Protein AF-A0A1C7NLS5-F1 (afdb_monomer)

Structure (mmCIF, N/CA/C/O backbone):
data_AF-A0A1C7NLS5-F1
#
_entry.id   AF-A0A1C7NLS5-F1
#
loop_
_atom_site.group_PDB
_atom_site.id
_atom_site.type_symbol
_atom_site.label_atom_id
_atom_site.label_alt_id
_atom_site.label_comp_id
_atom_site.label_asym_id
_atom_site.label_entity_id
_atom_site.label_seq_id
_atom_site.pdbx_PDB_ins_code
_atom_site.Cartn_x
_atom_site.Cartn_y
_atom_site.Cartn_z
_atom_site.occupancy
_atom_site.B_iso_or_equiv
_atom_site.auth_seq_id
_atom_site.auth_comp_id
_atom_site.auth_asym_id
_atom_site.auth_atom_id
_atom_site.pdbx_PDB_model_num
ATOM 1 N N . MET A 1 1 ? -38.717 -3.869 68.556 1.00 68.00 1 MET A N 1
ATOM 2 C CA . MET A 1 1 ? -37.911 -4.924 69.227 1.00 68.00 1 MET A CA 1
ATOM 3 C C . MET A 1 1 ? -37.756 -6.218 68.410 1.00 68.00 1 MET A C 1
ATOM 5 O O . MET A 1 1 ? -36.802 -6.276 67.653 1.00 68.00 1 MET A O 1
ATOM 9 N N . LYS A 1 2 ? -38.610 -7.263 68.488 1.00 83.19 2 LYS A N 1
ATOM 10 C CA . LYS A 1 2 ? -38.330 -8.543 67.767 1.00 83.19 2 LYS A CA 1
ATOM 11 C C . LYS A 1 2 ? -38.423 -8.457 66.231 1.00 83.19 2 LYS A C 1
ATOM 13 O O . LYS A 1 2 ? -37.551 -8.989 65.558 1.00 83.19 2 LYS A O 1
ATOM 18 N N . ARG A 1 3 ? -39.447 -7.785 65.683 1.00 86.00 3 ARG A N 1
ATOM 19 C CA . ARG A 1 3 ? -39.602 -7.570 64.224 1.00 86.00 3 ARG A CA 1
ATOM 20 C C . ARG A 1 3 ? -38.468 -6.729 63.639 1.00 86.00 3 ARG A C 1
ATOM 22 O O . ARG A 1 3 ? -37.832 -7.125 62.679 1.00 86.00 3 ARG A O 1
ATOM 29 N N . GLU A 1 4 ? -38.185 -5.625 64.305 1.00 88.69 4 GLU A N 1
ATOM 30 C CA . GLU A 1 4 ? -37.139 -4.663 63.955 1.00 88.69 4 GLU A CA 1
ATOM 31 C C . GLU A 1 4 ? -35.738 -5.297 63.938 1.00 88.69 4 GLU A C 1
ATOM 33 O O . GLU A 1 4 ? -34.943 -5.047 63.039 1.00 88.69 4 GLU A O 1
ATOM 38 N N . ARG A 1 5 ? -35.454 -6.216 64.874 1.00 91.25 5 ARG A N 1
ATOM 39 C CA . ARG A 1 5 ? -34.212 -7.000 64.865 1.00 91.25 5 ARG A CA 1
ATOM 40 C C . ARG A 1 5 ? -34.114 -7.927 63.647 1.00 91.25 5 ARG A C 1
ATOM 42 O O . ARG A 1 5 ? -33.037 -8.042 63.077 1.00 91.25 5 ARG A O 1
ATOM 49 N N . ALA A 1 6 ? -35.216 -8.561 63.245 1.00 91.81 6 ALA A N 1
ATOM 50 C CA . ALA A 1 6 ? -35.245 -9.432 62.069 1.00 91.81 6 ALA A CA 1
ATOM 51 C C . ALA A 1 6 ? -35.111 -8.641 60.754 1.00 91.81 6 ALA A C 1
ATOM 53 O O . ALA A 1 6 ? -34.434 -9.093 59.834 1.00 91.81 6 ALA A O 1
ATOM 54 N N . GLU A 1 7 ? -35.701 -7.446 60.669 1.00 92.56 7 GLU A N 1
ATOM 55 C CA . GLU A 1 7 ? -35.521 -6.543 59.524 1.00 92.56 7 GLU A CA 1
ATOM 56 C C . GLU A 1 7 ? -34.072 -6.072 59.391 1.00 92.56 7 GLU A C 1
ATOM 58 O O . GLU A 1 7 ? -33.509 -6.151 58.300 1.00 92.56 7 GLU A O 1
ATOM 63 N N . LEU A 1 8 ? -33.436 -5.664 60.494 1.00 93.19 8 LEU A N 1
ATOM 64 C CA . LEU A 1 8 ? -32.022 -5.277 60.498 1.00 93.19 8 LEU A CA 1
ATOM 65 C C . LEU A 1 8 ? -31.100 -6.439 60.100 1.00 93.19 8 LEU A C 1
ATOM 67 O O . LEU A 1 8 ? -30.128 -6.242 59.373 1.00 93.19 8 LEU A O 1
ATOM 71 N N . GLU A 1 9 ? -31.406 -7.663 60.529 1.00 93.12 9 GLU A N 1
ATOM 72 C CA . GLU A 1 9 ? -30.640 -8.857 60.158 1.00 93.12 9 GLU A CA 1
ATOM 73 C C . GLU A 1 9 ? -30.800 -9.205 58.665 1.00 93.12 9 GLU A C 1
ATOM 75 O O . GLU A 1 9 ? -29.831 -9.570 57.988 1.00 93.12 9 GLU A O 1
ATOM 80 N N . ASN A 1 10 ? -31.995 -9.002 58.108 1.00 94.31 10 ASN A N 1
ATOM 81 C CA . ASN A 1 10 ? -32.247 -9.180 56.680 1.00 94.31 10 ASN A CA 1
ATOM 82 C C . ASN A 1 10 ? -31.542 -8.096 55.837 1.00 94.31 10 ASN A C 1
ATOM 84 O O . ASN A 1 10 ? -30.901 -8.398 54.832 1.00 94.31 10 ASN A O 1
ATOM 88 N N . GLN A 1 11 ? -31.552 -6.839 56.293 1.00 93.75 11 GLN A N 1
ATOM 89 C CA . GLN A 1 11 ? -30.798 -5.754 55.652 1.00 93.75 11 GLN A CA 1
ATOM 90 C C . GLN A 1 11 ? -29.286 -6.007 55.693 1.00 93.75 11 GLN A C 1
ATOM 92 O O . GLN A 1 11 ? -28.602 -5.819 54.688 1.00 93.75 11 GLN A O 1
ATOM 97 N N . LEU A 1 12 ? -28.756 -6.496 56.819 1.00 92.75 12 LEU A N 1
ATOM 98 C CA . LEU A 1 12 ? -27.340 -6.843 56.955 1.00 92.75 12 LEU A CA 1
ATOM 99 C C . LEU A 1 12 ? -26.937 -7.966 55.989 1.00 92.75 12 LEU A C 1
ATOM 101 O O . LEU A 1 12 ? -25.884 -7.899 55.356 1.00 92.75 12 LEU A O 1
ATOM 105 N N . THR A 1 13 ? -27.755 -9.014 55.871 1.00 94.69 13 THR A N 1
ATOM 106 C CA . THR A 1 13 ? -27.470 -10.130 54.956 1.00 94.69 13 THR A CA 1
ATOM 107 C C . THR A 1 13 ? -27.559 -9.706 53.491 1.00 94.69 13 THR A C 1
ATOM 109 O O . THR A 1 13 ? -26.707 -10.106 52.695 1.00 94.69 13 THR A O 1
ATOM 112 N N . GLN A 1 14 ? -28.510 -8.840 53.137 1.00 94.12 14 GLN A N 1
ATOM 113 C CA . GLN A 1 14 ? -28.597 -8.254 51.801 1.00 94.12 14 GLN A CA 1
ATOM 114 C C . GLN A 1 14 ? -27.393 -7.351 51.492 1.00 94.12 14 GLN A C 1
ATOM 116 O O . GLN A 1 14 ? -26.782 -7.492 50.435 1.00 94.12 14 GLN A O 1
ATOM 121 N N . ALA A 1 15 ? -26.984 -6.495 52.433 1.00 93.94 15 ALA A N 1
ATOM 122 C CA . ALA A 1 15 ? -25.801 -5.649 52.288 1.00 93.94 15 ALA A CA 1
ATOM 123 C C . ALA A 1 15 ? -24.518 -6.477 52.098 1.00 93.94 15 ALA A C 1
ATOM 125 O O . ALA A 1 15 ? -23.706 -6.156 51.233 1.00 93.94 15 ALA A O 1
ATOM 126 N N . LYS A 1 16 ? -24.362 -7.588 52.833 1.00 95.19 16 LYS A N 1
ATOM 127 C CA . LYS A 1 16 ? -23.229 -8.515 52.663 1.00 95.19 16 LYS A CA 1
ATOM 128 C C . LYS A 1 16 ? -23.192 -9.149 51.273 1.00 95.19 16 LYS A C 1
ATOM 130 O O . LYS A 1 16 ? -22.125 -9.198 50.669 1.00 95.19 16 LYS A O 1
ATOM 135 N N . ARG A 1 17 ? -24.336 -9.601 50.744 1.00 94.75 17 ARG A N 1
ATOM 136 C CA . ARG A 1 17 ? -24.408 -10.145 49.374 1.00 94.75 17 ARG A CA 1
ATOM 137 C C . ARG A 1 17 ? -24.074 -9.087 48.329 1.00 94.75 17 ARG A C 1
ATOM 139 O O . ARG A 1 17 ? -23.312 -9.367 47.411 1.00 94.75 17 ARG A O 1
ATOM 146 N N . ASN A 1 18 ? -24.602 -7.874 48.490 1.00 93.25 18 ASN A N 1
ATOM 147 C CA . ASN A 1 18 ? -24.316 -6.769 47.577 1.00 93.25 18 ASN A CA 1
ATOM 148 C C . ASN A 1 18 ? -22.829 -6.395 47.600 1.00 93.25 18 ASN A C 1
ATOM 150 O O . ASN A 1 18 ? -22.248 -6.155 46.547 1.00 93.25 18 ASN A O 1
ATOM 154 N N . HIS A 1 19 ? -22.201 -6.400 48.778 1.00 93.00 19 HIS A N 1
ATOM 155 C CA . HIS A 1 19 ? -20.770 -6.146 48.910 1.00 93.00 19 HIS A CA 1
ATOM 156 C C . HIS A 1 19 ? -19.926 -7.226 48.219 1.00 93.00 19 HIS A C 1
ATOM 158 O O . HIS A 1 19 ? -19.052 -6.892 47.428 1.00 93.00 19 HIS A O 1
ATOM 164 N N . GLN A 1 20 ? -20.246 -8.509 48.420 1.00 94.19 20 GLN A N 1
ATOM 165 C CA . GLN A 1 20 ? -19.562 -9.616 47.735 1.00 94.19 20 GLN A CA 1
ATOM 166 C C . GLN A 1 20 ? -19.724 -9.553 46.210 1.00 94.19 20 GLN A C 1
ATOM 168 O O . GLN A 1 20 ? -18.779 -9.822 45.470 1.00 94.19 20 GLN A O 1
ATOM 173 N N . LEU A 1 21 ? -20.911 -9.180 45.723 1.00 94.50 21 LEU A N 1
ATOM 174 C CA . LEU A 1 21 ? -21.146 -8.999 44.292 1.00 94.50 21 LEU A CA 1
ATOM 175 C C . LEU A 1 21 ? -20.324 -7.825 43.740 1.00 94.50 21 LEU A C 1
ATOM 177 O O . LEU A 1 21 ? -19.740 -7.940 42.666 1.00 94.50 21 LEU A O 1
ATOM 181 N N . ALA A 1 22 ? -20.242 -6.720 44.484 1.00 92.62 22 ALA A N 1
ATOM 182 C CA . ALA A 1 22 ? -19.427 -5.570 44.111 1.00 92.62 22 ALA A CA 1
ATOM 183 C C . ALA A 1 22 ? -17.929 -5.912 44.076 1.00 92.62 22 ALA A C 1
ATOM 185 O O . ALA A 1 22 ? -17.255 -5.526 43.125 1.00 92.62 22 ALA A O 1
ATOM 186 N N . GLU A 1 23 ? -17.416 -6.679 45.044 1.00 94.00 23 GLU A N 1
ATOM 187 C CA . GLU A 1 23 ? -16.027 -7.161 45.035 1.00 94.00 23 GLU A CA 1
ATOM 188 C C . GLU A 1 23 ? -15.740 -8.054 43.826 1.00 94.00 23 GLU A C 1
ATOM 190 O O . GLU A 1 23 ? -14.723 -7.875 43.154 1.00 94.00 23 GLU A O 1
ATOM 195 N N . LYS A 1 24 ? -16.650 -8.982 43.506 1.00 94.31 24 LYS A N 1
ATOM 196 C CA . LYS A 1 24 ? -16.502 -9.847 42.332 1.00 94.31 24 LYS A CA 1
ATOM 197 C C . LYS A 1 24 ? -16.489 -9.030 41.040 1.00 94.31 24 LYS A C 1
ATOM 199 O O . LYS A 1 24 ? -15.597 -9.208 40.214 1.00 94.31 24 LYS A O 1
ATOM 204 N N . ASN A 1 25 ? -17.432 -8.100 40.894 1.00 92.81 25 ASN A N 1
ATOM 205 C CA . ASN A 1 25 ? -17.506 -7.227 39.726 1.00 92.81 25 ASN A CA 1
ATOM 206 C C . ASN A 1 25 ? -16.258 -6.345 39.606 1.00 92.81 25 ASN A C 1
ATOM 208 O O . ASN A 1 25 ? -15.754 -6.164 38.505 1.00 92.81 25 ASN A O 1
ATOM 212 N N . TYR A 1 26 ? -15.733 -5.836 40.724 1.00 93.88 26 TYR A N 1
ATOM 213 C CA . TYR A 1 26 ? -14.493 -5.063 40.751 1.00 93.88 26 TYR A CA 1
ATOM 214 C C . TYR A 1 26 ? -13.278 -5.898 40.322 1.00 93.88 26 TYR A C 1
ATOM 216 O O . TYR A 1 26 ? -12.448 -5.432 39.545 1.00 93.88 26 TYR A O 1
ATOM 224 N N . ALA A 1 27 ? -13.173 -7.145 40.786 1.00 93.75 27 ALA A N 1
ATOM 225 C CA . ALA A 1 27 ? -12.109 -8.045 40.354 1.00 93.75 27 ALA A CA 1
ATOM 226 C C . ALA A 1 27 ? -12.203 -8.341 38.846 1.00 93.75 27 ALA A C 1
ATOM 228 O O . ALA A 1 27 ? -11.202 -8.259 38.134 1.00 93.75 27 ALA A O 1
ATOM 229 N N . GLU A 1 28 ? -13.407 -8.616 38.338 1.00 93.75 28 GLU A N 1
ATOM 230 C CA . GLU A 1 28 ? -13.636 -8.852 36.911 1.00 93.75 28 GLU A CA 1
ATOM 231 C C . GLU A 1 28 ? -13.291 -7.616 36.065 1.00 93.75 28 GLU A C 1
ATOM 233 O O . GLU A 1 28 ? -12.569 -7.735 35.074 1.00 93.75 28 GLU A O 1
ATOM 238 N N . THR A 1 29 ? -13.736 -6.416 36.448 1.00 92.25 29 THR A N 1
ATOM 239 C CA . THR A 1 29 ? -13.410 -5.188 35.702 1.00 92.25 29 THR A CA 1
ATOM 240 C C . THR A 1 29 ? -11.924 -4.865 35.749 1.00 92.25 29 THR A C 1
ATOM 242 O O . THR A 1 29 ? -11.368 -4.469 34.726 1.00 92.25 29 THR A O 1
ATOM 245 N N . LYS A 1 30 ? -11.256 -5.104 36.881 1.00 95.69 30 LYS A N 1
ATOM 246 C CA . LYS A 1 30 ? -9.806 -4.938 37.001 1.00 95.69 30 LYS A CA 1
ATOM 247 C C . LYS A 1 30 ? -9.048 -5.852 36.036 1.00 95.69 30 LYS A C 1
ATOM 249 O O . LYS A 1 30 ? -8.185 -5.374 35.309 1.00 95.69 30 LYS A O 1
ATOM 254 N N . THR A 1 31 ? -9.403 -7.136 35.967 1.00 94.19 31 THR A N 1
ATOM 255 C CA . THR A 1 31 ? -8.753 -8.065 35.021 1.00 94.19 31 THR A CA 1
ATOM 256 C C . THR A 1 31 ? -8.993 -7.673 33.563 1.00 94.19 31 THR A C 1
ATOM 258 O O . THR A 1 31 ? -8.071 -7.724 32.754 1.00 94.19 31 THR A O 1
ATOM 261 N N . LYS A 1 32 ? -10.204 -7.211 33.219 1.00 94.00 32 LYS A N 1
ATOM 262 C CA . LYS A 1 32 ? -10.508 -6.701 31.871 1.00 94.00 32 LYS A CA 1
ATOM 263 C C . LYS A 1 32 ? -9.677 -5.467 31.525 1.00 94.00 32 LYS A C 1
ATOM 265 O O . LYS A 1 32 ? -9.226 -5.347 30.389 1.00 94.00 32 LYS A O 1
ATOM 270 N N . LEU A 1 33 ? -9.467 -4.573 32.491 1.00 91.50 33 LEU A N 1
ATOM 271 C CA . LEU A 1 33 ? -8.630 -3.390 32.317 1.00 91.50 33 LEU A CA 1
ATOM 272 C C . LEU A 1 33 ? -7.167 -3.779 32.065 1.00 91.50 33 LEU A C 1
ATOM 274 O O . LEU A 1 33 ? -6.587 -3.315 31.090 1.00 91.50 33 LEU A O 1
ATOM 278 N N . GLU A 1 34 ? -6.608 -4.692 32.864 1.00 94.69 34 GLU A N 1
ATOM 279 C CA . GLU A 1 34 ? -5.233 -5.187 32.688 1.00 94.69 34 GLU A CA 1
ATOM 280 C C . GLU A 1 34 ? -5.025 -5.848 31.311 1.00 94.69 34 GLU A C 1
ATOM 282 O O . GLU A 1 34 ? -4.030 -5.588 30.635 1.00 94.69 34 GLU A O 1
ATOM 287 N N . VAL A 1 35 ? -5.982 -6.661 30.846 1.00 94.75 35 VAL A N 1
ATOM 288 C CA . VAL A 1 35 ? -5.921 -7.279 29.507 1.00 94.75 35 VAL A CA 1
ATOM 289 C C . VAL A 1 35 ? -5.950 -6.220 28.401 1.00 94.75 35 VAL A C 1
ATOM 291 O O . VAL A 1 35 ? -5.150 -6.290 27.467 1.00 94.75 35 VAL A O 1
ATOM 294 N N . ASN A 1 36 ? -6.824 -5.217 28.517 1.00 91.81 36 ASN A N 1
ATOM 295 C CA . ASN A 1 36 ? -6.931 -4.139 27.532 1.00 91.81 36 ASN A CA 1
ATOM 296 C C . ASN A 1 36 ? -5.657 -3.274 27.501 1.00 91.81 36 ASN A C 1
ATOM 298 O O . ASN A 1 36 ? -5.171 -2.920 26.430 1.00 91.81 36 ASN A O 1
ATOM 302 N N . GLU A 1 37 ? -5.042 -2.999 28.655 1.00 94.19 37 GLU A N 1
ATOM 303 C CA . GLU A 1 37 ? -3.759 -2.288 28.720 1.00 94.19 37 GLU A CA 1
ATOM 304 C C . GLU A 1 37 ? -2.636 -3.045 27.995 1.00 94.19 37 GLU A C 1
ATOM 306 O O . GLU A 1 37 ? -1.875 -2.440 27.232 1.00 94.19 37 GLU A O 1
ATOM 311 N N . ILE A 1 38 ? -2.553 -4.368 28.172 1.00 94.81 38 ILE A N 1
ATOM 312 C CA . ILE A 1 38 ? -1.579 -5.216 27.465 1.00 94.81 38 ILE A CA 1
ATOM 313 C C . ILE A 1 38 ? -1.833 -5.185 25.952 1.00 94.81 38 ILE A C 1
ATOM 315 O O . ILE A 1 38 ? -0.894 -5.054 25.159 1.00 94.81 38 ILE A O 1
ATOM 319 N N . GLU A 1 39 ? -3.093 -5.276 25.532 1.00 92.25 39 GLU A N 1
ATOM 320 C CA . GLU A 1 39 ? -3.467 -5.237 24.119 1.00 92.25 39 GLU A CA 1
ATOM 321 C C . GLU A 1 39 ? -3.153 -3.878 23.477 1.00 92.25 39 GLU A C 1
ATOM 323 O O . GLU A 1 39 ? -2.535 -3.821 22.409 1.00 92.25 39 GLU A O 1
ATOM 328 N N . GLN A 1 40 ? -3.445 -2.773 24.165 1.00 89.69 40 GLN A N 1
ATOM 329 C CA . GLN A 1 40 ? -3.061 -1.436 23.713 1.00 89.69 40 GLN A CA 1
ATOM 330 C C . GLN A 1 40 ? -1.545 -1.278 23.587 1.00 89.69 40 GLN A C 1
ATOM 332 O O . GLN A 1 40 ? -1.065 -0.686 22.615 1.00 89.69 40 GLN A O 1
ATOM 337 N N . GLN A 1 41 ? -0.765 -1.809 24.532 1.00 94.12 41 GLN A N 1
ATOM 338 C CA . GLN A 1 41 ? 0.695 -1.793 24.430 1.00 94.12 41 GLN A CA 1
ATOM 339 C C . GLN A 1 41 ? 1.186 -2.586 23.213 1.00 94.12 41 GLN A C 1
ATOM 341 O O . GLN A 1 41 ? 2.056 -2.109 22.479 1.00 94.12 41 GLN A O 1
ATOM 346 N N . LYS A 1 42 ? 0.592 -3.753 22.941 1.00 93.56 42 LYS A N 1
ATOM 347 C CA . LYS A 1 42 ? 0.903 -4.558 21.753 1.00 93.56 42 LYS A CA 1
ATOM 348 C C . LYS A 1 42 ? 0.611 -3.792 20.460 1.00 93.56 42 LYS A C 1
ATOM 350 O O . LYS A 1 42 ? 1.471 -3.744 19.579 1.00 93.56 42 LYS A O 1
ATOM 355 N N . ILE A 1 43 ? -0.549 -3.140 20.367 1.00 89.94 43 ILE A N 1
ATOM 356 C CA . ILE A 1 43 ? -0.930 -2.316 19.208 1.00 89.94 43 ILE A CA 1
ATOM 357 C C . ILE A 1 43 ? 0.039 -1.137 19.036 1.00 89.94 43 ILE A C 1
ATOM 359 O O . ILE A 1 43 ? 0.473 -0.851 17.920 1.00 89.94 43 ILE A O 1
ATOM 363 N N . ARG A 1 44 ? 0.449 -0.470 20.126 1.00 90.62 44 ARG A N 1
ATOM 364 C CA . ARG A 1 44 ? 1.445 0.618 20.072 1.00 90.62 44 ARG A CA 1
ATOM 365 C C . ARG A 1 44 ? 2.784 0.143 19.509 1.00 90.62 44 ARG A C 1
ATOM 367 O O . ARG A 1 44 ? 3.332 0.809 18.631 1.00 90.62 44 ARG A O 1
ATOM 374 N N . LEU A 1 45 ? 3.281 -1.009 19.958 1.00 92.69 45 LEU A N 1
ATOM 375 C CA . LEU A 1 45 ? 4.524 -1.595 19.448 1.00 92.69 45 LEU A CA 1
ATOM 376 C C . LEU A 1 45 ? 4.411 -1.988 17.970 1.00 92.69 45 LEU A C 1
ATOM 378 O O . LEU A 1 45 ? 5.336 -1.747 17.195 1.00 92.69 45 LEU A O 1
ATOM 382 N N . GLN A 1 46 ? 3.276 -2.552 17.554 1.00 92.75 46 GLN A N 1
ATOM 383 C CA . GLN A 1 46 ? 3.030 -2.879 16.149 1.00 92.75 46 GLN A CA 1
ATOM 384 C C . GLN A 1 46 ? 3.001 -1.618 15.275 1.00 92.75 46 GLN A C 1
ATOM 386 O O . GLN A 1 46 ? 3.669 -1.571 14.244 1.00 92.75 46 GLN A O 1
ATOM 391 N N . ASN A 1 47 ? 2.311 -0.567 15.719 1.00 86.25 47 ASN A N 1
ATOM 392 C CA . ASN A 1 47 ? 2.280 0.718 15.024 1.00 86.25 47 ASN A CA 1
ATOM 393 C C . ASN A 1 47 ? 3.667 1.365 14.928 1.00 86.25 47 ASN A C 1
ATOM 395 O O . ASN A 1 47 ? 3.984 1.989 13.916 1.00 86.25 47 ASN A O 1
ATOM 399 N N . GLN A 1 48 ? 4.513 1.209 15.948 1.00 93.56 48 GLN A N 1
ATOM 400 C CA . GLN A 1 48 ? 5.897 1.675 15.894 1.00 93.56 48 GLN A CA 1
ATOM 401 C C . GLN A 1 48 ? 6.703 0.930 14.819 1.00 93.56 48 GLN A C 1
ATOM 403 O O . GLN A 1 48 ? 7.347 1.577 13.995 1.00 93.56 48 GLN A O 1
ATOM 408 N N . ARG A 1 49 ? 6.604 -0.405 14.761 1.00 90.12 49 ARG A N 1
ATOM 409 C CA . ARG A 1 49 ? 7.272 -1.215 13.725 1.00 90.12 49 ARG A CA 1
ATOM 410 C C . ARG A 1 49 ? 6.814 -0.835 12.318 1.00 90.12 49 ARG A C 1
ATOM 412 O O . ARG A 1 49 ? 7.648 -0.610 11.447 1.00 90.12 49 ARG A O 1
ATOM 419 N N . LEU A 1 50 ? 5.505 -0.676 12.115 1.00 90.12 50 LEU A N 1
ATOM 420 C CA . LEU A 1 50 ? 4.951 -0.248 10.827 1.00 90.12 50 LEU A CA 1
ATOM 421 C C . LEU A 1 50 ? 5.462 1.140 10.419 1.00 90.12 50 LEU A C 1
ATOM 423 O O . LEU A 1 50 ? 5.811 1.352 9.261 1.00 90.12 50 LEU A O 1
ATOM 427 N N . LYS A 1 51 ? 5.573 2.087 11.360 1.00 92.62 51 LYS A N 1
ATOM 428 C CA . LYS A 1 51 ? 6.165 3.408 11.084 1.00 92.62 51 LYS A CA 1
ATOM 429 C C . LYS A 1 51 ? 7.627 3.306 10.645 1.00 92.62 51 LYS A C 1
ATOM 431 O O . LYS A 1 51 ? 8.031 4.011 9.720 1.00 92.62 51 LYS A O 1
ATOM 436 N N . GLU A 1 52 ? 8.413 2.438 11.276 1.00 92.31 52 GLU A N 1
ATOM 437 C CA . GLU A 1 52 ? 9.809 2.199 10.893 1.00 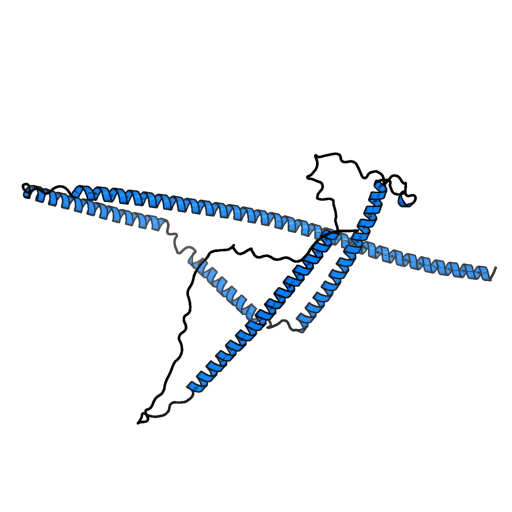92.31 52 GLU A CA 1
ATOM 438 C C . GLU A 1 52 ? 9.919 1.573 9.495 1.00 92.31 52 GLU A C 1
ATOM 440 O O . GLU A 1 52 ? 10.742 2.009 8.688 1.00 92.31 52 GLU A O 1
ATOM 445 N N . GLU A 1 53 ? 9.065 0.601 9.170 1.00 92.00 53 GLU A N 1
ATOM 446 C CA . GLU A 1 53 ? 9.003 -0.018 7.840 1.00 92.00 53 GLU A CA 1
ATOM 447 C C . GLU A 1 53 ? 8.589 0.981 6.757 1.00 92.00 53 GLU A C 1
ATOM 449 O O . GLU A 1 53 ? 9.265 1.088 5.732 1.00 92.00 53 GLU A O 1
ATOM 454 N N . ILE A 1 54 ? 7.552 1.786 7.002 1.00 89.88 54 ILE A N 1
ATOM 455 C CA . ILE A 1 54 ? 7.124 2.853 6.086 1.00 89.88 54 ILE A CA 1
ATOM 456 C C . ILE A 1 54 ? 8.265 3.848 5.849 1.00 89.88 54 ILE A C 1
ATOM 458 O O . ILE A 1 54 ? 8.499 4.263 4.712 1.00 89.88 54 ILE A O 1
ATOM 462 N N . SER A 1 55 ? 9.011 4.211 6.895 1.00 92.25 55 SER A N 1
ATOM 463 C CA . SER A 1 55 ? 10.166 5.105 6.772 1.00 92.25 55 SER A CA 1
ATOM 464 C C . SER A 1 55 ? 11.270 4.499 5.894 1.00 92.25 55 SER A C 1
ATOM 466 O O . SER A 1 55 ? 11.787 5.172 4.997 1.00 92.25 55 SER A O 1
ATOM 468 N N . LYS A 1 56 ? 11.576 3.205 6.071 1.00 92.75 56 LYS A N 1
ATOM 469 C CA . LYS A 1 56 ? 12.536 2.472 5.226 1.00 92.75 56 LYS A CA 1
ATOM 470 C C . LYS A 1 56 ? 12.083 2.415 3.768 1.00 92.75 56 LYS A C 1
ATOM 472 O O . LYS A 1 56 ? 12.867 2.728 2.876 1.00 92.75 56 LYS A O 1
ATOM 477 N N . VAL A 1 57 ? 10.818 2.079 3.514 1.00 92.12 57 VAL A N 1
ATOM 478 C CA . VAL A 1 57 ? 10.253 2.035 2.153 1.00 92.12 57 VAL A CA 1
ATOM 479 C C . VAL A 1 57 ? 10.304 3.414 1.500 1.00 92.12 57 VAL A C 1
ATOM 481 O O . VAL A 1 57 ? 10.712 3.531 0.345 1.00 92.12 57 VAL A O 1
ATOM 484 N N . LYS A 1 58 ? 9.967 4.476 2.240 1.00 93.19 58 LYS A N 1
ATOM 485 C CA . LYS A 1 58 ? 10.062 5.857 1.752 1.00 93.19 58 LYS A CA 1
ATOM 486 C C . LYS A 1 58 ? 11.492 6.214 1.349 1.00 93.19 58 LYS A C 1
ATOM 488 O O . LYS A 1 58 ? 11.690 6.800 0.286 1.00 93.19 58 LYS A O 1
ATOM 493 N N . HIS A 1 59 ? 12.478 5.853 2.167 1.00 91.94 59 HIS A N 1
ATOM 494 C CA . HIS A 1 59 ? 13.884 6.092 1.852 1.00 91.94 59 HIS A CA 1
ATOM 495 C C . HIS A 1 59 ? 14.337 5.299 0.616 1.00 91.94 59 HIS A C 1
ATOM 497 O O . HIS A 1 59 ? 14.934 5.869 -0.296 1.00 91.94 59 HIS A O 1
ATOM 503 N N . ASN A 1 60 ? 13.967 4.018 0.526 1.00 92.44 60 ASN A N 1
ATOM 504 C CA . ASN A 1 60 ? 14.266 3.181 -0.637 1.00 92.44 60 ASN A CA 1
ATOM 505 C C . ASN A 1 60 ? 13.643 3.743 -1.921 1.00 92.44 60 ASN A C 1
ATOM 507 O O . ASN A 1 60 ? 14.299 3.794 -2.958 1.00 92.44 60 ASN A O 1
ATOM 511 N N . LEU A 1 61 ? 12.401 4.226 -1.862 1.00 87.75 61 LEU A N 1
ATOM 512 C CA . LEU A 1 61 ? 11.741 4.837 -3.013 1.00 87.75 61 LEU A CA 1
ATOM 513 C C . LEU A 1 61 ? 12.442 6.129 -3.454 1.00 87.75 61 LEU A C 1
ATOM 515 O O . LEU A 1 61 ? 12.583 6.376 -4.650 1.00 87.75 61 LEU A O 1
ATOM 519 N N . GLN A 1 62 ? 12.905 6.948 -2.505 1.00 91.12 62 GLN A N 1
ATOM 520 C CA . GLN A 1 62 ? 13.700 8.138 -2.814 1.00 91.12 62 GLN A CA 1
ATOM 521 C C . GLN A 1 62 ? 15.023 7.773 -3.492 1.00 91.12 62 GLN A C 1
ATOM 523 O O . GLN A 1 62 ? 15.387 8.414 -4.478 1.00 91.12 62 GLN A O 1
ATOM 528 N N . TYR A 1 63 ? 15.701 6.731 -3.007 1.00 93.81 63 TYR A N 1
ATOM 529 C CA . TYR A 1 63 ? 16.921 6.217 -3.624 1.00 93.81 63 TYR A CA 1
ATOM 530 C C . TYR A 1 63 ? 16.671 5.757 -5.065 1.00 93.81 63 TYR A C 1
ATOM 532 O O . TYR A 1 63 ? 17.342 6.221 -5.985 1.00 93.81 63 TYR A O 1
ATOM 540 N N . ILE A 1 64 ? 15.643 4.932 -5.277 1.00 85.75 64 ILE A N 1
ATOM 541 C CA . ILE A 1 64 ? 15.249 4.448 -6.605 1.00 85.75 64 ILE A CA 1
ATOM 542 C C . ILE A 1 64 ? 14.917 5.626 -7.529 1.00 85.75 64 ILE A C 1
ATOM 544 O O . ILE A 1 64 ? 15.403 5.692 -8.656 1.00 85.75 64 ILE A O 1
ATOM 548 N N . LYS A 1 65 ? 14.145 6.608 -7.049 1.00 91.50 65 LYS A N 1
ATOM 549 C CA . LYS A 1 65 ? 13.807 7.810 -7.822 1.00 91.50 65 LYS A CA 1
ATOM 550 C C . LYS A 1 65 ? 15.056 8.599 -8.227 1.00 91.50 65 LYS A C 1
ATOM 552 O O . LYS A 1 65 ? 15.142 9.056 -9.365 1.00 91.50 65 LYS A O 1
ATOM 557 N N . ALA A 1 66 ? 16.018 8.757 -7.319 1.00 86.56 66 ALA A N 1
ATOM 558 C CA . ALA A 1 66 ? 17.279 9.430 -7.612 1.00 86.56 66 ALA A CA 1
ATOM 559 C C . ALA A 1 66 ? 18.117 8.651 -8.639 1.00 86.56 66 ALA A C 1
ATOM 561 O O . ALA A 1 66 ? 18.685 9.255 -9.549 1.00 86.56 66 ALA A O 1
ATOM 562 N N . GLN A 1 67 ? 18.150 7.320 -8.535 1.00 90.94 67 GLN A N 1
ATOM 563 C CA . GLN A 1 67 ? 18.832 6.452 -9.491 1.00 90.94 67 GLN A CA 1
ATOM 564 C C . GLN A 1 67 ? 18.226 6.580 -10.895 1.00 90.94 67 GLN A C 1
ATOM 566 O O . GLN A 1 67 ? 18.956 6.883 -11.836 1.00 90.94 67 GLN A O 1
ATOM 571 N N . TYR A 1 68 ? 16.900 6.470 -11.025 1.00 91.44 68 TYR A N 1
ATOM 572 C CA . TYR A 1 68 ? 16.210 6.651 -12.306 1.00 91.44 68 TYR A CA 1
ATOM 573 C C . TYR A 1 68 ? 16.436 8.039 -12.906 1.00 91.44 68 TYR A C 1
ATOM 575 O O . TYR A 1 68 ? 16.671 8.160 -14.107 1.00 91.44 68 TYR A O 1
ATOM 583 N N . ALA A 1 69 ? 16.405 9.096 -12.089 1.00 86.56 69 ALA A N 1
ATOM 584 C CA . ALA A 1 69 ? 16.683 10.451 -12.561 1.00 86.56 69 ALA A CA 1
ATOM 585 C C . ALA A 1 69 ? 18.119 10.589 -13.103 1.00 86.56 69 ALA A C 1
ATOM 587 O O . ALA A 1 69 ? 18.334 11.215 -14.141 1.00 86.56 69 ALA A O 1
ATOM 588 N N . ASN A 1 70 ? 19.102 9.984 -12.430 1.00 89.81 70 ASN A N 1
ATOM 589 C CA . ASN A 1 70 ? 20.492 9.986 -12.886 1.00 89.81 70 ASN A CA 1
ATOM 590 C C . ASN A 1 70 ? 20.681 9.177 -14.174 1.00 89.81 70 ASN A C 1
ATOM 592 O O . ASN A 1 70 ? 21.390 9.627 -15.073 1.00 89.81 70 ASN A O 1
ATOM 596 N N . GLU A 1 71 ? 20.039 8.016 -14.283 1.00 91.19 71 GLU A N 1
ATOM 597 C CA . GLU A 1 71 ? 20.108 7.173 -15.477 1.00 91.19 71 GLU A CA 1
ATOM 598 C C . GLU A 1 71 ? 19.430 7.841 -16.678 1.00 91.19 71 GLU A C 1
ATOM 600 O O . GLU A 1 71 ? 19.999 7.874 -17.767 1.00 91.19 71 GLU A O 1
ATOM 605 N N . THR A 1 72 ? 18.290 8.502 -16.457 1.00 90.12 72 THR A N 1
ATOM 606 C CA . THR A 1 72 ? 17.610 9.315 -17.479 1.00 90.12 72 THR A CA 1
ATOM 607 C C . THR A 1 72 ? 18.522 10.433 -17.980 1.00 90.12 72 THR A C 1
ATOM 609 O O . THR A 1 72 ? 18.751 10.552 -19.181 1.00 90.12 72 THR A O 1
ATOM 612 N N . ARG A 1 73 ? 19.138 11.198 -17.066 1.00 93.31 73 ARG A N 1
ATOM 613 C CA . ARG A 1 73 ? 20.083 12.265 -17.430 1.00 93.31 73 ARG A CA 1
ATOM 614 C C . ARG A 1 73 ? 21.283 11.724 -18.211 1.00 93.31 73 ARG A C 1
ATOM 616 O O . ARG A 1 73 ? 21.744 12.363 -19.153 1.00 93.31 73 ARG A O 1
ATOM 623 N N . ARG A 1 74 ? 21.807 10.556 -17.828 1.00 94.25 74 ARG A N 1
ATOM 624 C CA . ARG A 1 74 ? 22.908 9.901 -18.546 1.00 94.25 74 ARG A CA 1
ATOM 625 C C . ARG A 1 74 ? 22.489 9.525 -19.970 1.00 94.25 74 ARG A C 1
ATOM 627 O O . ARG A 1 74 ? 23.228 9.819 -20.905 1.00 94.25 74 ARG A O 1
ATOM 634 N N . HIS A 1 75 ? 21.311 8.929 -20.140 1.00 89.88 75 HIS A N 1
ATOM 635 C CA . HIS A 1 75 ? 20.779 8.589 -21.459 1.00 89.88 75 HIS A CA 1
ATOM 636 C C . HIS A 1 75 ? 20.565 9.822 -22.340 1.00 89.88 75 HIS A C 1
ATOM 638 O O . HIS A 1 75 ? 20.941 9.797 -23.510 1.00 89.88 75 HIS A O 1
ATOM 644 N N . GLU A 1 76 ? 20.025 10.909 -21.787 1.00 92.44 76 GLU A N 1
ATOM 645 C CA . GLU A 1 76 ? 19.886 12.184 -22.500 1.00 92.44 76 GLU A CA 1
ATOM 646 C C . GLU A 1 76 ? 21.245 12.718 -22.965 1.00 92.44 76 GLU A C 1
ATOM 648 O O . GLU A 1 76 ? 21.405 13.065 -24.132 1.00 92.44 76 GLU A O 1
ATOM 653 N N . GLN A 1 77 ? 22.254 12.718 -22.088 1.00 94.56 77 GLN A N 1
ATOM 654 C CA . GLN A 1 77 ? 23.608 13.147 -22.448 1.00 94.56 77 GLN A CA 1
ATOM 655 C C . GLN A 1 77 ? 24.216 12.295 -23.564 1.00 94.56 77 GLN A C 1
ATOM 657 O O . GLN A 1 77 ? 24.867 12.831 -24.461 1.00 94.56 77 GLN A O 1
ATOM 662 N N . ASP A 1 78 ? 24.031 10.978 -23.519 1.00 94.00 78 ASP A N 1
ATOM 663 C CA . ASP A 1 78 ? 24.557 10.086 -24.549 1.00 94.00 78 ASP A CA 1
ATOM 664 C C . ASP A 1 78 ? 23.817 10.267 -25.885 1.00 94.00 78 ASP A C 1
ATOM 666 O O . ASP A 1 78 ? 24.463 10.285 -26.934 1.00 94.00 78 ASP A O 1
ATOM 670 N N . MET A 1 79 ? 22.503 10.519 -25.863 1.00 91.88 79 MET A N 1
ATOM 671 C CA . MET A 1 79 ? 21.742 10.892 -27.060 1.00 91.88 79 MET A CA 1
ATOM 672 C C . MET A 1 79 ? 22.241 12.201 -27.675 1.00 91.88 79 MET A C 1
ATOM 674 O O . MET A 1 79 ? 22.455 12.252 -28.886 1.00 91.88 79 MET A O 1
ATOM 678 N N . THR A 1 80 ? 22.503 13.229 -26.864 1.00 93.12 80 THR A N 1
ATOM 679 C CA . THR A 1 80 ? 23.068 14.498 -27.349 1.00 93.12 80 THR A CA 1
ATOM 680 C C . THR A 1 80 ? 24.434 14.285 -28.002 1.00 93.12 80 THR A C 1
ATOM 682 O O . THR A 1 80 ? 24.655 14.742 -29.119 1.00 93.12 80 THR A O 1
ATOM 685 N N . LYS A 1 81 ? 25.331 13.498 -27.388 1.00 95.19 81 LYS A N 1
ATOM 686 C CA . LYS A 1 81 ? 26.640 13.172 -27.993 1.00 95.19 81 LYS A CA 1
ATOM 687 C C . LYS A 1 81 ? 26.501 12.446 -29.333 1.00 95.19 81 LYS A C 1
ATOM 689 O O . LYS A 1 81 ? 27.293 12.679 -30.246 1.00 95.19 81 LYS A O 1
ATOM 694 N N . ILE A 1 82 ? 25.529 11.538 -29.454 1.00 93.94 82 ILE A N 1
ATOM 695 C CA . ILE A 1 82 ? 25.253 10.829 -30.712 1.00 93.94 82 ILE A CA 1
ATOM 696 C C . ILE A 1 82 ? 24.759 11.814 -31.776 1.00 93.94 82 ILE A C 1
ATOM 698 O O . ILE A 1 82 ? 25.244 11.767 -32.908 1.00 93.94 82 ILE A O 1
ATOM 702 N N . GLN A 1 83 ? 23.846 12.719 -31.415 1.00 92.25 83 GLN A N 1
ATOM 703 C CA . GLN A 1 83 ? 23.355 13.769 -32.310 1.00 92.25 83 GLN A CA 1
ATOM 704 C C . GLN A 1 83 ? 24.493 14.684 -32.784 1.00 92.25 83 GLN A C 1
ATOM 706 O O . GLN A 1 83 ? 24.643 14.878 -33.991 1.00 92.25 83 GLN A O 1
ATOM 711 N N . ASP A 1 84 ? 25.351 15.153 -31.874 1.00 94.12 84 ASP A N 1
ATOM 712 C CA . ASP A 1 84 ? 26.514 15.990 -32.198 1.00 94.12 84 ASP A CA 1
ATOM 713 C C . ASP A 1 84 ? 27.482 15.276 -33.148 1.00 94.12 84 ASP A C 1
ATOM 715 O O . ASP A 1 84 ? 27.954 15.847 -34.138 1.00 94.12 84 ASP A O 1
ATOM 719 N N . ARG A 1 85 ? 27.753 13.988 -32.898 1.00 93.81 85 ARG A N 1
ATOM 720 C CA . ARG A 1 85 ? 28.610 13.173 -33.769 1.00 93.81 85 ARG A CA 1
ATOM 721 C C . ARG A 1 85 ? 28.005 13.016 -35.162 1.00 93.81 85 ARG A C 1
ATOM 723 O O . ARG A 1 85 ? 28.732 13.103 -36.151 1.00 93.81 85 ARG A O 1
ATOM 730 N N . LEU A 1 86 ? 26.694 12.799 -35.256 1.00 93.06 86 LEU A N 1
ATOM 731 C CA . LEU A 1 86 ? 25.995 12.653 -36.531 1.00 93.06 86 LEU A CA 1
ATOM 732 C C . LEU A 1 86 ? 25.998 13.965 -37.324 1.00 93.06 86 LEU A C 1
ATOM 734 O O . LEU A 1 86 ? 26.286 13.952 -38.523 1.00 93.06 86 LEU A O 1
ATOM 738 N N . LEU A 1 87 ? 25.778 15.093 -36.647 1.00 92.94 87 LEU A N 1
ATOM 739 C CA . LEU A 1 87 ? 25.863 16.425 -37.241 1.00 92.94 87 LEU A CA 1
ATOM 740 C C . LEU A 1 87 ? 27.280 16.719 -37.759 1.00 92.94 87 LEU A C 1
ATOM 742 O O . LEU A 1 87 ? 27.448 17.181 -38.888 1.00 92.94 87 LEU A O 1
ATOM 746 N N . SER A 1 88 ? 28.308 16.376 -36.978 1.00 93.56 88 SER A N 1
ATOM 747 C CA . SER A 1 88 ? 29.711 16.509 -37.386 1.00 93.56 88 SER A CA 1
ATOM 748 C C . SER A 1 88 ? 30.036 15.666 -38.627 1.00 93.56 88 SER A C 1
ATOM 750 O O . SER A 1 88 ? 30.629 16.175 -39.580 1.00 93.56 88 SER A O 1
ATOM 752 N N . MET A 1 89 ? 29.589 14.404 -38.681 1.00 87.00 89 MET A N 1
ATOM 753 C CA . MET A 1 89 ? 29.770 13.557 -39.869 1.00 87.00 89 MET A CA 1
ATOM 754 C C . MET A 1 89 ? 29.056 14.119 -41.102 1.00 87.00 89 MET A C 1
ATOM 756 O O . MET A 1 89 ? 29.610 14.067 -42.201 1.00 87.00 89 MET A O 1
ATOM 760 N N . MET A 1 90 ? 27.844 14.653 -40.935 1.00 86.81 90 MET A N 1
ATOM 761 C CA . MET A 1 90 ? 27.082 15.252 -42.030 1.00 86.81 90 MET A CA 1
ATOM 762 C C . MET A 1 90 ? 27.801 16.480 -42.600 1.00 86.81 90 MET A C 1
ATOM 764 O O . MET A 1 90 ? 27.968 16.570 -43.816 1.00 86.81 90 MET A O 1
ATOM 768 N N . ASN A 1 91 ? 28.299 17.369 -41.736 1.00 85.56 91 ASN A N 1
ATOM 769 C CA . ASN A 1 91 ? 29.061 18.549 -42.148 1.00 85.56 91 ASN A CA 1
ATOM 770 C C . ASN A 1 91 ? 30.365 18.173 -42.864 1.00 85.56 91 ASN A C 1
ATOM 772 O O . ASN A 1 91 ? 30.658 18.716 -43.929 1.00 85.56 91 ASN A O 1
ATOM 776 N N . ASN A 1 92 ? 31.103 17.188 -42.342 1.00 81.81 92 ASN A N 1
ATOM 777 C CA . ASN A 1 92 ? 32.321 16.691 -42.985 1.00 81.81 92 ASN A CA 1
ATOM 778 C C . ASN A 1 92 ? 32.027 16.089 -44.368 1.00 81.81 92 ASN A C 1
ATOM 780 O O . ASN A 1 92 ? 32.751 16.345 -45.328 1.00 81.81 92 ASN A O 1
ATOM 784 N N . ARG A 1 93 ? 30.935 15.325 -44.507 1.00 74.94 93 ARG A N 1
ATOM 785 C CA . ARG A 1 93 ? 30.524 14.752 -45.798 1.00 74.94 93 ARG A CA 1
ATOM 786 C C . ARG A 1 93 ? 30.094 15.831 -46.794 1.00 74.94 93 ARG A C 1
ATOM 788 O O . ARG A 1 93 ? 30.379 15.704 -47.981 1.00 74.94 93 ARG A O 1
ATOM 795 N N . HIS A 1 94 ? 29.442 16.892 -46.323 1.00 69.25 94 HIS A N 1
ATOM 796 C CA . HIS A 1 94 ? 29.055 18.019 -47.168 1.00 69.25 94 HIS A CA 1
ATOM 797 C C . HIS A 1 94 ? 30.283 18.778 -47.693 1.00 69.25 94 HIS A C 1
ATOM 799 O O . HIS A 1 94 ? 30.348 19.066 -48.883 1.00 69.25 94 HIS A O 1
ATOM 805 N N . GLN A 1 95 ? 31.303 19.006 -46.856 1.00 67.31 95 GLN A N 1
ATOM 806 C CA . GLN A 1 95 ? 32.565 19.619 -47.293 1.00 67.31 95 GLN A CA 1
ATOM 807 C C . GLN A 1 95 ? 33.296 18.790 -48.361 1.00 67.31 95 GLN A C 1
ATOM 809 O O . GLN A 1 95 ? 33.745 19.353 -49.355 1.00 67.31 95 GLN A O 1
ATOM 814 N N . VAL A 1 96 ? 33.373 17.463 -48.201 1.00 59.75 96 VAL A N 1
ATOM 815 C CA . VAL A 1 96 ? 34.022 16.566 -49.183 1.00 59.75 96 VAL A CA 1
ATOM 816 C C . VAL A 1 96 ? 33.292 16.556 -50.536 1.00 59.75 96 VAL A C 1
ATOM 818 O O . VAL A 1 96 ? 33.915 16.467 -51.593 1.00 59.75 96 VAL A O 1
ATOM 821 N N . ASN A 1 97 ? 31.965 16.679 -50.534 1.00 58.41 97 ASN A N 1
ATOM 822 C CA . ASN A 1 97 ? 31.191 16.740 -51.775 1.00 58.41 97 ASN A CA 1
ATOM 823 C C . ASN A 1 97 ? 31.332 18.094 -52.496 1.00 58.41 97 ASN A C 1
ATOM 825 O O . ASN A 1 97 ? 31.282 18.142 -53.721 1.00 58.41 97 ASN A O 1
ATOM 829 N N . VAL A 1 98 ? 31.534 19.192 -51.762 1.00 57.78 98 VAL A N 1
ATOM 830 C CA . VAL A 1 98 ? 31.763 20.518 -52.363 1.00 57.78 98 VAL A CA 1
ATOM 831 C C . VAL A 1 98 ? 33.151 20.600 -53.005 1.00 57.78 98 VAL A C 1
ATOM 833 O O . VAL A 1 98 ? 33.274 21.090 -54.123 1.00 57.78 98 VAL A O 1
ATOM 836 N N . THR A 1 99 ? 34.190 20.055 -52.365 1.00 55.34 99 THR A N 1
ATOM 837 C CA . THR A 1 99 ? 35.555 20.062 -52.927 1.00 55.34 99 THR A CA 1
ATOM 838 C C . THR A 1 99 ? 35.711 19.177 -54.167 1.00 55.34 99 THR A C 1
ATOM 840 O O . THR A 1 99 ? 36.548 19.454 -55.021 1.00 55.34 99 THR A O 1
ATOM 843 N N . THR A 1 100 ? 34.896 18.130 -54.316 1.00 54.62 100 THR A N 1
ATOM 844 C CA . THR A 1 100 ? 34.934 17.244 -55.496 1.00 54.62 100 THR A CA 1
ATOM 845 C C . THR A 1 100 ? 34.241 17.832 -56.730 1.00 54.62 100 THR A C 1
ATOM 847 O O . THR A 1 100 ? 34.611 17.482 -57.851 1.00 54.62 100 THR A O 1
ATOM 850 N N . LEU A 1 101 ? 33.294 18.761 -56.554 1.00 53.28 101 LEU A N 1
ATOM 851 C CA . LEU A 1 101 ? 32.660 19.493 -57.659 1.00 53.28 101 LEU A CA 1
ATOM 852 C C . LEU A 1 101 ? 33.592 20.545 -58.280 1.00 53.28 101 LEU A C 1
ATOM 854 O O . LEU A 1 101 ? 33.586 20.718 -59.497 1.00 53.28 101 LEU A O 1
ATOM 858 N N . ASP A 1 102 ? 34.433 21.186 -57.468 1.00 50.41 102 ASP A N 1
ATOM 859 C CA . ASP A 1 102 ? 35.390 22.208 -57.916 1.00 50.41 102 ASP A CA 1
ATOM 860 C C . ASP A 1 102 ? 36.453 21.625 -58.873 1.00 50.41 102 ASP A C 1
ATOM 862 O O . ASP A 1 102 ? 36.772 22.195 -59.917 1.00 50.41 102 ASP A O 1
ATOM 866 N N . MET A 1 103 ? 36.911 20.393 -58.613 1.00 53.75 103 MET A N 1
ATOM 867 C CA . MET A 1 103 ? 37.905 19.727 -59.467 1.00 53.75 103 MET A CA 1
ATOM 868 C C . MET A 1 103 ? 37.380 19.316 -60.855 1.00 53.75 103 MET A C 1
ATOM 870 O O . MET A 1 103 ? 38.175 19.192 -61.785 1.00 53.75 103 MET A O 1
ATOM 874 N N . SER A 1 104 ? 36.066 19.138 -61.042 1.00 49.19 104 SER A N 1
ATOM 875 C CA . SER A 1 104 ? 35.494 18.840 -62.371 1.00 49.19 104 SER A CA 1
ATOM 876 C C . SER A 1 104 ? 35.406 20.068 -63.281 1.00 49.19 104 SER A C 1
ATOM 878 O O . SER A 1 104 ? 35.362 19.917 -64.501 1.00 49.19 104 SER A O 1
ATOM 880 N N . SER A 1 105 ? 35.418 21.285 -62.727 1.00 50.25 105 SER A N 1
ATOM 881 C CA . SER A 1 105 ? 35.309 22.514 -63.523 1.00 50.25 105 SER A CA 1
ATOM 882 C C . SER A 1 105 ? 36.595 22.855 -64.287 1.00 50.25 105 SER A C 1
ATOM 884 O O . SER A 1 105 ? 36.545 23.585 -65.275 1.00 50.25 105 SER A O 1
ATOM 886 N N . HIS A 1 106 ? 37.745 22.321 -63.868 1.00 50.47 106 HIS A N 1
ATOM 887 C CA . HIS A 1 106 ? 39.050 22.646 -64.451 1.00 50.47 106 HIS A CA 1
ATOM 888 C C . HIS A 1 106 ? 39.389 21.899 -65.753 1.00 50.47 106 HIS A C 1
ATOM 890 O O . HIS A 1 106 ? 40.373 22.242 -66.401 1.00 50.47 106 HIS A O 1
ATOM 896 N N . PHE A 1 107 ? 38.581 20.921 -66.177 1.00 50.53 107 PHE A N 1
ATOM 897 C CA . PHE A 1 107 ? 38.843 20.125 -67.387 1.00 50.53 107 PHE A CA 1
ATOM 898 C C . PHE A 1 107 ? 38.109 20.612 -68.651 1.00 50.53 107 PHE A C 1
ATOM 900 O O . PHE A 1 107 ? 38.315 20.053 -69.724 1.00 50.53 107 PHE A O 1
ATOM 907 N N . ALA A 1 108 ? 37.258 21.640 -68.562 1.00 48.31 108 ALA A N 1
ATOM 908 C CA . ALA A 1 108 ? 36.358 22.020 -69.658 1.00 48.31 108 ALA A CA 1
ATOM 909 C C . ALA A 1 108 ? 36.937 23.020 -70.684 1.00 48.31 108 ALA A C 1
ATOM 911 O O . ALA A 1 108 ? 36.266 23.329 -71.665 1.00 48.31 108 ALA A O 1
ATOM 912 N N . THR A 1 109 ? 38.151 23.547 -70.496 1.00 48.00 109 THR A N 1
ATOM 913 C CA . THR A 1 109 ? 38.661 24.664 -71.313 1.00 48.00 109 THR A CA 1
ATOM 914 C C . THR A 1 109 ? 40.081 24.438 -71.827 1.00 48.00 109 THR A C 1
ATOM 916 O O . THR A 1 109 ? 40.994 25.026 -71.269 1.00 48.00 109 THR A O 1
ATOM 919 N N . THR A 1 110 ? 40.273 23.645 -72.889 1.00 46.47 110 THR A N 1
ATOM 920 C CA . THR A 1 110 ? 41.405 23.774 -73.845 1.00 46.47 110 THR A CA 1
ATOM 921 C C . THR A 1 110 ? 41.208 22.830 -75.045 1.00 46.47 110 THR A C 1
ATOM 923 O O . THR A 1 110 ? 41.457 21.635 -74.915 1.00 46.47 110 THR A O 1
ATOM 926 N N . LEU A 1 111 ? 40.800 23.344 -76.210 1.00 44.31 111 LEU A N 1
ATOM 927 C CA . LEU A 1 111 ? 40.883 22.660 -77.515 1.00 44.31 111 LEU A CA 1
ATOM 928 C C . LEU A 1 111 ? 41.153 23.723 -78.598 1.00 44.31 111 LEU A C 1
ATOM 930 O O . LEU A 1 111 ? 40.252 24.503 -78.890 1.00 44.31 111 LEU A O 1
ATOM 934 N N . ASP A 1 112 ? 42.385 23.777 -79.130 1.00 38.25 112 ASP A N 1
ATOM 935 C CA . ASP A 1 112 ? 42.732 24.469 -80.393 1.00 38.25 112 ASP A CA 1
ATOM 936 C C . ASP A 1 112 ? 44.054 23.906 -81.010 1.00 38.25 112 ASP A C 1
ATOM 938 O O . ASP A 1 112 ? 45.172 24.285 -80.654 1.00 38.25 112 ASP A O 1
ATOM 942 N N . ASP A 1 113 ? 43.904 22.839 -81.802 1.00 48.44 113 ASP A N 1
ATOM 943 C CA . ASP A 1 113 ? 44.400 22.509 -83.163 1.00 48.44 113 ASP A CA 1
ATOM 944 C C . ASP A 1 113 ? 45.816 22.822 -83.725 1.00 48.44 113 ASP A C 1
ATOM 946 O O . ASP A 1 113 ? 46.007 22.797 -84.943 1.00 48.44 113 ASP A O 1
ATOM 950 N N . ALA A 1 114 ? 46.872 23.013 -82.925 1.00 47.50 114 ALA A N 1
ATOM 951 C CA . ALA A 1 114 ? 48.250 23.002 -83.486 1.00 47.50 114 ALA A CA 1
ATOM 952 C C . ALA A 1 114 ? 49.314 22.277 -82.646 1.00 47.50 114 ALA A C 1
ATOM 954 O O . ALA A 1 114 ? 50.515 22.419 -82.884 1.00 47.50 114 ALA A O 1
ATOM 955 N N . SER A 1 115 ? 48.888 21.491 -81.660 1.00 51.25 115 SER A N 1
ATOM 956 C CA . SER A 1 115 ? 49.764 20.906 -80.640 1.00 51.25 115 SER A CA 1
ATOM 957 C C . SER A 1 115 ? 49.546 19.398 -80.480 1.00 51.25 115 SER A C 1
ATOM 959 O O . SER A 1 115 ? 49.905 18.844 -79.447 1.00 51.25 115 SER A O 1
ATOM 961 N N . ASP A 1 116 ? 48.992 18.713 -81.479 1.00 53.69 116 ASP A N 1
ATOM 962 C CA . ASP A 1 116 ? 48.472 17.347 -81.324 1.00 53.69 116 ASP A CA 1
ATOM 963 C C . ASP A 1 116 ? 49.513 16.322 -80.870 1.00 53.69 116 ASP A C 1
ATOM 965 O O . ASP A 1 116 ? 49.193 15.448 -80.074 1.00 53.69 116 ASP A O 1
ATOM 969 N N . ASN A 1 117 ? 50.781 16.433 -81.270 1.00 56.47 117 ASN A N 1
ATOM 970 C CA . ASN A 1 117 ? 51.793 15.480 -80.796 1.00 56.47 117 ASN A CA 1
ATOM 971 C C . ASN A 1 117 ? 52.241 15.743 -79.350 1.00 56.47 117 ASN A C 1
ATOM 973 O O . ASN A 1 117 ? 52.362 14.796 -78.574 1.00 56.47 117 ASN A O 1
ATOM 977 N N . ASP A 1 118 ? 52.424 17.004 -78.956 1.00 57.38 118 ASP A N 1
ATOM 978 C CA . ASP A 1 118 ? 52.771 17.346 -77.569 1.00 57.38 118 ASP A CA 1
ATOM 979 C C . ASP A 1 118 ? 51.565 17.205 -76.631 1.00 57.38 118 ASP A C 1
ATOM 981 O O . ASP A 1 118 ? 51.725 16.782 -75.490 1.00 57.38 118 ASP A O 1
ATOM 985 N N . GLN A 1 119 ? 50.347 17.459 -77.114 1.00 58.94 119 GLN A N 1
ATOM 986 C CA . GLN A 1 119 ? 49.105 17.210 -76.385 1.00 58.94 119 GLN A CA 1
ATOM 987 C C . GLN A 1 119 ? 48.850 15.721 -76.224 1.00 58.94 119 GLN A C 1
ATOM 989 O O . GLN A 1 119 ? 48.434 15.315 -75.149 1.00 58.94 119 GLN A O 1
ATOM 994 N N . VAL A 1 120 ? 49.145 14.881 -77.220 1.00 65.38 120 VAL A N 1
ATOM 995 C CA . VAL A 1 120 ? 49.065 13.425 -77.055 1.00 65.38 120 VAL A CA 1
ATOM 996 C C . VAL A 1 120 ? 50.082 12.954 -76.016 1.00 65.38 120 VAL A C 1
ATOM 998 O O . VAL A 1 120 ? 49.717 12.191 -75.126 1.00 65.38 120 VAL A O 1
ATOM 1001 N N . VAL A 1 121 ? 51.325 13.448 -76.032 1.00 71.38 121 VAL A N 1
ATOM 1002 C CA . VAL A 1 121 ? 52.317 13.112 -74.992 1.00 71.38 121 VAL A CA 1
ATOM 1003 C C . VAL A 1 121 ? 51.881 13.623 -73.613 1.00 71.38 121 VAL A C 1
ATOM 1005 O O . VAL A 1 121 ? 51.990 12.888 -72.631 1.00 71.38 121 VAL A O 1
ATOM 1008 N N . GLN A 1 122 ? 51.326 14.832 -73.515 1.00 71.38 122 GLN A N 1
ATOM 1009 C CA . GLN A 1 122 ? 50.788 15.383 -72.266 1.00 71.38 122 GLN A CA 1
ATOM 1010 C C . GLN A 1 122 ? 49.538 14.636 -71.787 1.00 71.38 122 GLN A C 1
ATOM 1012 O O . GLN A 1 122 ? 49.411 14.392 -70.592 1.00 71.38 122 GLN A O 1
ATOM 1017 N N . LEU A 1 123 ? 48.663 14.191 -72.690 1.00 71.06 123 LEU A N 1
ATOM 1018 C CA . LEU A 1 123 ? 47.495 13.361 -72.390 1.00 71.06 123 LEU A CA 1
ATOM 1019 C C . LEU A 1 123 ? 47.920 11.976 -71.912 1.00 71.06 123 LEU A C 1
ATOM 1021 O O . LEU A 1 123 ? 47.381 11.496 -70.923 1.00 71.06 123 LEU A O 1
ATOM 1025 N N . TYR A 1 124 ? 48.917 11.349 -72.540 1.00 74.50 124 TYR A N 1
ATOM 1026 C CA . TYR A 1 124 ? 49.466 10.073 -72.074 1.00 74.50 124 TYR A CA 1
ATOM 1027 C C . TYR A 1 124 ? 50.180 10.217 -70.728 1.00 74.50 124 TYR A C 1
ATOM 1029 O O . TYR A 1 124 ? 50.034 9.354 -69.864 1.00 74.50 124 TYR A O 1
ATOM 1037 N N . THR A 1 125 ? 50.917 11.307 -70.515 1.00 77.69 125 THR A N 1
ATOM 1038 C CA . THR A 1 125 ? 51.603 11.571 -69.241 1.00 77.69 125 THR A CA 1
ATOM 1039 C C . THR A 1 125 ? 50.597 11.897 -68.136 1.00 77.69 125 THR A C 1
ATOM 1041 O O . THR A 1 125 ? 50.706 11.368 -67.032 1.00 77.69 125 THR A O 1
ATOM 1044 N N . GLY A 1 126 ? 49.561 12.677 -68.447 1.00 75.12 126 GLY A N 1
ATOM 1045 C CA . GLY A 1 126 ? 48.450 12.990 -67.554 1.00 75.12 126 GLY A CA 1
ATOM 1046 C C . GLY A 1 126 ? 47.610 11.760 -67.220 1.00 75.12 126 GLY A C 1
ATOM 1047 O O . GLY A 1 126 ? 47.342 11.507 -66.050 1.00 75.12 126 GLY A O 1
ATOM 1048 N N . ALA A 1 127 ? 47.275 10.932 -68.213 1.00 75.06 127 ALA A N 1
ATOM 1049 C CA . ALA A 1 127 ? 46.586 9.661 -68.008 1.00 75.06 127 ALA A CA 1
ATOM 1050 C C . ALA A 1 127 ? 47.434 8.691 -67.176 1.00 75.06 127 ALA A C 1
ATOM 1052 O O . ALA A 1 127 ? 46.910 8.030 -66.282 1.00 75.06 127 ALA A O 1
ATOM 1053 N N . ARG A 1 128 ? 48.753 8.645 -67.403 1.00 80.25 128 ARG A N 1
ATOM 1054 C CA . ARG A 1 128 ? 49.681 7.852 -66.590 1.00 80.25 128 ARG A CA 1
ATOM 1055 C C . ARG A 1 128 ? 49.725 8.341 -65.145 1.00 80.25 128 ARG A C 1
ATOM 1057 O O . ARG A 1 128 ? 49.586 7.521 -64.249 1.00 80.25 128 ARG A O 1
ATOM 1064 N N . HIS A 1 129 ? 49.869 9.643 -64.905 1.00 78.88 129 HIS A N 1
ATOM 1065 C CA . HIS A 1 129 ? 49.853 10.204 -63.549 1.00 78.88 129 HIS A CA 1
ATOM 1066 C C . HIS A 1 129 ? 48.502 10.017 -62.858 1.00 78.88 129 HIS A C 1
ATOM 1068 O O . HIS A 1 129 ? 48.468 9.732 -61.664 1.00 78.88 129 HIS A O 1
ATOM 1074 N N . LEU A 1 130 ? 47.391 10.114 -63.591 1.00 80.94 130 LEU A N 1
ATOM 1075 C CA . LEU A 1 130 ? 46.058 9.845 -63.063 1.00 80.94 130 LEU A CA 1
ATOM 1076 C C . LEU A 1 130 ? 45.915 8.376 -62.648 1.00 80.94 130 LEU A C 1
ATOM 1078 O O . LEU A 1 130 ? 45.447 8.101 -61.546 1.00 80.94 130 LEU A O 1
ATOM 1082 N N . LEU A 1 131 ? 46.355 7.443 -63.496 1.00 81.50 131 LEU A N 1
ATOM 1083 C CA . LEU A 1 131 ? 46.354 6.013 -63.183 1.00 81.50 131 LEU A CA 1
ATOM 1084 C C . LEU A 1 131 ? 47.271 5.701 -62.000 1.00 81.50 131 LEU A C 1
ATOM 1086 O O . LEU A 1 131 ? 46.879 4.962 -61.107 1.00 81.50 131 LEU A O 1
ATOM 1090 N N . GLU A 1 132 ? 48.454 6.304 -61.942 1.00 80.81 132 GLU A N 1
ATOM 1091 C CA . GLU A 1 132 ? 49.412 6.123 -60.849 1.00 80.81 132 GLU A CA 1
ATOM 1092 C C . GLU A 1 132 ? 48.875 6.697 -59.527 1.00 80.81 132 GLU A C 1
ATOM 1094 O O . GLU A 1 132 ? 48.974 6.054 -58.483 1.00 80.81 132 GLU A O 1
ATOM 1099 N N . THR A 1 133 ? 48.180 7.836 -59.583 1.00 79.19 133 THR A N 1
ATOM 1100 C CA . THR A 1 133 ? 47.479 8.423 -58.432 1.00 79.19 133 THR A CA 1
ATOM 1101 C C . THR A 1 133 ? 46.302 7.554 -57.997 1.00 79.19 133 THR A C 1
ATOM 1103 O O . THR A 1 133 ? 46.113 7.341 -56.802 1.00 79.19 133 THR A O 1
ATOM 1106 N N . GLN A 1 134 ? 45.518 7.011 -58.935 1.00 74.62 134 GLN A N 1
ATOM 1107 C CA . GLN A 1 134 ? 44.417 6.099 -58.613 1.00 74.62 134 GLN A CA 1
ATOM 1108 C C . GLN A 1 134 ? 44.917 4.781 -58.020 1.00 74.62 134 GLN A C 1
ATOM 1110 O O . GLN A 1 134 ? 44.321 4.305 -57.058 1.00 74.62 134 GLN A O 1
ATOM 1115 N N . ILE A 1 135 ? 46.018 4.223 -58.530 1.00 77.06 135 ILE A N 1
ATOM 1116 C CA . ILE A 1 135 ? 46.653 3.020 -57.979 1.00 77.06 135 ILE A CA 1
ATOM 1117 C C . ILE A 1 135 ? 47.145 3.298 -56.558 1.00 77.06 135 ILE A C 1
ATOM 1119 O O . ILE A 1 135 ? 46.792 2.552 -55.650 1.00 77.06 135 ILE A O 1
ATOM 1123 N N . GLN A 1 136 ? 47.836 4.417 -56.318 1.00 74.38 136 GLN A N 1
ATOM 1124 C CA . GLN A 1 136 ? 48.259 4.804 -54.966 1.00 74.38 136 GLN A CA 1
ATOM 1125 C C . GLN A 1 136 ? 47.069 5.043 -54.023 1.00 74.38 136 GLN A C 1
ATOM 1127 O O . GLN A 1 136 ? 47.111 4.648 -52.857 1.00 74.38 136 GLN A O 1
ATOM 1132 N N . HIS A 1 137 ? 45.972 5.637 -54.505 1.00 68.31 137 HIS A N 1
ATOM 1133 C CA . HIS A 1 137 ? 44.747 5.795 -53.715 1.00 68.31 137 HIS A CA 1
ATOM 1134 C C . HIS A 1 137 ? 44.072 4.445 -53.419 1.00 68.31 137 HIS A C 1
ATOM 1136 O O . HIS A 1 137 ? 43.514 4.254 -52.335 1.00 68.31 137 HIS A O 1
ATOM 1142 N N . PHE A 1 138 ? 44.127 3.496 -54.354 1.00 68.88 138 PHE A N 1
ATOM 1143 C CA . PHE A 1 138 ? 43.575 2.152 -54.193 1.00 68.88 138 PHE A CA 1
ATOM 1144 C C . PHE A 1 138 ? 44.417 1.302 -53.225 1.00 68.88 138 PHE A C 1
ATOM 1146 O O . PHE A 1 138 ? 43.883 0.662 -52.320 1.00 68.88 138 PHE A O 1
ATOM 1153 N N . GLU A 1 139 ? 45.743 1.378 -53.315 1.00 69.81 139 GLU A N 1
ATOM 1154 C CA . GLU A 1 139 ? 46.670 0.758 -52.361 1.00 69.81 139 GLU A CA 1
ATOM 1155 C C . GLU A 1 139 ? 46.553 1.397 -50.964 1.00 69.81 139 GLU A C 1
ATOM 1157 O O . GLU A 1 139 ? 46.501 0.703 -49.942 1.00 69.81 139 GLU A O 1
ATOM 1162 N N . GLY A 1 140 ? 46.399 2.722 -50.901 1.00 64.56 140 GLY A N 1
ATOM 1163 C CA . GLY A 1 140 ? 46.140 3.472 -49.670 1.00 64.56 140 GLY A CA 1
ATOM 1164 C C . GLY A 1 140 ? 44.782 3.159 -49.025 1.00 64.56 140 GLY A C 1
ATOM 1165 O O . GLY A 1 140 ? 44.639 3.216 -47.803 1.00 64.56 140 GLY A O 1
ATOM 1166 N N . THR A 1 141 ? 43.764 2.805 -49.814 1.00 60.25 141 THR A N 1
ATOM 1167 C CA . THR A 1 141 ? 42.447 2.398 -49.294 1.00 60.25 141 THR A CA 1
ATOM 1168 C C . THR A 1 141 ? 42.427 0.933 -48.867 1.00 60.25 141 THR A C 1
ATOM 1170 O O . THR A 1 141 ? 41.844 0.637 -47.823 1.00 60.25 141 THR A O 1
ATOM 1173 N N . GLN A 1 142 ? 43.133 0.033 -49.561 1.00 59.53 142 GLN A N 1
ATOM 1174 C CA . GLN A 1 142 ? 43.322 -1.348 -49.099 1.00 59.53 142 GLN A CA 1
ATOM 1175 C C . GLN A 1 142 ? 44.102 -1.430 -47.782 1.00 59.53 142 GLN A C 1
ATOM 1177 O O . GLN A 1 142 ? 43.703 -2.157 -46.872 1.00 59.53 142 GLN A O 1
ATOM 1182 N N . THR A 1 143 ? 45.185 -0.662 -47.642 1.00 59.94 143 THR A N 1
ATOM 1183 C CA . THR A 1 143 ? 45.963 -0.609 -46.391 1.00 59.94 143 THR A CA 1
ATOM 1184 C C . THR A 1 143 ? 45.142 -0.034 -45.235 1.00 59.94 143 THR A C 1
ATOM 1186 O O . THR A 1 143 ? 45.185 -0.569 -44.126 1.00 59.94 143 THR A O 1
ATOM 1189 N N . LYS A 1 144 ? 44.306 0.984 -45.486 1.00 59.75 144 LYS A N 1
ATOM 1190 C CA . LYS A 1 144 ? 43.341 1.491 -44.495 1.00 59.75 144 LYS A CA 1
ATOM 1191 C C . LYS A 1 144 ? 42.288 0.449 -44.115 1.00 59.75 144 LYS A C 1
ATOM 1193 O O . LYS A 1 144 ? 42.024 0.300 -42.926 1.00 59.75 144 LYS A O 1
ATOM 1198 N N . GLN A 1 145 ? 41.732 -0.300 -45.071 1.00 58.69 145 GLN A N 1
ATOM 1199 C CA . GLN A 1 145 ? 40.772 -1.364 -44.757 1.00 58.69 145 GLN A CA 1
ATOM 1200 C C . GLN A 1 145 ? 41.402 -2.478 -43.913 1.00 58.69 145 GLN A C 1
ATOM 1202 O O . GLN A 1 145 ? 40.816 -2.858 -42.901 1.00 58.69 145 GLN A O 1
ATOM 1207 N N . ARG A 1 146 ? 42.626 -2.914 -44.241 1.00 60.19 146 ARG A N 1
ATOM 1208 C CA . ARG A 1 146 ? 43.384 -3.884 -43.429 1.00 60.19 146 ARG A CA 1
ATOM 1209 C C . ARG A 1 146 ? 43.600 -3.404 -41.991 1.00 60.19 146 ARG A C 1
ATOM 1211 O O . ARG A 1 146 ? 43.314 -4.140 -41.051 1.00 60.19 146 ARG A O 1
ATOM 1218 N N . ASN A 1 147 ? 43.993 -2.142 -41.819 1.00 59.44 147 ASN A N 1
ATOM 1219 C CA . ASN A 1 147 ? 44.184 -1.551 -40.494 1.00 59.44 147 ASN A CA 1
ATOM 1220 C C . ASN A 1 147 ? 42.868 -1.422 -39.711 1.00 59.44 147 ASN A C 1
ATOM 1222 O O . ASN A 1 147 ? 42.863 -1.610 -38.499 1.00 59.44 147 ASN A O 1
ATOM 1226 N N . THR A 1 148 ? 41.738 -1.144 -40.373 1.00 59.03 148 THR A N 1
ATOM 1227 C CA . THR A 1 148 ? 40.426 -1.141 -39.701 1.00 59.03 148 THR A CA 1
ATOM 1228 C C . THR A 1 148 ? 39.970 -2.536 -39.289 1.00 59.03 148 THR A C 1
ATOM 1230 O O . THR A 1 148 ? 39.393 -2.677 -38.217 1.00 59.03 148 THR A O 1
ATOM 1233 N N . THR A 1 149 ? 40.250 -3.578 -40.078 1.00 60.19 149 THR A N 1
ATOM 1234 C CA . THR A 1 149 ? 39.931 -4.959 -39.689 1.00 60.19 149 THR A CA 1
ATOM 1235 C C . THR A 1 149 ? 40.781 -5.434 -38.515 1.00 60.19 149 THR A C 1
ATOM 1237 O O . THR A 1 149 ? 40.234 -6.070 -37.617 1.00 60.19 149 THR A O 1
ATOM 1240 N N . ASP A 1 150 ? 42.060 -5.053 -38.456 1.00 62.03 150 ASP A N 1
ATOM 1241 C CA . ASP A 1 150 ? 42.936 -5.361 -37.316 1.00 62.03 150 ASP A CA 1
ATOM 1242 C C . ASP A 1 150 ? 42.550 -4.565 -36.057 1.00 62.03 150 ASP A C 1
ATOM 1244 O O . ASP A 1 150 ? 42.520 -5.115 -34.957 1.00 62.03 150 ASP A O 1
ATOM 1248 N N . GLN A 1 151 ? 42.148 -3.296 -36.199 1.00 59.97 151 GLN A N 1
ATOM 1249 C CA . GLN A 1 151 ? 41.622 -2.505 -35.079 1.00 59.97 151 GLN A CA 1
ATOM 1250 C C . GLN A 1 151 ? 40.283 -3.054 -34.568 1.00 59.97 151 GLN A C 1
ATOM 1252 O O . GLN A 1 151 ? 40.075 -3.136 -33.362 1.00 59.97 151 GLN A O 1
ATOM 1257 N N . VAL A 1 152 ? 39.381 -3.489 -35.454 1.00 59.53 152 VAL A N 1
ATOM 1258 C CA . VAL A 1 152 ? 38.112 -4.128 -35.061 1.00 59.53 152 VAL A CA 1
ATOM 1259 C C . VAL A 1 152 ? 38.357 -5.497 -34.420 1.00 59.53 152 VAL A C 1
ATOM 1261 O O . VAL A 1 152 ? 37.633 -5.862 -33.497 1.00 59.53 152 VAL A O 1
ATOM 1264 N N . ALA A 1 153 ? 39.389 -6.235 -34.838 1.00 60.72 153 ALA A N 1
ATOM 1265 C CA . ALA A 1 153 ? 39.783 -7.490 -34.201 1.00 60.72 153 ALA A CA 1
ATOM 1266 C C . ALA A 1 153 ? 40.286 -7.284 -32.760 1.00 60.72 153 ALA A C 1
ATOM 1268 O O . ALA A 1 153 ? 40.004 -8.119 -31.907 1.00 60.72 153 ALA A O 1
ATOM 1269 N N . GLN A 1 154 ? 40.930 -6.150 -32.455 1.00 60.50 154 GLN A N 1
ATOM 1270 C CA . GLN A 1 154 ? 41.348 -5.800 -31.090 1.00 60.50 154 GLN A CA 1
ATOM 1271 C C . GLN A 1 154 ? 40.165 -5.509 -30.145 1.00 60.50 154 GLN A C 1
ATOM 1273 O O . GLN A 1 154 ? 40.290 -5.672 -28.933 1.00 60.50 154 GLN A O 1
ATOM 1278 N N . PHE A 1 155 ? 39.009 -5.112 -30.691 1.00 54.84 155 PHE A N 1
ATOM 1279 C CA . PHE A 1 155 ? 37.764 -4.898 -29.938 1.00 54.84 155 PHE A CA 1
ATOM 1280 C C . PHE A 1 155 ? 36.774 -6.065 -30.041 1.00 54.84 155 PHE A C 1
ATOM 1282 O O . PHE A 1 155 ? 35.705 -6.018 -29.428 1.00 54.84 155 PHE A O 1
ATOM 1289 N N . ARG A 1 156 ? 37.107 -7.131 -30.781 1.00 55.56 156 ARG A N 1
ATOM 1290 C CA . ARG A 1 156 ? 36.371 -8.392 -30.690 1.00 55.56 156 ARG A CA 1
ATOM 1291 C C . ARG A 1 156 ? 36.772 -9.062 -29.385 1.00 55.56 156 ARG A C 1
ATOM 1293 O O . ARG A 1 156 ? 37.815 -9.701 -29.292 1.00 55.56 156 ARG A O 1
ATOM 1300 N N . LEU A 1 157 ? 35.925 -8.896 -28.372 1.00 54.22 157 LEU A N 1
ATOM 1301 C CA . LEU A 1 157 ? 35.940 -9.759 -27.197 1.00 54.22 157 LEU A CA 1
ATOM 1302 C C . LEU A 1 157 ? 35.947 -11.223 -27.673 1.00 54.22 157 LEU A C 1
ATOM 1304 O O . LEU A 1 157 ? 35.233 -11.528 -28.636 1.00 54.22 157 LEU A O 1
ATOM 1308 N N . PRO A 1 158 ? 36.742 -12.114 -27.053 1.00 55.12 158 PRO A N 1
ATOM 1309 C CA . PRO A 1 158 ? 36.721 -13.523 -27.408 1.00 55.12 158 PRO A CA 1
ATOM 1310 C C . PRO A 1 158 ? 35.280 -14.012 -27.257 1.00 55.12 158 PRO A C 1
ATOM 1312 O O . PRO A 1 158 ? 34.731 -13.995 -26.157 1.00 55.12 158 PRO A O 1
ATOM 1315 N N . LEU A 1 159 ? 34.652 -14.394 -28.369 1.00 52.97 159 LEU A N 1
ATOM 1316 C CA . LEU A 1 159 ? 33.263 -14.868 -28.406 1.00 52.97 159 LEU A CA 1
ATOM 1317 C C . LEU A 1 159 ? 33.032 -16.101 -27.505 1.00 52.97 159 LEU A C 1
ATOM 1319 O O . LEU A 1 159 ? 31.886 -16.416 -27.201 1.00 52.97 159 LEU A O 1
ATOM 1323 N N . ASP A 1 160 ? 34.106 -16.721 -27.006 1.00 54.53 160 ASP A N 1
ATOM 1324 C CA . ASP A 1 160 ? 34.078 -18.014 -26.324 1.00 54.53 160 ASP A CA 1
ATOM 1325 C C . ASP A 1 160 ? 34.345 -17.979 -24.809 1.00 54.53 160 ASP A C 1
ATOM 1327 O O . ASP A 1 160 ? 34.362 -19.035 -24.182 1.00 54.53 160 ASP A O 1
ATOM 1331 N N . CYS A 1 161 ? 34.513 -16.822 -24.159 1.00 50.56 161 CYS A N 1
ATOM 1332 C CA . CYS A 1 161 ? 34.593 -16.782 -22.689 1.00 50.56 161 CYS A CA 1
ATOM 1333 C C . CYS A 1 161 ? 33.332 -16.175 -22.060 1.00 50.56 161 CYS A C 1
ATOM 1335 O O . CYS A 1 161 ? 33.309 -15.035 -21.605 1.00 50.56 161 CYS A O 1
ATOM 1337 N N . GLY A 1 162 ? 32.268 -16.984 -22.024 1.00 56.44 162 GLY A N 1
ATOM 1338 C CA . GLY A 1 162 ? 31.117 -16.800 -21.129 1.00 56.44 162 GLY A CA 1
ATOM 1339 C C . GLY A 1 162 ? 29.785 -16.461 -21.801 1.00 56.44 162 GLY A C 1
ATOM 1340 O O . GLY A 1 162 ? 28.746 -16.608 -21.166 1.00 56.44 162 GLY A O 1
ATOM 1341 N N . GLY A 1 163 ? 29.779 -16.060 -23.076 1.00 65.06 163 GLY A N 1
ATOM 1342 C CA . GLY A 1 163 ? 28.539 -15.743 -23.798 1.00 65.06 163 GLY A CA 1
ATOM 1343 C C . GLY A 1 163 ? 27.669 -16.975 -24.044 1.00 65.06 163 GLY A C 1
ATOM 1344 O O . GLY A 1 163 ? 26.473 -16.957 -23.770 1.00 65.06 163 GLY A O 1
ATOM 1345 N N . GLN A 1 164 ? 28.280 -18.069 -24.496 1.00 67.31 164 GLN A N 1
ATOM 1346 C CA . GLN A 1 164 ? 27.561 -19.305 -24.800 1.00 67.31 164 GLN A CA 1
ATOM 1347 C C . GLN A 1 164 ? 27.065 -20.020 -23.535 1.00 67.31 164 GLN A C 1
ATOM 1349 O O . GLN A 1 164 ? 25.914 -20.435 -23.481 1.00 67.31 164 GLN A O 1
ATOM 1354 N N . GLU A 1 165 ? 27.876 -20.039 -22.474 1.00 69.81 165 GLU A N 1
ATOM 1355 C CA . GLU A 1 165 ? 27.481 -20.583 -21.169 1.00 69.81 165 GLU A CA 1
ATOM 1356 C C . GLU A 1 165 ? 26.377 -19.739 -20.502 1.00 69.81 165 GLU A C 1
ATOM 1358 O O . GLU A 1 165 ? 25.470 -20.271 -19.864 1.00 69.81 165 GLU A O 1
ATOM 1363 N N . ALA A 1 166 ? 26.398 -18.411 -20.673 1.00 72.62 166 ALA A N 1
ATOM 1364 C CA . ALA A 1 166 ? 25.314 -17.549 -20.207 1.00 72.62 166 ALA A CA 1
ATOM 1365 C C . ALA A 1 166 ? 24.011 -17.796 -20.982 1.00 72.62 166 ALA A C 1
ATOM 1367 O O . ALA A 1 166 ? 22.940 -17.793 -20.380 1.00 72.62 166 ALA A O 1
ATOM 1368 N N . ILE A 1 167 ? 24.092 -18.041 -22.293 1.00 79.44 167 ILE A N 1
ATOM 1369 C CA . ILE A 1 167 ? 22.929 -18.372 -23.127 1.00 79.44 167 ILE A CA 1
ATOM 1370 C C . ILE A 1 167 ? 22.348 -19.735 -22.734 1.00 79.44 167 ILE A C 1
ATOM 1372 O O . ILE A 1 167 ? 21.133 -19.848 -22.595 1.00 79.44 167 ILE A O 1
ATOM 1376 N N . GLU A 1 168 ? 23.187 -20.742 -22.486 1.00 83.00 168 GLU A N 1
ATOM 1377 C CA . GLU A 1 168 ? 22.739 -22.048 -21.982 1.00 83.00 168 GLU A CA 1
ATOM 1378 C C . GLU A 1 168 ? 22.033 -21.916 -20.628 1.00 83.00 168 GLU A C 1
ATOM 1380 O O . GLU A 1 168 ? 20.909 -22.384 -20.481 1.00 83.00 168 GLU A O 1
ATOM 1385 N N . ARG A 1 169 ? 22.599 -21.158 -19.677 1.00 80.75 169 ARG A N 1
ATOM 1386 C CA . ARG A 1 169 ? 21.948 -20.907 -18.376 1.00 80.75 169 ARG A CA 1
ATOM 1387 C C . ARG A 1 169 ? 20.616 -20.165 -18.500 1.00 80.75 169 ARG A C 1
ATOM 1389 O O . ARG A 1 169 ? 19.699 -20.417 -17.721 1.00 80.75 169 ARG A O 1
ATOM 1396 N N . VAL A 1 170 ? 20.504 -19.231 -19.445 1.00 84.69 170 VAL A N 1
ATOM 1397 C CA . VAL A 1 170 ? 19.244 -18.522 -19.718 1.00 84.69 170 VAL A CA 1
ATOM 1398 C C . VAL A 1 170 ? 18.205 -19.475 -20.305 1.00 84.69 170 VAL A C 1
ATOM 1400 O O . VAL A 1 170 ? 17.047 -19.415 -19.895 1.00 84.69 170 VAL A O 1
ATOM 1403 N N . ASN A 1 171 ? 18.605 -20.370 -21.208 1.00 89.31 171 ASN A N 1
ATOM 1404 C CA . ASN A 1 171 ? 17.713 -21.377 -21.779 1.00 89.31 171 ASN A CA 1
ATOM 1405 C C . ASN A 1 171 ? 17.241 -22.386 -20.719 1.00 89.31 171 ASN A C 1
ATOM 1407 O O . ASN A 1 171 ? 16.042 -22.638 -20.632 1.00 89.31 171 ASN A O 1
ATOM 1411 N N . ASP A 1 172 ? 18.131 -22.853 -19.840 1.00 91.75 172 ASP A N 1
ATOM 1412 C CA . ASP A 1 172 ? 17.778 -23.744 -18.725 1.00 91.75 172 ASP A CA 1
ATOM 1413 C C . ASP A 1 172 ? 16.769 -23.098 -17.759 1.00 91.75 172 ASP A C 1
ATOM 1415 O O . ASP A 1 172 ? 15.822 -23.740 -17.295 1.00 91.75 172 ASP A O 1
ATOM 1419 N N . LEU A 1 173 ? 16.941 -21.804 -17.455 1.00 91.12 173 LEU A N 1
ATOM 1420 C CA . LEU A 1 173 ? 15.984 -21.046 -16.641 1.00 91.12 173 LEU A CA 1
ATOM 1421 C C . LEU A 1 173 ? 14.627 -20.905 -17.340 1.00 91.12 173 LEU A C 1
ATOM 1423 O O . LEU A 1 173 ? 13.590 -21.016 -16.687 1.00 91.12 173 LEU A O 1
ATOM 1427 N N . LEU A 1 174 ? 14.627 -20.682 -18.654 1.00 92.56 174 LEU A N 1
ATOM 1428 C CA . LEU A 1 174 ? 13.415 -20.585 -19.468 1.00 92.56 174 LEU A CA 1
ATOM 1429 C C . LEU A 1 174 ? 12.637 -21.903 -19.494 1.00 92.56 174 LEU A C 1
ATOM 1431 O O . LEU A 1 174 ? 11.414 -21.890 -19.354 1.00 92.56 174 LEU A O 1
ATOM 1435 N N . ASP A 1 175 ? 13.331 -23.029 -19.627 1.00 93.50 175 ASP A N 1
ATOM 1436 C CA . ASP A 1 175 ? 12.707 -24.351 -19.629 1.00 93.50 175 ASP A CA 1
ATOM 1437 C C . ASP A 1 175 ? 12.145 -24.713 -18.252 1.00 93.50 175 ASP A C 1
ATOM 1439 O O . ASP A 1 175 ? 11.037 -25.244 -18.154 1.00 93.50 175 ASP A O 1
ATOM 1443 N N . ARG A 1 176 ? 12.840 -24.339 -17.173 1.00 92.12 176 ARG A N 1
ATOM 1444 C CA . ARG A 1 176 ? 12.333 -24.512 -15.807 1.00 92.12 176 ARG A CA 1
ATOM 1445 C C . ARG A 1 176 ? 11.084 -23.673 -15.545 1.00 92.12 176 ARG A C 1
ATOM 1447 O O . ARG A 1 176 ? 10.126 -24.163 -14.957 1.00 92.12 176 ARG A O 1
ATOM 1454 N N . LEU A 1 177 ? 11.068 -22.434 -16.029 1.00 91.88 177 LEU A N 1
ATOM 1455 C CA . LEU A 1 177 ? 9.934 -21.530 -15.859 1.00 91.88 177 LEU A CA 1
ATOM 1456 C C . LEU A 1 177 ? 8.715 -21.989 -16.669 1.00 91.88 177 LEU A C 1
ATOM 1458 O O . LEU A 1 177 ? 7.592 -21.892 -16.185 1.00 91.88 177 LEU A O 1
ATOM 1462 N N . LYS A 1 178 ? 8.926 -22.559 -17.862 1.00 90.31 178 LYS A N 1
ATOM 1463 C CA . LYS A 1 178 ? 7.859 -23.227 -18.622 1.00 90.31 178 LYS A CA 1
ATOM 1464 C C . LYS A 1 178 ? 7.291 -24.430 -17.875 1.00 90.31 178 LYS A C 1
ATOM 1466 O O . LYS A 1 178 ? 6.078 -24.548 -17.779 1.00 90.31 178 LYS A O 1
ATOM 1471 N N . GLN A 1 179 ? 8.140 -25.277 -17.293 1.00 87.56 179 GLN A N 1
ATOM 1472 C CA . GLN A 1 179 ? 7.680 -26.425 -16.503 1.00 87.56 179 GLN A CA 1
ATOM 1473 C C . GLN A 1 179 ? 6.889 -25.998 -15.261 1.00 87.56 179 GLN A C 1
ATOM 1475 O O . GLN A 1 179 ? 5.869 -26.607 -14.947 1.00 87.56 179 GLN 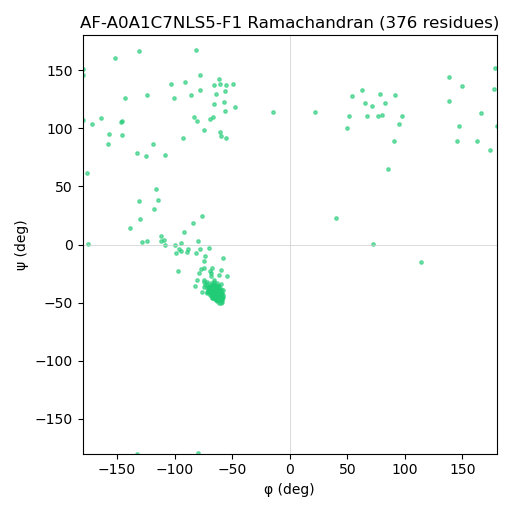A O 1
ATOM 1480 N N . GLU A 1 180 ? 7.322 -24.945 -14.562 1.00 86.25 180 GLU A N 1
ATOM 1481 C CA . GLU A 1 180 ? 6.586 -24.391 -13.419 1.00 86.25 180 GLU A CA 1
ATOM 1482 C C . GLU A 1 180 ? 5.255 -23.765 -13.842 1.00 86.25 180 GLU A C 1
ATOM 1484 O O . GLU A 1 180 ? 4.249 -23.936 -13.156 1.00 86.25 180 GLU A O 1
ATOM 1489 N N . TRP A 1 181 ? 5.228 -23.084 -14.986 1.00 84.00 181 TRP A N 1
ATOM 1490 C CA . TRP A 1 181 ? 4.011 -22.522 -15.559 1.00 84.00 181 TRP A CA 1
ATOM 1491 C C . TRP A 1 181 ? 3.011 -23.614 -15.957 1.00 84.00 181 TRP A C 1
ATOM 1493 O O . TRP A 1 181 ? 1.843 -23.552 -15.577 1.00 84.00 181 TRP A O 1
ATOM 1503 N N . ASP A 1 182 ? 3.473 -24.663 -16.635 1.00 84.38 182 ASP A N 1
ATOM 1504 C CA . ASP A 1 182 ? 2.643 -25.808 -17.014 1.00 84.38 182 ASP A CA 1
ATOM 1505 C C . ASP A 1 182 ? 2.154 -26.572 -15.780 1.00 84.38 182 ASP A C 1
ATOM 1507 O O . ASP A 1 182 ? 0.991 -26.976 -15.715 1.00 84.38 182 ASP A O 1
ATOM 1511 N N . TYR A 1 183 ? 2.997 -26.712 -14.755 1.00 82.12 183 TYR A N 1
ATOM 1512 C CA . TYR A 1 183 ? 2.598 -27.273 -13.467 1.00 82.12 183 TYR A CA 1
ATOM 1513 C C . TYR A 1 183 ? 1.508 -26.428 -12.801 1.00 82.12 183 TYR A C 1
ATOM 1515 O O . TYR A 1 183 ? 0.521 -26.986 -12.332 1.00 82.12 183 TYR A O 1
ATOM 1523 N N . GLN A 1 184 ? 1.634 -25.097 -12.793 1.00 75.50 184 GLN A N 1
ATOM 1524 C CA . GLN A 1 184 ? 0.627 -24.197 -12.220 1.00 75.50 184 GLN A CA 1
ATOM 1525 C C . GLN A 1 184 ? -0.698 -24.233 -12.985 1.00 75.50 184 GLN A C 1
ATOM 1527 O O . GLN A 1 184 ? -1.754 -24.231 -12.358 1.00 75.50 184 GLN A O 1
ATOM 1532 N N . ILE A 1 185 ? -0.657 -24.321 -14.316 1.00 74.88 185 ILE A N 1
ATOM 1533 C CA . ILE A 1 185 ? -1.864 -24.469 -15.139 1.00 74.88 185 ILE A CA 1
ATOM 1534 C C . ILE A 1 185 ? -2.530 -25.826 -14.890 1.00 74.88 185 ILE A C 1
ATOM 1536 O O . ILE A 1 185 ? -3.752 -25.905 -14.804 1.00 74.88 185 ILE A O 1
ATOM 1540 N N . THR A 1 186 ? -1.741 -26.893 -14.761 1.00 73.25 186 THR A N 1
ATOM 1541 C CA . THR A 1 186 ? -2.267 -28.262 -14.640 1.00 73.25 186 THR A CA 1
ATOM 1542 C C . THR A 1 186 ? -2.740 -28.587 -13.218 1.00 73.25 186 THR A C 1
ATOM 1544 O O . THR A 1 186 ? -3.664 -29.376 -13.045 1.00 73.25 186 THR A O 1
ATOM 1547 N N . GLN A 1 187 ? -2.119 -27.992 -12.194 1.00 63.22 187 GLN A N 1
ATOM 1548 C CA . GLN A 1 187 ? -2.458 -28.199 -10.779 1.00 63.22 187 GLN A CA 1
ATOM 1549 C C . GLN A 1 187 ? -3.434 -27.165 -10.217 1.00 63.22 187 GLN A C 1
ATOM 1551 O O . GLN A 1 187 ? -3.864 -27.320 -9.075 1.00 63.22 187 GLN A O 1
ATOM 1556 N N . GLN A 1 188 ? -3.809 -26.126 -10.970 1.00 55.12 188 GLN A N 1
ATOM 1557 C CA . GLN A 1 188 ? -4.954 -25.314 -10.572 1.00 55.12 188 GLN A CA 1
ATOM 1558 C C . GLN A 1 188 ? -6.219 -26.177 -10.653 1.00 55.12 188 GLN A C 1
ATOM 1560 O O . GLN A 1 188 ? -6.560 -26.659 -11.736 1.00 55.12 188 GLN A O 1
ATOM 1565 N N . PRO A 1 189 ? -6.956 -26.360 -9.543 1.00 56.31 189 PRO A N 1
ATOM 1566 C CA . PRO A 1 189 ? -8.321 -26.842 -9.630 1.00 56.31 189 PRO A CA 1
ATOM 1567 C C . PRO A 1 189 ? -9.081 -25.862 -10.528 1.00 56.31 189 PRO A C 1
ATOM 1569 O O . PRO A 1 189 ? -9.080 -24.655 -10.277 1.00 56.31 189 PRO A O 1
ATOM 1572 N N . GLN A 1 190 ? -9.679 -26.361 -11.608 1.00 56.97 190 GLN A N 1
ATOM 1573 C CA . GLN A 1 190 ? -10.611 -25.581 -12.415 1.00 56.97 190 GLN A CA 1
ATOM 1574 C C . GLN A 1 190 ? -11.785 -25.169 -11.518 1.00 56.97 190 GLN A C 1
ATOM 1576 O O . GLN A 1 190 ? -12.705 -25.948 -11.294 1.00 56.97 190 GLN A O 1
ATOM 1581 N N . GLY A 1 191 ? -11.720 -23.949 -10.988 1.00 55.84 191 GLY A N 1
ATOM 1582 C CA . GLY A 1 191 ? -12.722 -23.383 -10.091 1.00 55.84 191 GLY A CA 1
ATOM 1583 C C . GLY A 1 191 ? -12.419 -23.642 -8.617 1.00 55.84 191 GLY A C 1
ATOM 1584 O O . GLY A 1 191 ? -12.221 -24.776 -8.185 1.00 55.84 191 GLY A O 1
ATOM 1585 N N . TYR A 1 192 ? -12.434 -22.570 -7.824 1.00 57.81 192 TYR A N 1
ATOM 1586 C CA . TYR A 1 192 ? -12.713 -22.697 -6.397 1.00 57.81 192 TYR A CA 1
ATOM 1587 C C . TYR A 1 192 ? -14.075 -23.393 -6.258 1.00 57.81 192 TYR A C 1
ATOM 1589 O O . TYR A 1 192 ? -15.010 -22.987 -6.959 1.00 57.81 192 TYR A O 1
ATOM 1597 N N . PRO A 1 193 ? -14.216 -24.431 -5.416 1.00 67.19 193 PRO A N 1
ATOM 1598 C CA . PRO A 1 193 ? -15.512 -25.054 -5.198 1.00 67.19 193 PRO A CA 1
ATOM 1599 C C . PRO A 1 193 ? -16.505 -23.976 -4.747 1.00 67.19 193 PRO A C 1
ATOM 1601 O O . PRO A 1 193 ? -16.174 -23.101 -3.947 1.00 67.19 193 PRO A O 1
ATOM 1604 N N . GLU A 1 194 ? -17.720 -24.011 -5.290 1.00 64.12 194 GLU A N 1
ATOM 1605 C CA . GLU A 1 194 ? -18.759 -22.995 -5.061 1.00 64.12 194 GLU A CA 1
ATOM 1606 C C . GLU A 1 194 ? -19.051 -22.788 -3.557 1.00 64.12 194 GLU A C 1
ATOM 1608 O O . GLU A 1 194 ? -19.363 -21.684 -3.109 1.00 64.12 194 GLU A O 1
ATOM 1613 N N . GLU A 1 195 ? -18.827 -23.823 -2.743 1.00 71.31 195 GLU A N 1
ATOM 1614 C CA . GLU A 1 195 ? -18.889 -23.774 -1.277 1.00 71.31 195 GLU A CA 1
ATOM 1615 C C . GLU A 1 195 ? -17.805 -22.886 -0.636 1.00 71.31 195 GLU A C 1
ATOM 1617 O O . GLU A 1 195 ? -18.087 -22.161 0.316 1.00 71.31 195 GLU A O 1
ATOM 1622 N N . GLU A 1 196 ? -16.578 -22.869 -1.159 1.00 74.12 196 GLU A N 1
ATOM 1623 C CA . GLU A 1 196 ? -15.515 -21.989 -0.651 1.00 74.12 196 GLU A CA 1
ATOM 1624 C C . GLU A 1 196 ? -15.736 -20.538 -1.080 1.00 74.12 196 GLU A C 1
ATOM 1626 O O . GLU A 1 196 ? -15.501 -19.616 -0.299 1.00 74.12 196 GLU A O 1
ATOM 1631 N N . VAL A 1 197 ? -16.243 -20.321 -2.297 1.00 75.56 197 VAL A N 1
ATOM 1632 C CA . VAL A 1 197 ? -16.577 -18.976 -2.790 1.00 75.56 197 VAL A CA 1
ATOM 1633 C C . VAL A 1 197 ? -17.711 -18.368 -1.968 1.00 75.56 197 VAL A C 1
ATOM 1635 O O . VAL A 1 197 ? -17.621 -17.209 -1.565 1.00 75.56 197 VAL A O 1
ATOM 1638 N N . THR A 1 198 ? -18.743 -19.153 -1.660 1.00 80.25 198 THR A N 1
ATOM 1639 C CA . THR A 1 198 ? -19.863 -18.704 -0.821 1.00 80.25 198 THR A CA 1
ATOM 1640 C C . THR A 1 198 ? -19.447 -18.516 0.639 1.00 80.25 198 THR A C 1
ATOM 1642 O O . THR A 1 198 ? -19.856 -17.536 1.263 1.00 80.25 198 THR A O 1
ATOM 1645 N N . ALA A 1 199 ? -18.570 -19.366 1.184 1.00 81.19 199 ALA A N 1
ATOM 1646 C CA . ALA A 1 199 ? -17.991 -19.167 2.515 1.00 81.19 199 ALA A CA 1
ATOM 1647 C C . ALA A 1 199 ? -17.163 -17.872 2.597 1.00 81.19 199 ALA A C 1
ATOM 1649 O O . ALA A 1 199 ? -17.329 -17.090 3.536 1.00 81.19 199 ALA A O 1
ATOM 1650 N N . LEU A 1 200 ? -16.332 -17.598 1.587 1.00 85.56 200 LEU A N 1
ATOM 1651 C CA . LEU A 1 200 ? -15.568 -16.355 1.482 1.00 85.56 200 LEU A CA 1
ATOM 1652 C C . LEU A 1 200 ? -16.480 -15.140 1.291 1.00 85.56 200 LEU A C 1
ATOM 1654 O O . LEU A 1 200 ? -16.240 -14.101 1.898 1.00 85.56 200 LEU A O 1
ATOM 1658 N N . GLN A 1 201 ? -17.552 -15.252 0.506 1.00 87.00 201 GLN A N 1
ATOM 1659 C CA . GLN A 1 201 ? -18.542 -14.182 0.349 1.00 87.00 201 GLN A CA 1
ATOM 1660 C C . GLN A 1 201 ? -19.282 -13.884 1.655 1.00 87.00 201 GLN A C 1
ATOM 1662 O O . GLN A 1 201 ? -19.458 -12.715 1.992 1.00 87.00 201 GLN A O 1
ATOM 1667 N N . ASN A 1 202 ? -19.641 -14.908 2.430 1.00 88.88 202 ASN A N 1
ATOM 1668 C CA . ASN A 1 202 ? -20.233 -14.736 3.756 1.00 88.88 202 ASN A CA 1
ATOM 1669 C C . ASN A 1 202 ? -19.242 -14.093 4.735 1.00 88.88 202 ASN A C 1
ATOM 1671 O O . ASN A 1 202 ? -19.610 -13.202 5.500 1.00 88.88 202 ASN A O 1
ATOM 1675 N N . GLN A 1 203 ? -17.966 -14.482 4.676 1.00 93.12 203 GLN A N 1
ATOM 1676 C CA . GLN A 1 203 ? -16.917 -13.846 5.467 1.00 93.12 203 GLN A CA 1
ATOM 1677 C C . GLN A 1 203 ? -16.740 -12.372 5.077 1.00 93.12 203 GLN A C 1
ATOM 1679 O O . GLN A 1 203 ? -16.677 -11.512 5.953 1.00 93.12 203 GLN A O 1
ATOM 1684 N N . ILE A 1 204 ? -16.722 -12.055 3.780 1.00 88.56 204 ILE A N 1
ATOM 1685 C CA . ILE A 1 204 ? -16.654 -10.677 3.279 1.00 88.56 204 ILE A CA 1
ATOM 1686 C C . ILE A 1 204 ? -17.862 -9.869 3.761 1.00 88.56 204 ILE A C 1
ATOM 1688 O O . ILE A 1 204 ? -17.672 -8.756 4.243 1.00 88.56 204 ILE A O 1
ATOM 1692 N N . ALA A 1 205 ? -19.072 -10.426 3.694 1.00 90.44 205 ALA A N 1
ATOM 1693 C CA . ALA A 1 205 ? -20.278 -9.767 4.186 1.00 90.44 205 ALA A CA 1
ATOM 1694 C C . ALA A 1 205 ? -20.190 -9.475 5.695 1.00 90.44 205 ALA A C 1
ATOM 1696 O O . ALA A 1 205 ? -20.442 -8.348 6.112 1.00 90.44 205 ALA A O 1
ATOM 1697 N N . SER A 1 206 ? -19.727 -10.440 6.500 1.00 93.44 206 SER A N 1
ATOM 1698 C CA . SER A 1 206 ? -19.538 -10.238 7.946 1.00 93.44 206 SER A CA 1
ATOM 1699 C C . SER A 1 206 ? -18.492 -9.165 8.272 1.00 93.44 206 SER A C 1
ATOM 1701 O O . SER A 1 206 ? -18.668 -8.368 9.190 1.00 93.44 206 SER A O 1
ATOM 1703 N N . LEU A 1 207 ? -17.408 -9.096 7.492 1.00 91.50 207 LEU A N 1
ATOM 1704 C CA . LEU A 1 207 ? -16.367 -8.084 7.668 1.00 91.50 207 LEU A CA 1
ATOM 1705 C C . LEU A 1 207 ? -16.849 -6.699 7.232 1.00 91.50 207 LEU A C 1
ATOM 1707 O O . LEU A 1 207 ? -16.449 -5.701 7.823 1.00 91.50 207 LEU A O 1
ATOM 1711 N N . GLN A 1 208 ? -17.704 -6.624 6.212 1.00 90.19 208 GLN A N 1
ATOM 1712 C CA . GLN A 1 208 ? -18.338 -5.377 5.791 1.00 90.19 208 GLN A CA 1
ATOM 1713 C C . GLN A 1 208 ? -19.289 -4.845 6.863 1.00 90.19 208 GLN A C 1
ATOM 1715 O O . GLN A 1 208 ? -19.237 -3.654 7.153 1.00 90.19 208 GLN A O 1
ATOM 1720 N N . GLU A 1 209 ? -20.090 -5.716 7.478 1.00 92.88 209 GLU A N 1
ATOM 1721 C CA . GLU A 1 209 ? -20.983 -5.357 8.584 1.00 92.88 209 GLU A CA 1
ATOM 1722 C C . GLU A 1 209 ? -20.195 -4.846 9.803 1.00 92.88 209 GLU A C 1
ATOM 1724 O O . GLU A 1 209 ? -20.465 -3.753 10.304 1.00 92.88 209 GLU A O 1
ATOM 1729 N N . ALA A 1 210 ? -19.131 -5.552 10.195 1.00 92.75 210 ALA A N 1
ATOM 1730 C CA . ALA A 1 210 ? -18.247 -5.113 11.277 1.00 92.75 210 ALA A CA 1
ATOM 1731 C C . ALA A 1 210 ? -17.540 -3.777 10.966 1.00 92.75 210 ALA A C 1
ATOM 1733 O O . ALA A 1 210 ? -17.348 -2.943 11.851 1.00 92.75 210 ALA A O 1
ATOM 1734 N N . LEU A 1 211 ? -17.157 -3.537 9.705 1.00 90.06 211 LEU A N 1
ATOM 1735 C CA . LEU A 1 211 ? -16.587 -2.253 9.283 1.00 90.06 211 LEU A CA 1
ATOM 1736 C C . LEU A 1 211 ? -17.613 -1.118 9.333 1.00 90.06 211 LEU A C 1
ATOM 1738 O O . LEU A 1 211 ? -17.239 0.009 9.659 1.00 90.06 211 LEU A O 1
ATOM 1742 N N . THR A 1 212 ? -18.877 -1.386 8.997 1.00 92.50 212 THR A N 1
ATOM 1743 C CA . THR A 1 212 ? -19.940 -0.381 9.108 1.00 92.50 212 THR A CA 1
ATOM 1744 C C . THR A 1 212 ? -20.246 -0.040 10.560 1.00 92.50 212 THR A C 1
ATOM 1746 O O . THR A 1 212 ? -20.303 1.142 10.882 1.00 92.50 212 THR A O 1
ATOM 1749 N N . GLU A 1 213 ? -20.330 -1.038 11.442 1.00 94.06 213 GLU A N 1
ATOM 1750 C CA . GLU A 1 213 ? -20.532 -0.833 12.881 1.00 94.06 213 GLU A CA 1
ATOM 1751 C C . GLU A 1 213 ? -19.388 -0.005 13.487 1.00 94.06 213 GLU A C 1
ATOM 1753 O O . GLU A 1 213 ? -19.622 1.021 14.122 1.00 94.06 213 GLU A O 1
ATOM 1758 N N . LEU A 1 214 ? -18.132 -0.352 13.181 1.00 92.50 214 LEU A N 1
ATOM 1759 C CA . LEU A 1 214 ? -16.970 0.400 13.663 1.00 92.50 214 LEU A CA 1
ATOM 1760 C C . LEU A 1 214 ? -16.933 1.848 13.136 1.00 92.50 214 LEU A C 1
ATOM 1762 O O . LEU A 1 214 ? -16.449 2.754 13.818 1.00 92.50 214 LEU A O 1
ATOM 1766 N N . ALA A 1 215 ? -17.422 2.088 11.917 1.00 89.50 215 ALA A N 1
ATOM 1767 C CA . ALA A 1 215 ? -17.511 3.434 11.358 1.00 89.50 215 ALA A CA 1
ATOM 1768 C C . ALA A 1 215 ? -18.583 4.283 12.062 1.00 89.50 215 ALA A C 1
ATOM 1770 O O . ALA A 1 215 ? -18.368 5.481 12.265 1.00 89.50 215 ALA A O 1
ATOM 1771 N N . GLU A 1 216 ? -19.706 3.676 12.450 1.00 92.19 216 GLU A N 1
ATOM 1772 C CA . GLU A 1 216 ? -20.745 4.329 13.252 1.00 92.19 216 GLU A CA 1
ATOM 1773 C C . GLU A 1 216 ? -20.230 4.649 14.662 1.00 92.19 216 GLU A C 1
ATOM 1775 O O . GLU A 1 216 ? -20.325 5.799 15.097 1.00 92.19 216 GLU A O 1
ATOM 1780 N N . GLU A 1 217 ? -19.566 3.697 15.327 1.00 92.94 217 GLU A N 1
ATOM 1781 C CA . GLU A 1 217 ? -18.929 3.921 16.633 1.00 92.94 217 GLU A CA 1
ATOM 1782 C C . GLU A 1 217 ? -17.886 5.046 16.589 1.00 92.94 217 GLU A C 1
ATOM 1784 O O . GLU A 1 217 ? -17.791 5.862 17.513 1.00 92.94 217 GLU A O 1
ATOM 1789 N N . TYR A 1 218 ? -17.105 5.124 15.508 1.00 92.56 218 TYR A N 1
ATOM 1790 C CA . TYR A 1 218 ? -16.124 6.188 15.318 1.00 92.56 218 TYR A CA 1
ATOM 1791 C C . TYR A 1 218 ? -16.781 7.566 15.186 1.00 92.56 218 TYR A C 1
ATOM 1793 O O . TYR A 1 218 ? -16.315 8.526 15.806 1.00 92.56 218 TYR A O 1
ATOM 1801 N N . GLU A 1 219 ? -17.856 7.686 14.402 1.00 91.06 219 GLU A N 1
ATOM 1802 C CA . GLU A 1 219 ? -18.545 8.969 14.244 1.00 91.06 219 GLU A CA 1
ATOM 1803 C C . GLU A 1 219 ? -19.228 9.390 15.553 1.00 91.06 219 GLU A C 1
ATOM 1805 O O . GLU A 1 219 ? -19.127 10.553 15.946 1.00 91.06 219 GLU A O 1
ATOM 1810 N N . GLU A 1 220 ? -19.823 8.454 16.300 1.00 91.88 220 GLU A N 1
ATOM 1811 C CA . GLU A 1 220 ? -20.346 8.740 17.640 1.00 91.88 220 GLU A CA 1
ATOM 1812 C C . GLU A 1 220 ? -19.253 9.216 18.605 1.00 91.88 220 GLU A C 1
ATOM 1814 O O . GLU A 1 220 ? -19.432 10.205 19.323 1.00 91.88 220 GLU A O 1
ATOM 1819 N N . ALA A 1 221 ? -18.107 8.533 18.634 1.00 87.81 221 ALA A N 1
ATOM 1820 C CA . ALA A 1 221 ? -16.984 8.910 19.486 1.00 87.81 221 ALA A CA 1
ATOM 1821 C C . ALA A 1 221 ? -16.436 10.295 19.116 1.00 87.81 221 ALA A C 1
ATOM 1823 O O . ALA A 1 221 ? -16.096 11.085 20.000 1.00 87.81 221 ALA A O 1
ATOM 1824 N N . LYS A 1 222 ? -16.399 10.617 17.821 1.00 92.31 222 LYS A N 1
ATOM 1825 C CA . LYS A 1 222 ? -16.001 11.931 17.317 1.00 92.31 222 LYS A CA 1
ATOM 1826 C C . LYS A 1 222 ? -16.974 13.023 17.755 1.00 92.31 222 LYS A C 1
ATOM 1828 O O . LYS A 1 222 ? -16.518 14.037 18.277 1.00 92.31 222 LYS A O 1
ATOM 1833 N N . VAL A 1 223 ? -18.286 12.810 17.633 1.00 90.88 223 VAL A N 1
ATOM 1834 C CA . VAL A 1 223 ? -19.295 13.772 18.116 1.00 90.88 223 VAL A CA 1
ATOM 1835 C C . VAL A 1 223 ? -19.129 14.019 19.617 1.00 90.88 223 VAL A C 1
ATOM 1837 O O . VAL A 1 223 ? -19.040 15.171 20.042 1.00 90.88 223 VAL A O 1
ATOM 1840 N N . ARG A 1 224 ? -18.972 12.962 20.425 1.00 85.38 224 ARG A N 1
ATOM 1841 C CA . ARG A 1 224 ? -18.729 13.097 21.876 1.00 85.38 224 ARG A CA 1
ATOM 1842 C C . ARG A 1 224 ? -17.430 13.855 22.172 1.00 85.38 224 ARG A C 1
ATOM 1844 O O . ARG A 1 224 ? -17.372 14.673 23.094 1.00 85.38 224 ARG A O 1
ATOM 1851 N N . TYR A 1 225 ? -16.375 13.614 21.397 1.00 89.12 225 TYR A N 1
ATOM 1852 C CA . TYR A 1 225 ? -15.114 14.341 21.529 1.00 89.12 225 TYR A CA 1
ATOM 1853 C C . TYR A 1 225 ? -15.264 15.827 21.174 1.00 89.12 225 TYR A C 1
ATOM 1855 O O . TYR A 1 225 ? -14.754 16.693 21.883 1.00 89.12 225 TYR A O 1
ATOM 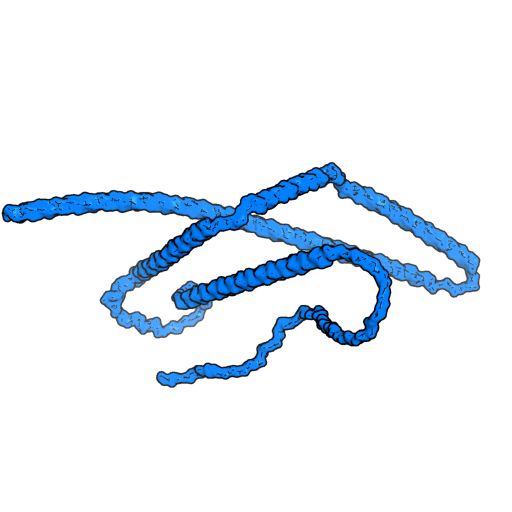1863 N N . GLU A 1 226 ? -15.998 16.155 20.114 1.00 87.25 226 GLU A N 1
ATOM 1864 C CA . GLU A 1 226 ? -16.263 17.540 19.724 1.00 87.25 226 GLU A CA 1
ATOM 1865 C C . GLU A 1 226 ? -17.118 18.270 20.763 1.00 87.25 226 GLU A C 1
ATOM 1867 O O . GLU A 1 226 ? -16.833 19.419 21.099 1.00 87.25 226 GLU A O 1
ATOM 1872 N N . GLU A 1 227 ? -18.142 17.614 21.309 1.00 83.06 227 GLU A N 1
ATOM 1873 C CA . GLU A 1 227 ? -18.982 18.162 22.376 1.00 83.06 227 GLU A CA 1
ATOM 1874 C C . GLU A 1 227 ? -18.180 18.432 23.648 1.00 83.06 227 GLU A C 1
ATOM 1876 O O . GLU A 1 227 ? -18.242 19.533 24.200 1.00 83.06 227 GLU A O 1
ATOM 1881 N N . THR A 1 228 ? -17.363 17.473 24.083 1.00 82.88 228 THR A N 1
ATOM 1882 C CA . THR A 1 228 ? -16.485 17.671 25.244 1.00 82.88 228 THR A CA 1
ATOM 1883 C C . THR A 1 228 ? -15.455 18.766 24.984 1.00 82.88 228 THR A C 1
ATOM 1885 O O . THR A 1 228 ? -15.265 19.641 25.825 1.00 82.88 228 THR A O 1
ATOM 1888 N N . THR A 1 229 ? -14.865 18.820 23.789 1.00 83.81 229 THR A N 1
ATOM 1889 C CA . THR A 1 229 ? -13.931 19.886 23.393 1.00 83.81 229 THR A CA 1
ATOM 1890 C C . THR A 1 229 ? -14.603 21.261 23.383 1.00 83.81 229 THR A C 1
ATOM 1892 O O . THR A 1 229 ? -14.005 22.238 23.831 1.00 83.81 229 THR A O 1
ATOM 1895 N N . LYS A 1 230 ? -15.860 21.365 22.932 1.00 80.31 230 LYS A N 1
ATOM 1896 C CA . LYS A 1 230 ? -16.647 22.607 23.014 1.00 80.31 230 LYS A CA 1
ATOM 1897 C C . LYS A 1 230 ? -16.857 23.040 24.464 1.00 80.31 230 LYS A C 1
ATOM 1899 O O . LYS A 1 230 ? -16.754 24.230 24.751 1.00 80.31 230 LYS A O 1
ATOM 1904 N N . ILE A 1 231 ? -17.108 22.102 25.377 1.00 76.94 231 ILE A N 1
ATOM 1905 C CA . ILE A 1 231 ? -17.221 22.392 26.814 1.00 76.94 231 ILE A CA 1
ATOM 1906 C C . ILE A 1 231 ? -15.883 22.904 27.368 1.00 76.94 231 ILE A C 1
ATOM 1908 O O . ILE A 1 231 ? -15.868 23.931 28.045 1.00 76.94 231 ILE A O 1
ATOM 1912 N N . TYR A 1 232 ? -14.761 22.259 27.030 1.00 77.94 232 TYR A N 1
ATOM 1913 C CA . TYR A 1 232 ? -13.428 22.706 27.452 1.00 77.94 232 TYR A CA 1
ATOM 1914 C C . TYR A 1 232 ? -13.079 24.102 26.920 1.00 77.94 232 TYR A C 1
ATOM 1916 O O . TYR A 1 232 ? -12.665 24.958 27.695 1.00 77.94 232 TYR A O 1
ATOM 1924 N N . LYS A 1 233 ? -13.334 24.382 25.636 1.00 77.38 233 LYS A N 1
ATOM 1925 C CA . LYS A 1 233 ? -13.106 25.714 25.046 1.00 77.38 233 LYS A CA 1
ATOM 1926 C C . LYS A 1 233 ? -13.965 26.800 25.701 1.00 77.38 233 LYS A C 1
ATOM 1928 O O . LYS A 1 233 ? -13.477 27.894 25.956 1.00 77.38 233 LYS A O 1
ATOM 1933 N N . ARG A 1 234 ? -15.230 26.502 26.026 1.00 69.19 234 ARG A N 1
ATOM 1934 C CA . ARG A 1 234 ? -16.110 27.432 26.762 1.00 69.19 234 ARG A CA 1
ATOM 1935 C C . ARG A 1 234 ? -15.624 27.697 28.186 1.00 69.19 234 ARG A C 1
ATOM 1937 O O . ARG A 1 234 ? -15.778 28.810 28.681 1.00 69.19 234 ARG A O 1
ATOM 1944 N N . PHE A 1 235 ? -15.040 26.691 28.835 1.00 70.06 235 PHE A N 1
ATOM 1945 C CA . PHE A 1 235 ? -14.424 26.841 30.150 1.00 70.06 235 PHE A CA 1
ATOM 1946 C C . PHE A 1 235 ? -13.168 27.725 30.089 1.00 70.06 235 PHE A C 1
ATOM 1948 O O . PHE A 1 235 ? -13.043 28.647 30.891 1.00 70.06 235 PHE A O 1
ATOM 1955 N N . GLU A 1 236 ? -12.284 27.512 29.108 1.00 70.75 236 GLU A N 1
ATOM 1956 C CA . GLU A 1 236 ? -11.092 28.351 28.889 1.00 70.75 236 GLU A CA 1
ATOM 1957 C C . GLU A 1 236 ? -11.441 29.814 28.582 1.00 70.75 236 GLU A C 1
ATOM 1959 O O . GLU A 1 236 ? -10.756 30.724 29.039 1.00 70.75 236 GLU A O 1
ATOM 1964 N N . GLN A 1 237 ? -12.536 30.050 27.856 1.00 75.88 237 GLN A N 1
ATOM 1965 C CA . GLN A 1 237 ? -13.022 31.390 27.508 1.00 75.88 237 GLN A CA 1
ATOM 1966 C C . GLN A 1 237 ? -13.795 32.083 28.647 1.00 75.88 237 GLN A C 1
ATOM 1968 O O . GLN A 1 237 ? -14.311 33.181 28.456 1.00 75.88 237 GLN A O 1
ATOM 1973 N N . GLY A 1 238 ? -13.911 31.464 29.829 1.00 65.62 238 GLY A N 1
ATOM 1974 C CA . GLY A 1 238 ? -14.608 32.041 30.986 1.00 65.62 238 GLY A CA 1
ATOM 1975 C C . GLY A 1 238 ? -16.141 32.089 30.874 1.00 65.62 238 GLY A C 1
ATOM 1976 O O . GLY A 1 238 ? -16.804 32.505 31.820 1.00 65.62 238 GLY A O 1
ATOM 1977 N N . GLY A 1 239 ? -16.723 31.603 29.771 1.00 60.94 239 GLY A N 1
ATOM 1978 C CA . GLY A 1 239 ? -18.166 31.607 29.479 1.00 60.94 239 GLY A CA 1
ATOM 1979 C C . GLY A 1 239 ? -18.952 30.442 30.095 1.00 60.94 239 GLY A C 1
ATOM 1980 O O . GLY A 1 239 ? -20.055 30.126 29.653 1.00 60.94 239 GLY A O 1
ATOM 1981 N N . PHE A 1 240 ? -18.400 29.764 31.105 1.00 58.41 240 PHE A N 1
ATOM 1982 C CA . PHE A 1 240 ? -19.015 28.584 31.728 1.00 58.41 240 PHE A CA 1
ATOM 1983 C C . PHE A 1 240 ? -20.380 28.880 32.388 1.00 58.41 240 PHE A C 1
ATOM 1985 O O . PHE A 1 240 ? -21.226 27.993 32.474 1.00 58.41 240 PHE A O 1
ATOM 1992 N N . PHE A 1 241 ? -20.620 30.124 32.822 1.00 54.78 241 PHE A N 1
ATOM 1993 C CA . PHE A 1 241 ? -21.866 30.541 33.482 1.00 54.78 241 PHE A CA 1
ATOM 1994 C C . PHE A 1 241 ? -22.883 31.241 32.557 1.00 54.78 241 PHE A C 1
ATOM 1996 O O . PHE A 1 241 ? -24.024 31.439 32.977 1.00 54.78 241 PHE A O 1
ATOM 2003 N N . ASP A 1 242 ? -22.540 31.550 31.299 1.00 55.12 242 ASP A N 1
ATOM 2004 C CA . ASP A 1 242 ? -23.437 32.270 30.369 1.00 55.12 242 ASP A CA 1
ATOM 2005 C C . ASP A 1 242 ? -24.672 31.450 29.950 1.00 55.12 242 ASP A C 1
ATOM 2007 O O . ASP A 1 242 ? -25.697 32.003 29.557 1.00 55.12 242 ASP A O 1
ATOM 2011 N N . THR A 1 243 ? -24.637 30.119 30.081 1.00 55.50 243 THR A N 1
ATOM 2012 C CA . THR A 1 243 ? -25.824 29.270 29.868 1.00 55.50 243 THR A CA 1
ATOM 2013 C C . THR A 1 243 ? -26.837 29.336 31.012 1.00 55.50 243 THR A C 1
ATOM 2015 O O . THR A 1 243 ? -27.961 28.868 30.843 1.00 55.50 243 THR A O 1
ATOM 2018 N N . LEU A 1 244 ? -26.462 29.885 32.175 1.00 53.03 244 LEU A N 1
ATOM 2019 C CA . LEU A 1 244 ? -27.364 30.044 33.322 1.00 53.03 244 LEU A CA 1
ATOM 2020 C C . LEU A 1 244 ? -27.984 31.447 33.391 1.00 53.03 244 LEU A C 1
ATOM 2022 O O . LEU A 1 244 ? -29.071 31.584 33.946 1.00 53.03 244 LEU A O 1
ATOM 2026 N N . TYR A 1 245 ? -27.350 32.457 32.784 1.00 49.09 245 TYR A N 1
ATOM 2027 C CA . TYR A 1 245 ? -27.897 33.808 32.633 1.00 49.09 245 TYR A CA 1
ATOM 2028 C C . TYR A 1 245 ? -27.418 34.419 31.307 1.00 49.09 245 TYR A C 1
ATOM 2030 O O . TYR A 1 245 ? -26.264 34.827 31.225 1.00 49.09 245 TYR A O 1
ATOM 2038 N N . PRO A 1 246 ? -28.274 34.523 30.273 1.00 47.91 246 PRO A N 1
ATOM 2039 C CA . PRO A 1 246 ? -27.905 35.207 29.041 1.00 47.91 246 PRO A CA 1
ATOM 2040 C C . PRO A 1 246 ? -27.728 36.699 29.336 1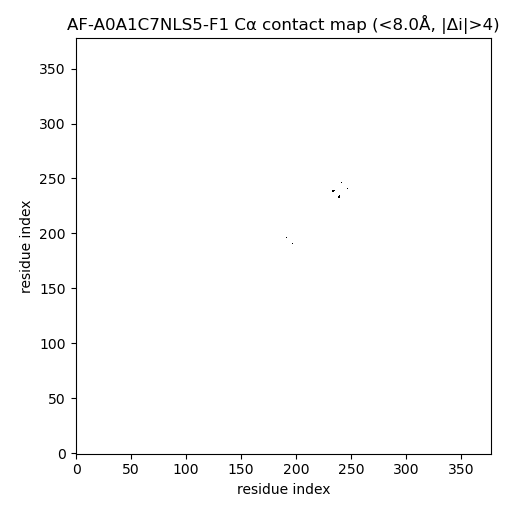.00 47.91 246 PRO A C 1
ATOM 2042 O O . PRO A 1 246 ? -28.700 37.404 29.621 1.00 47.91 246 PRO A O 1
ATOM 2045 N N . THR A 1 247 ? -26.493 37.191 29.295 1.00 48.97 247 THR A N 1
ATOM 2046 C CA . THR A 1 247 ? -26.217 38.621 29.465 1.00 48.97 247 THR A CA 1
ATOM 2047 C C . THR A 1 247 ? -26.547 39.362 28.151 1.00 48.97 247 THR A C 1
ATOM 2049 O O . THR A 1 247 ? -26.126 38.903 27.088 1.00 48.97 247 THR A O 1
ATOM 2052 N N . PRO A 1 248 ? -27.273 40.503 28.149 1.00 47.84 248 PRO A N 1
ATOM 2053 C CA . PRO A 1 248 ? -27.841 41.098 26.922 1.00 47.84 248 PRO A CA 1
ATOM 2054 C C . PRO A 1 248 ? -26.831 41.706 25.933 1.00 47.84 248 PRO A C 1
ATOM 2056 O O . PRO A 1 248 ? -27.229 42.220 24.891 1.00 47.84 248 PRO A O 1
ATOM 2059 N N . GLN A 1 249 ? -25.537 41.713 26.252 1.00 46.94 249 GLN A N 1
ATOM 2060 C CA . GLN A 1 249 ? -24.538 42.512 25.534 1.00 46.94 249 GLN A CA 1
ATOM 2061 C C . GLN A 1 249 ? -23.885 41.824 24.329 1.00 46.94 249 GLN A C 1
ATOM 2063 O O . GLN A 1 249 ? -23.191 42.489 23.567 1.00 46.94 249 GLN A O 1
ATOM 2068 N N . ALA A 1 250 ? -24.147 40.538 24.087 1.00 43.84 250 ALA A N 1
ATOM 2069 C CA . ALA A 1 250 ? -23.546 39.816 22.960 1.00 43.84 250 ALA A CA 1
ATOM 2070 C C . ALA A 1 250 ? -24.191 40.115 21.586 1.00 43.84 250 ALA A C 1
ATOM 2072 O O . ALA A 1 250 ? -23.708 39.626 20.571 1.00 43.84 250 ALA A O 1
ATOM 2073 N N . ALA A 1 251 ? -25.260 40.918 21.524 1.00 42.56 251 ALA A N 1
ATOM 2074 C CA . ALA A 1 251 ? -25.952 41.243 20.270 1.00 42.56 251 ALA A CA 1
ATOM 2075 C C . ALA A 1 251 ? -25.481 42.549 19.592 1.00 42.56 251 ALA A C 1
ATOM 2077 O O . ALA A 1 251 ? -26.034 42.913 18.560 1.00 42.56 251 ALA A O 1
ATOM 2078 N N . ALA A 1 252 ? -24.498 43.270 20.150 1.00 41.62 252 ALA A N 1
ATOM 2079 C CA . ALA A 1 252 ? -24.150 44.632 19.710 1.00 41.62 252 ALA A CA 1
ATOM 2080 C C . ALA A 1 252 ? -22.775 44.791 19.024 1.00 41.62 252 ALA A C 1
ATOM 2082 O O . ALA A 1 252 ? -22.377 45.916 18.745 1.00 41.62 252 ALA A O 1
ATOM 2083 N N . HIS A 1 253 ? -22.053 43.704 18.728 1.00 39.81 253 HIS A N 1
ATOM 2084 C CA . HIS A 1 253 ? -20.772 43.754 17.998 1.00 39.81 253 HIS A CA 1
ATOM 2085 C C . HIS A 1 253 ? -20.843 43.038 16.640 1.00 39.81 253 HIS A C 1
ATOM 2087 O O . HIS A 1 253 ? -19.985 42.238 16.282 1.00 39.81 253 HIS A O 1
ATOM 2093 N N . MET A 1 254 ? -21.892 43.335 15.875 1.00 43.12 254 MET A N 1
ATOM 2094 C CA . MET A 1 254 ? -21.912 43.140 14.426 1.00 43.12 254 MET A CA 1
ATOM 2095 C C . MET A 1 254 ? -22.111 44.510 13.799 1.00 43.12 254 MET A C 1
ATOM 2097 O O . MET A 1 254 ? -23.247 44.944 13.687 1.00 43.12 254 MET A O 1
ATOM 2101 N N . ASP A 1 255 ? -21.004 45.217 13.580 1.00 40.75 255 ASP A N 1
ATOM 2102 C CA . ASP A 1 255 ? -20.817 46.306 12.608 1.00 40.75 255 ASP A CA 1
ATOM 2103 C C . ASP A 1 255 ? -19.562 47.088 13.024 1.00 40.75 255 ASP A C 1
ATOM 2105 O O . ASP A 1 255 ? -19.617 48.021 13.823 1.00 40.75 255 ASP A O 1
ATOM 2109 N N . SER A 1 256 ? -18.403 46.660 12.524 1.00 33.19 256 SER A N 1
ATOM 2110 C CA . SER A 1 256 ? -17.230 47.525 12.379 1.00 33.19 256 SER A CA 1
ATOM 2111 C C . SER A 1 256 ? -16.340 46.928 11.299 1.00 33.19 256 SER A C 1
ATOM 2113 O O . SER A 1 256 ? -15.571 46.003 11.554 1.00 33.19 256 SER A O 1
ATOM 2115 N N . ASP A 1 257 ? -16.544 47.444 10.090 1.00 45.09 257 ASP A N 1
ATOM 2116 C CA . ASP A 1 257 ? -15.541 47.569 9.035 1.00 45.09 257 ASP A CA 1
ATOM 2117 C C . ASP A 1 257 ? -14.269 48.173 9.648 1.00 45.09 257 ASP A C 1
ATOM 2119 O O . ASP A 1 257 ? -14.319 49.285 10.172 1.00 45.09 257 ASP A O 1
ATOM 2123 N N . ASP A 1 258 ? -13.163 47.437 9.611 1.00 40.38 258 ASP A N 1
ATOM 2124 C CA . ASP A 1 258 ? -11.816 48.001 9.603 1.00 40.38 258 ASP A CA 1
ATOM 2125 C C . ASP A 1 258 ? -10.960 47.117 8.688 1.00 40.38 258 ASP A C 1
ATOM 2127 O O . ASP A 1 258 ? -10.950 45.887 8.779 1.00 40.38 258 ASP A O 1
ATOM 2131 N N . GLU A 1 259 ? -10.340 47.808 7.746 1.00 43.06 259 GLU A N 1
ATOM 2132 C CA . GLU A 1 259 ? -9.853 47.361 6.451 1.00 43.06 259 GLU A CA 1
ATOM 2133 C C . GLU A 1 259 ? -8.523 46.586 6.528 1.00 43.06 259 GLU A C 1
ATOM 2135 O O . GLU A 1 259 ? -7.647 46.882 7.339 1.00 43.06 259 GLU A O 1
ATOM 2140 N N . ASP A 1 260 ? -8.403 45.613 5.620 1.00 48.06 260 ASP A N 1
ATOM 2141 C CA . ASP A 1 260 ? -7.238 45.329 4.777 1.00 48.06 260 ASP A CA 1
ATOM 2142 C C . ASP A 1 260 ? -5.849 45.222 5.436 1.00 48.06 260 ASP A C 1
ATOM 2144 O O . ASP A 1 260 ? -5.162 46.223 5.603 1.00 48.06 260 ASP A O 1
ATOM 2148 N N . GLU A 1 261 ? -5.384 43.978 5.671 1.00 42.22 261 GLU A N 1
ATOM 2149 C CA . GLU A 1 261 ? -3.999 43.537 5.351 1.00 42.22 261 GLU A CA 1
ATOM 2150 C C . GLU A 1 261 ? -3.689 42.031 5.590 1.00 42.22 261 GLU A C 1
ATOM 2152 O O . GLU A 1 261 ? -2.595 41.588 5.248 1.00 42.22 261 GLU A O 1
ATOM 2157 N N . ASP A 1 262 ? -4.634 41.191 6.046 1.00 39.34 262 ASP A N 1
ATOM 2158 C CA . ASP A 1 262 ? -4.382 39.757 6.349 1.00 39.34 262 ASP A CA 1
ATOM 2159 C C . ASP A 1 262 ? -5.194 38.743 5.497 1.00 39.34 262 ASP A C 1
ATOM 2161 O O . ASP A 1 262 ? -5.504 37.622 5.912 1.00 39.34 262 ASP A O 1
ATOM 2165 N N . GLU A 1 263 ? -5.514 39.096 4.251 1.00 43.72 263 GLU A N 1
ATOM 2166 C CA . GLU A 1 263 ? -6.446 38.361 3.372 1.00 43.72 263 GLU A CA 1
ATOM 2167 C C . GLU A 1 263 ? -5.897 37.059 2.723 1.00 43.72 263 GLU A C 1
ATOM 2169 O O . GLU A 1 263 ? -6.383 36.611 1.687 1.00 43.72 263 GLU A O 1
ATOM 2174 N N . MET A 1 264 ? -4.889 36.395 3.306 1.00 38.59 264 MET A N 1
ATOM 2175 C CA . MET A 1 264 ? -4.347 35.132 2.751 1.00 38.59 264 MET A CA 1
ATOM 2176 C C . MET A 1 264 ? -4.240 33.953 3.726 1.00 38.59 264 MET A C 1
ATOM 2178 O O . MET A 1 264 ? -3.783 32.881 3.325 1.00 38.59 264 MET A O 1
ATOM 2182 N N . ILE A 1 265 ? -4.669 34.096 4.987 1.00 40.69 265 ILE A N 1
ATOM 2183 C CA . ILE A 1 265 ? -4.524 33.026 6.002 1.00 40.69 265 ILE A CA 1
ATOM 2184 C C . ILE A 1 265 ? -5.868 32.615 6.650 1.00 40.69 265 ILE A C 1
ATOM 2186 O O . ILE A 1 265 ? -5.906 31.708 7.477 1.00 40.69 265 ILE A O 1
ATOM 2190 N N . ILE A 1 266 ? -7.003 33.182 6.224 1.00 38.56 266 ILE A N 1
ATOM 2191 C CA . ILE A 1 266 ? -8.331 32.932 6.831 1.00 38.56 266 ILE A CA 1
ATOM 2192 C C . ILE A 1 266 ? -9.281 32.201 5.857 1.00 38.56 266 ILE A C 1
ATOM 2194 O O . ILE A 1 266 ? -10.471 32.452 5.813 1.00 38.56 266 ILE A O 1
ATOM 2198 N N . ASP A 1 267 ? -8.773 31.246 5.073 1.00 40.66 267 ASP A N 1
ATOM 2199 C CA . ASP A 1 267 ? -9.622 30.349 4.253 1.00 40.66 267 ASP A CA 1
ATOM 2200 C C . ASP A 1 267 ? -9.601 28.885 4.739 1.00 40.66 267 ASP A C 1
ATOM 2202 O O . ASP A 1 267 ? -10.225 28.000 4.152 1.00 40.66 267 ASP A O 1
ATOM 2206 N N . LEU A 1 268 ? -8.894 28.604 5.840 1.00 44.84 268 LEU A N 1
ATOM 2207 C CA . LEU A 1 268 ? -8.704 27.249 6.379 1.00 44.84 268 LEU A CA 1
ATOM 2208 C C . LEU A 1 268 ? -9.465 26.965 7.683 1.00 44.84 268 LEU A C 1
ATOM 2210 O O . LEU A 1 268 ? -9.370 25.852 8.194 1.00 44.84 268 LEU A O 1
ATOM 2214 N N . ILE A 1 269 ? -10.216 27.932 8.222 1.00 45.28 269 ILE A N 1
ATOM 2215 C CA . ILE A 1 269 ? -10.894 27.808 9.530 1.00 45.28 269 ILE A CA 1
ATOM 2216 C C . ILE A 1 269 ? -12.367 28.228 9.436 1.00 45.28 269 ILE A C 1
ATOM 2218 O O . ILE A 1 269 ? -12.915 28.825 10.352 1.00 45.28 269 ILE A O 1
ATOM 2222 N N . ASP A 1 270 ? -13.024 27.902 8.326 1.00 44.25 270 ASP A N 1
ATOM 2223 C CA . ASP A 1 270 ? -14.479 28.001 8.227 1.00 44.25 270 ASP A CA 1
ATOM 2224 C C . ASP A 1 270 ? -15.033 26.634 7.800 1.00 44.25 270 ASP A C 1
ATOM 2226 O O . ASP A 1 270 ? -15.362 26.362 6.639 1.00 44.25 270 ASP A O 1
ATOM 2230 N N . ASP A 1 271 ? -15.063 25.733 8.786 1.00 51.50 271 ASP A N 1
ATOM 2231 C CA . ASP A 1 271 ? -15.732 24.435 8.752 1.00 51.50 271 ASP A CA 1
ATOM 2232 C C . ASP A 1 271 ? -17.216 24.630 8.410 1.00 51.50 271 ASP A C 1
ATOM 2234 O O . ASP A 1 271 ? -18.073 24.813 9.274 1.00 51.50 271 ASP A O 1
ATOM 2238 N N . LYS A 1 272 ? -17.540 24.568 7.116 1.00 50.41 272 LYS A N 1
ATOM 2239 C CA . LYS A 1 272 ? -18.912 24.390 6.627 1.00 50.41 272 LYS A CA 1
ATOM 2240 C C . LYS A 1 272 ? -19.150 22.886 6.436 1.00 50.41 272 LYS A C 1
ATOM 2242 O O . LYS A 1 272 ? -18.869 22.377 5.344 1.00 50.41 272 LYS A O 1
ATOM 2247 N N . PRO A 1 273 ? -19.674 22.151 7.444 1.00 54.25 273 PRO A N 1
ATOM 2248 C CA . PRO A 1 273 ? -19.880 20.698 7.366 1.00 54.25 273 PRO A CA 1
ATOM 2249 C C . PRO A 1 273 ? -20.814 20.292 6.216 1.00 54.25 273 PRO A C 1
ATOM 2251 O O . PRO A 1 273 ? -20.736 19.177 5.703 1.00 54.25 273 PRO A O 1
ATOM 2254 N N . GLU A 1 274 ? -21.651 21.219 5.749 1.00 61.09 274 GLU A N 1
ATOM 2255 C CA . GLU A 1 274 ? -22.554 21.027 4.615 1.00 61.09 274 GLU A CA 1
ATOM 2256 C C . GLU A 1 274 ? -21.818 20.878 3.275 1.00 61.09 274 GLU A C 1
ATOM 2258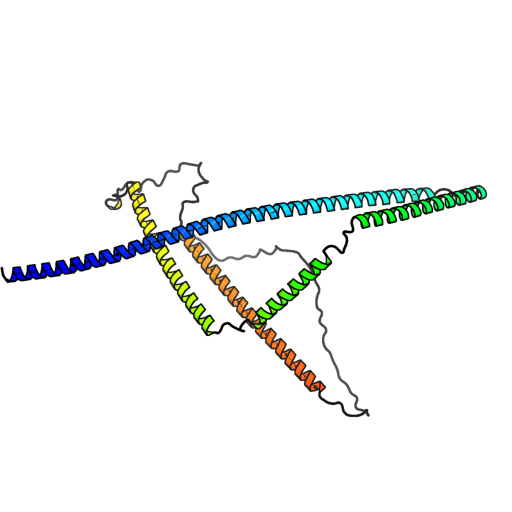 O O . GLU A 1 274 ? -22.228 20.089 2.427 1.00 61.09 274 GLU A O 1
ATOM 2263 N N . LYS A 1 275 ? -20.689 21.572 3.067 1.00 61.31 275 LYS A N 1
ATOM 2264 C CA . LYS A 1 275 ? -19.908 21.413 1.827 1.00 61.31 275 LYS A CA 1
ATOM 2265 C C . LYS A 1 275 ? -19.225 20.050 1.779 1.00 61.31 275 LYS A C 1
ATOM 2267 O O . LYS A 1 275 ? -19.180 19.423 0.721 1.00 61.31 275 LYS A O 1
ATOM 2272 N N . TYR A 1 276 ? -18.725 19.580 2.921 1.00 64.88 276 TYR A N 1
ATOM 2273 C CA . TYR A 1 276 ? -18.079 18.275 3.014 1.00 64.88 276 TYR A CA 1
ATOM 2274 C C . TYR A 1 276 ? -19.092 17.128 2.901 1.00 64.88 276 TYR A C 1
ATOM 2276 O O . TYR A 1 276 ? -18.814 16.138 2.224 1.00 64.88 276 TYR A O 1
ATOM 2284 N N . SER A 1 277 ? -20.293 17.268 3.475 1.00 75.12 277 SER A N 1
ATOM 2285 C CA . SER A 1 277 ? -21.354 16.263 3.339 1.00 75.12 277 SER A CA 1
ATOM 2286 C C . SER A 1 277 ? -21.850 16.144 1.894 1.00 75.12 277 SER A C 1
ATOM 2288 O O . SER A 1 277 ? -21.950 15.029 1.378 1.00 75.12 277 SER A O 1
ATOM 2290 N N . VAL A 1 278 ? -22.051 17.270 1.198 1.00 77.12 278 VAL A N 1
ATOM 2291 C CA . VAL A 1 278 ? -22.430 17.289 -0.224 1.00 77.12 278 VAL A CA 1
ATOM 2292 C C . VAL A 1 278 ? -21.319 16.699 -1.093 1.00 77.12 278 VAL A C 1
ATOM 2294 O O . VAL A 1 278 ? -21.600 15.910 -1.996 1.00 77.12 278 VAL A O 1
ATOM 2297 N N . LEU A 1 279 ? -20.050 17.013 -0.807 1.00 77.38 279 LEU A N 1
ATOM 2298 C CA . LEU A 1 279 ? -18.917 16.451 -1.544 1.00 77.38 279 LEU A CA 1
ATOM 2299 C C . LEU A 1 279 ? -18.772 14.938 -1.310 1.00 77.38 279 LEU A C 1
ATOM 2301 O O . LEU A 1 279 ? -18.562 14.195 -2.266 1.00 77.38 279 LEU A O 1
ATOM 2305 N N . LYS A 1 280 ? -18.961 14.462 -0.073 1.00 80.62 280 LYS A N 1
ATOM 2306 C CA . LYS A 1 280 ? -18.964 13.030 0.273 1.00 80.62 280 LYS A CA 1
ATOM 2307 C C . LYS A 1 280 ? -20.130 12.293 -0.390 1.00 80.62 280 LYS A C 1
ATOM 2309 O O . LYS A 1 280 ? -19.941 11.206 -0.933 1.00 80.62 280 LYS A O 1
ATOM 2314 N N . GLN A 1 281 ? -21.324 12.885 -0.397 1.00 86.19 281 GLN A N 1
ATOM 2315 C CA . GLN A 1 281 ? -22.493 12.319 -1.070 1.00 86.19 281 GLN A CA 1
ATOM 2316 C C . GLN A 1 281 ? -22.283 12.249 -2.587 1.00 86.19 281 GLN A C 1
ATOM 2318 O O . GLN A 1 281 ? -22.599 11.228 -3.198 1.00 86.19 281 GLN A O 1
ATOM 2323 N N . LYS A 1 282 ? -21.690 13.289 -3.185 1.00 88.81 282 LYS A N 1
ATOM 2324 C CA . LYS A 1 282 ? -21.325 13.309 -4.604 1.00 88.81 282 LYS A CA 1
ATOM 2325 C C . LYS A 1 282 ? -20.269 12.251 -4.932 1.00 88.81 282 LYS A C 1
ATOM 2327 O O . LYS A 1 282 ? -20.457 11.499 -5.881 1.00 88.81 282 LYS A O 1
ATOM 2332 N N . ALA A 1 283 ? -19.229 12.113 -4.110 1.00 84.69 283 ALA A N 1
ATOM 2333 C CA . ALA A 1 283 ? -18.205 11.083 -4.280 1.00 84.69 283 ALA A CA 1
ATOM 2334 C C . ALA A 1 283 ? -18.789 9.661 -4.180 1.00 84.69 283 ALA A C 1
ATOM 2336 O O . ALA A 1 283 ? -18.468 8.804 -4.999 1.00 84.69 283 ALA A O 1
ATOM 2337 N N . MET A 1 284 ? -19.714 9.410 -3.243 1.00 83.44 284 MET A N 1
ATOM 2338 C CA . MET A 1 284 ? -20.420 8.124 -3.163 1.00 83.44 284 MET A CA 1
ATOM 2339 C C . MET A 1 284 ? -21.323 7.867 -4.375 1.00 83.44 284 MET A C 1
ATOM 2341 O O . MET A 1 284 ? -21.412 6.733 -4.844 1.00 83.44 284 MET A O 1
ATOM 2345 N N . GLN A 1 285 ? -22.000 8.892 -4.901 1.00 88.75 285 GLN A N 1
ATOM 2346 C CA . GLN A 1 285 ? -22.797 8.761 -6.124 1.00 88.75 285 GLN A CA 1
ATOM 2347 C C . GLN A 1 285 ? -21.918 8.465 -7.343 1.00 88.75 285 GLN A C 1
ATOM 2349 O O . GLN A 1 285 ? -22.260 7.584 -8.129 1.00 88.75 285 GLN A O 1
ATOM 2354 N N . GLU A 1 286 ? -20.772 9.134 -7.475 1.00 87.81 286 GLU A N 1
ATOM 2355 C CA . GLU A 1 286 ? -19.792 8.876 -8.534 1.00 87.81 286 GLU A CA 1
ATOM 2356 C C . GLU A 1 286 ? -19.198 7.467 -8.417 1.00 87.81 286 GLU A C 1
ATOM 2358 O O . GLU A 1 286 ? -19.124 6.749 -9.412 1.00 87.81 286 GLU A O 1
ATOM 2363 N N . GLN A 1 287 ? -18.879 7.007 -7.205 1.00 85.94 287 GLN A N 1
ATOM 2364 C CA . GLN A 1 287 ? -18.424 5.637 -6.964 1.00 85.94 287 GLN A CA 1
ATOM 2365 C C . GLN A 1 287 ? -19.490 4.602 -7.352 1.00 85.94 287 GLN A C 1
ATOM 2367 O O . GLN A 1 287 ? -19.174 3.599 -7.993 1.00 85.94 287 GLN A O 1
ATOM 2372 N N . ARG A 1 288 ? -20.766 4.845 -7.019 1.00 88.88 288 ARG A N 1
ATOM 2373 C CA . ARG A 1 288 ? -21.883 3.985 -7.448 1.00 88.88 288 ARG A CA 1
ATOM 2374 C C . ARG A 1 288 ? -22.063 4.009 -8.964 1.00 88.88 288 ARG A C 1
ATOM 2376 O O . ARG A 1 288 ? -22.291 2.960 -9.555 1.00 88.88 288 ARG A O 1
ATOM 2383 N N . ALA A 1 289 ? -21.925 5.169 -9.603 1.00 89.62 289 ALA A N 1
ATOM 2384 C CA . ALA A 1 289 ? -22.003 5.295 -11.056 1.00 89.62 289 ALA A CA 1
ATOM 2385 C C . ALA A 1 289 ? -20.866 4.535 -11.759 1.00 89.62 289 ALA A C 1
ATOM 2387 O O . ALA A 1 289 ? -21.126 3.829 -12.731 1.00 89.62 289 ALA A O 1
ATOM 2388 N N . LEU A 1 290 ? -19.638 4.617 -11.237 1.00 86.88 290 LEU A N 1
ATOM 2389 C CA . LEU A 1 290 ? -18.484 3.860 -11.729 1.00 86.88 290 LEU A CA 1
ATOM 2390 C C . LEU A 1 290 ? -18.639 2.352 -11.507 1.00 86.88 290 LEU A C 1
ATOM 2392 O O . LEU A 1 290 ? -18.332 1.564 -12.393 1.00 86.88 290 LEU A O 1
ATOM 2396 N N . SER A 1 291 ? -19.149 1.938 -10.348 1.00 90.62 291 SER A N 1
ATOM 2397 C CA . SER A 1 291 ? -19.441 0.526 -10.080 1.00 90.62 291 SER A CA 1
ATOM 2398 C C . SER A 1 291 ? -20.508 -0.011 -11.041 1.00 90.62 291 SER A C 1
ATOM 2400 O O . SER A 1 291 ? -20.336 -1.062 -11.654 1.00 90.62 291 SER A O 1
ATOM 2402 N N . ASN A 1 292 ? -21.576 0.757 -11.271 1.00 88.31 292 ASN A N 1
ATOM 2403 C CA . ASN A 1 292 ? -22.632 0.386 -12.209 1.00 88.31 292 ASN A CA 1
ATOM 2404 C C . ASN A 1 292 ? -22.140 0.343 -13.662 1.00 88.31 292 ASN A C 1
ATOM 2406 O O . ASN A 1 292 ? -22.544 -0.549 -14.406 1.00 88.31 292 ASN A O 1
ATOM 2410 N N . SER A 1 293 ? -21.263 1.264 -14.078 1.00 89.00 293 SER A N 1
ATOM 2411 C CA . SER A 1 293 ? -20.669 1.221 -15.418 1.00 89.00 293 SER A CA 1
ATOM 2412 C C . SER A 1 293 ? -19.698 0.048 -15.571 1.00 89.00 293 SER A C 1
ATOM 2414 O O . SER A 1 293 ? -19.702 -0.604 -16.613 1.00 89.00 293 SER A O 1
ATOM 2416 N N . ALA A 1 294 ? -18.939 -0.296 -14.527 1.00 88.62 294 ALA A N 1
ATOM 2417 C CA . ALA A 1 294 ? -18.099 -1.490 -14.505 1.00 88.62 294 ALA A CA 1
ATOM 2418 C C . ALA A 1 294 ? -18.933 -2.780 -14.596 1.00 88.62 294 ALA A C 1
ATOM 2420 O O . ALA A 1 294 ? -18.591 -3.669 -15.373 1.00 88.62 294 ALA A O 1
ATOM 2421 N N . LEU A 1 295 ? -20.060 -2.862 -13.879 1.00 86.25 295 LEU A N 1
ATOM 2422 C CA . LEU A 1 295 ? -21.006 -3.978 -13.986 1.00 86.25 295 LEU A CA 1
ATOM 2423 C C . LEU A 1 295 ? -21.644 -4.066 -15.379 1.00 86.25 295 LEU A C 1
ATOM 2425 O O . LEU A 1 295 ? -21.807 -5.164 -15.906 1.00 86.25 295 LEU A O 1
ATOM 2429 N N . ALA A 1 296 ? -21.991 -2.932 -15.993 1.00 88.62 296 ALA A N 1
ATOM 2430 C CA . ALA A 1 296 ? -22.509 -2.907 -17.359 1.00 88.62 296 ALA A CA 1
ATOM 2431 C C . ALA A 1 296 ? -21.462 -3.414 -18.365 1.00 88.62 296 ALA A C 1
ATOM 2433 O O . ALA A 1 296 ? -21.773 -4.280 -19.178 1.00 88.62 296 ALA A O 1
ATOM 2434 N N . LEU A 1 297 ? -20.209 -2.961 -18.248 1.00 88.06 297 LEU A N 1
ATOM 2435 C CA . LEU A 1 297 ? -19.099 -3.451 -19.071 1.00 88.06 297 LEU A CA 1
ATOM 2436 C C . LEU A 1 297 ? -18.812 -4.939 -18.842 1.00 88.06 297 LEU A C 1
ATOM 2438 O O . LEU A 1 297 ? -18.482 -5.645 -19.790 1.00 88.06 297 LEU A O 1
ATOM 2442 N N . ALA A 1 298 ? -18.942 -5.434 -17.610 1.00 85.38 298 ALA A N 1
ATOM 2443 C CA . ALA A 1 298 ? -18.799 -6.857 -17.314 1.00 85.38 298 ALA A CA 1
ATOM 2444 C C . ALA A 1 298 ? -19.886 -7.687 -18.016 1.00 85.38 298 ALA A C 1
ATOM 2446 O O . ALA A 1 298 ? -19.562 -8.668 -18.677 1.00 85.38 298 ALA A O 1
ATOM 2447 N N . LYS A 1 299 ? -21.149 -7.242 -17.969 1.00 90.12 299 LYS A N 1
ATOM 2448 C CA . LYS A 1 299 ? -22.256 -7.882 -18.701 1.00 90.12 299 LYS A CA 1
ATOM 2449 C C . LYS A 1 299 ? -22.066 -7.832 -20.217 1.00 90.12 299 LYS A C 1
ATOM 2451 O O . LYS A 1 299 ? -22.390 -8.792 -20.910 1.00 90.12 299 LYS A O 1
ATOM 2456 N N . GLU A 1 300 ? -21.540 -6.732 -20.754 1.00 90.69 300 GLU A N 1
ATOM 2457 C CA . GLU A 1 300 ? -21.205 -6.644 -22.180 1.00 90.69 300 GLU A CA 1
ATOM 2458 C C . GLU A 1 300 ? -20.076 -7.605 -22.564 1.00 90.69 300 GLU A C 1
ATOM 2460 O O . GLU A 1 300 ? -20.157 -8.248 -23.609 1.00 90.69 300 GLU A O 1
ATOM 2465 N N . ARG A 1 301 ? -19.050 -7.754 -21.718 1.00 90.50 301 ARG A N 1
ATOM 2466 C CA . ARG A 1 301 ? -17.979 -8.739 -21.930 1.00 90.50 301 ARG A CA 1
ATOM 2467 C C . ARG A 1 301 ? -18.510 -10.164 -21.907 1.00 90.50 301 ARG A C 1
ATOM 2469 O O . ARG A 1 301 ? -18.210 -10.908 -22.830 1.00 90.50 301 ARG A O 1
ATOM 2476 N N . GLU A 1 302 ? -19.342 -10.506 -20.929 1.00 88.25 302 GLU A N 1
ATOM 2477 C CA . GLU A 1 302 ? -19.998 -11.815 -20.842 1.00 88.25 302 GLU A CA 1
ATOM 2478 C C . GLU A 1 302 ? -20.836 -12.099 -22.097 1.00 88.25 302 GLU A C 1
ATOM 2480 O O . GLU A 1 302 ? -20.739 -13.170 -22.695 1.00 88.25 302 GLU A O 1
ATOM 2485 N N . LYS A 1 303 ? -21.593 -11.103 -22.576 1.00 92.19 303 LYS A N 1
ATOM 2486 C CA . LYS A 1 303 ? -22.349 -11.220 -23.826 1.00 92.19 303 LYS A CA 1
ATOM 2487 C C . LYS A 1 303 ? -21.434 -11.453 -25.034 1.00 92.19 303 LYS A C 1
ATOM 2489 O O . LYS A 1 303 ? -21.724 -12.321 -25.852 1.00 92.19 303 LYS A O 1
ATOM 2494 N N . LEU A 1 304 ? -20.336 -10.708 -25.153 1.00 90.31 304 LEU A N 1
ATOM 2495 C CA . LEU A 1 304 ? -19.373 -10.880 -26.246 1.00 90.31 304 LEU A CA 1
ATOM 2496 C C . LEU A 1 304 ? -18.641 -12.224 -26.171 1.00 90.31 304 LEU A C 1
ATOM 2498 O O . LEU A 1 304 ? -18.317 -12.801 -27.206 1.00 90.31 304 LEU A O 1
ATOM 2502 N N . GLU A 1 305 ? -18.374 -12.737 -24.974 1.00 87.19 305 GLU A N 1
ATOM 2503 C CA . GLU A 1 305 ? -17.812 -14.072 -24.773 1.00 87.19 305 GLU A CA 1
ATOM 2504 C C . GLU A 1 305 ? -18.805 -15.159 -25.184 1.00 87.19 305 GLU A C 1
ATOM 2506 O O . GLU A 1 305 ? -18.423 -16.074 -25.913 1.00 87.19 305 GLU A O 1
ATOM 2511 N N . ALA A 1 306 ? -20.084 -15.013 -24.830 1.00 88.19 306 ALA A N 1
ATOM 2512 C CA . ALA A 1 306 ? -21.145 -15.902 -25.292 1.00 88.19 306 ALA A CA 1
ATOM 2513 C C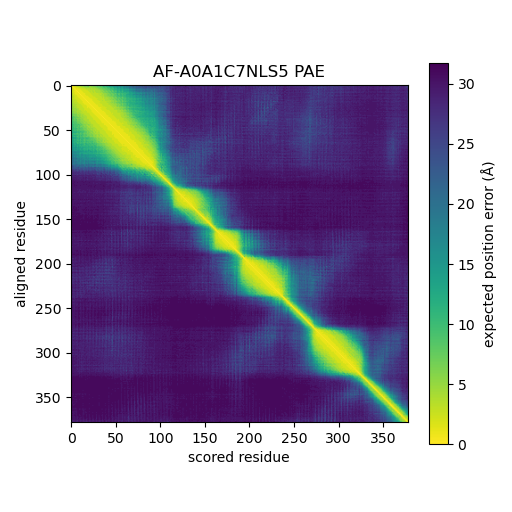 . ALA A 1 306 ? -21.300 -15.864 -26.824 1.00 88.19 306 ALA A C 1
ATOM 2515 O O . ALA A 1 306 ? -21.401 -16.913 -27.458 1.00 88.19 306 ALA A O 1
ATOM 2516 N N . GLU A 1 307 ? -21.252 -14.678 -27.441 1.00 88.56 307 GLU A N 1
ATOM 2517 C CA . GLU A 1 307 ? -21.269 -14.529 -28.902 1.00 88.56 307 GLU A CA 1
ATOM 2518 C C . GLU A 1 307 ? -20.037 -15.180 -29.546 1.00 88.56 307 GLU A C 1
ATOM 2520 O O . GLU A 1 307 ? -20.170 -15.920 -30.520 1.00 88.56 307 GLU A O 1
ATOM 2525 N N . ARG A 1 308 ? -18.835 -14.975 -28.990 1.00 89.50 308 ARG A N 1
ATOM 2526 C CA . ARG A 1 308 ? -17.609 -15.644 -29.457 1.00 89.50 308 ARG A CA 1
ATOM 2527 C C . ARG A 1 308 ? -17.727 -17.158 -29.363 1.00 89.50 308 ARG A C 1
ATOM 2529 O O . ARG A 1 308 ? -17.339 -17.842 -30.305 1.00 89.50 308 ARG A O 1
ATOM 2536 N N . TRP A 1 309 ? -18.261 -17.673 -28.261 1.00 88.81 309 TRP A N 1
ATOM 2537 C CA . TRP A 1 309 ? -18.458 -19.105 -28.075 1.00 88.81 309 TRP A CA 1
ATOM 2538 C C . TRP A 1 309 ? -19.468 -19.660 -29.085 1.00 88.81 309 TRP A C 1
ATOM 2540 O O . TRP A 1 309 ? -19.180 -20.653 -29.748 1.00 88.81 309 TRP A O 1
ATOM 2550 N N . ALA A 1 310 ? -20.579 -18.954 -29.314 1.00 86.00 310 ALA A N 1
ATOM 2551 C CA . ALA A 1 310 ? -21.551 -19.302 -30.348 1.00 86.00 310 ALA A CA 1
ATOM 2552 C C . ALA A 1 310 ? -20.936 -19.293 -31.760 1.00 86.00 310 ALA A C 1
ATOM 2554 O O . ALA A 1 310 ? -21.211 -20.189 -32.556 1.00 86.00 310 ALA A O 1
ATOM 2555 N N . PHE A 1 311 ? -20.061 -18.331 -32.073 1.00 87.75 311 PHE A N 1
ATOM 2556 C CA . PHE A 1 311 ? -19.337 -18.298 -33.348 1.00 87.75 311 PHE A CA 1
ATOM 2557 C C . PHE A 1 311 ? -18.352 -19.456 -33.500 1.00 87.75 311 PHE A C 1
ATOM 2559 O O . PHE A 1 311 ? -18.261 -20.042 -34.580 1.00 87.75 311 PHE A O 1
ATOM 2566 N N . VAL A 1 312 ? -17.608 -19.787 -32.444 1.00 89.25 312 VAL A N 1
ATOM 2567 C CA . VAL A 1 312 ? -16.685 -20.927 -32.446 1.00 89.25 312 VAL A CA 1
ATOM 2568 C C . VAL A 1 312 ? -17.455 -22.228 -32.652 1.00 89.25 312 VAL A C 1
ATOM 2570 O O . VAL A 1 312 ? -17.043 -23.041 -33.475 1.00 89.25 312 VAL A O 1
ATOM 2573 N N . GLU A 1 313 ? -18.594 -22.393 -31.983 1.00 86.94 313 GLU A N 1
ATOM 2574 C CA . GLU A 1 313 ? -19.436 -23.579 -32.127 1.00 86.94 313 GLU A CA 1
ATOM 2575 C C . GLU A 1 313 ? -20.091 -23.653 -33.513 1.00 86.94 313 GLU A C 1
ATOM 2577 O O . GLU A 1 313 ? -20.107 -24.714 -34.128 1.00 86.94 313 GLU A O 1
ATOM 2582 N N . MET A 1 314 ? -20.537 -22.527 -34.080 1.00 84.19 314 MET A N 1
ATOM 2583 C CA . MET A 1 314 ? -21.026 -22.481 -35.463 1.00 84.19 314 MET A CA 1
ATOM 2584 C C . MET A 1 314 ? -19.926 -22.866 -36.460 1.00 84.19 314 MET A C 1
ATOM 2586 O O . MET A 1 314 ? -20.177 -23.628 -37.392 1.00 84.19 314 MET A O 1
ATOM 2590 N N . ARG A 1 315 ? -18.695 -22.376 -36.262 1.00 86.62 315 ARG A N 1
ATOM 2591 C CA . ARG A 1 315 ? -17.548 -22.751 -37.101 1.00 86.62 315 ARG A CA 1
ATOM 2592 C C . ARG A 1 315 ? -17.242 -24.241 -36.978 1.00 86.62 315 ARG A C 1
ATOM 2594 O O . ARG A 1 315 ? -17.009 -24.891 -37.988 1.00 86.62 315 ARG A O 1
ATOM 2601 N N . ARG A 1 316 ? -17.295 -24.779 -35.760 1.00 85.44 316 ARG A N 1
ATOM 2602 C CA . ARG A 1 316 ? -17.120 -26.207 -35.483 1.00 85.44 316 ARG A CA 1
ATOM 2603 C C . ARG A 1 316 ? -18.203 -27.056 -36.149 1.00 85.44 316 ARG A C 1
ATOM 2605 O O . ARG A 1 316 ? -17.895 -28.106 -36.698 1.00 85.44 316 ARG A O 1
ATOM 2612 N N . ALA A 1 317 ? -19.453 -26.599 -36.127 1.00 83.31 317 ALA A N 1
ATOM 2613 C CA . ALA A 1 317 ? -20.569 -27.275 -36.777 1.00 83.31 317 ALA A CA 1
ATOM 2614 C C . ALA A 1 317 ? -20.433 -27.276 -38.309 1.00 83.31 317 ALA A C 1
ATOM 2616 O O . ALA A 1 317 ? -20.724 -28.290 -38.937 1.00 83.31 317 ALA A O 1
ATOM 2617 N N . LEU A 1 318 ? -19.958 -26.176 -38.905 1.00 83.38 318 LEU A N 1
ATOM 2618 C CA . LEU A 1 318 ? -19.652 -26.110 -40.339 1.00 83.38 318 LEU A CA 1
ATOM 2619 C C . LEU A 1 318 ? -18.488 -27.031 -40.715 1.00 83.38 318 LEU A C 1
ATOM 2621 O O . LEU A 1 318 ? -18.611 -27.801 -41.655 1.00 83.38 318 LEU A O 1
ATOM 2625 N N . GLU A 1 319 ? -17.404 -27.020 -39.940 1.00 83.69 319 GLU A N 1
ATOM 2626 C CA . GLU A 1 319 ? -16.264 -27.920 -40.151 1.00 83.69 319 GLU A CA 1
ATOM 2627 C C . GLU A 1 319 ? -16.685 -29.396 -40.033 1.00 83.69 319 GLU A C 1
ATOM 2629 O O . GLU A 1 319 ? -16.290 -30.228 -40.844 1.00 83.69 319 GLU A O 1
ATOM 2634 N N . ALA A 1 320 ? -17.567 -29.726 -39.085 1.00 79.00 320 ALA A N 1
ATOM 2635 C CA . ALA A 1 320 ? -18.150 -31.061 -38.978 1.00 79.00 320 ALA A CA 1
ATOM 2636 C C . ALA A 1 320 ? -19.036 -31.429 -40.185 1.00 79.00 320 ALA A C 1
ATOM 2638 O O . ALA A 1 320 ? -19.038 -32.587 -40.600 1.00 79.00 320 ALA A O 1
ATOM 2639 N N . GLN A 1 321 ? -19.775 -30.472 -40.762 1.00 75.12 321 GLN A N 1
ATOM 2640 C CA . GLN A 1 321 ? -20.537 -30.690 -41.997 1.00 75.12 321 GLN A CA 1
ATOM 2641 C C . GLN A 1 321 ? -19.630 -30.874 -43.216 1.00 75.12 321 GLN A C 1
ATOM 2643 O O . GLN A 1 321 ? -19.924 -31.739 -44.037 1.00 75.12 321 GLN A O 1
ATOM 2648 N N . ASP A 1 322 ? -18.532 -30.127 -43.321 1.00 72.44 322 ASP A N 1
ATOM 2649 C CA . ASP A 1 322 ? -17.548 -30.292 -44.395 1.00 72.44 322 ASP A CA 1
ATOM 2650 C C . ASP A 1 322 ? -16.900 -31.680 -44.331 1.00 72.44 322 ASP A C 1
ATOM 2652 O O . ASP A 1 322 ? -16.840 -32.374 -45.342 1.00 72.44 322 ASP A O 1
ATOM 2656 N N . ILE A 1 323 ? -16.545 -32.156 -43.131 1.00 74.31 323 ILE A N 1
ATOM 2657 C CA . ILE A 1 323 ? -16.039 -33.524 -42.932 1.00 74.31 323 ILE A CA 1
ATOM 2658 C C . ILE A 1 323 ? -17.083 -34.572 -43.355 1.00 74.31 323 ILE A C 1
ATOM 2660 O O . ILE A 1 323 ? -16.735 -35.581 -43.962 1.00 74.31 323 ILE A O 1
ATOM 2664 N N . LEU A 1 3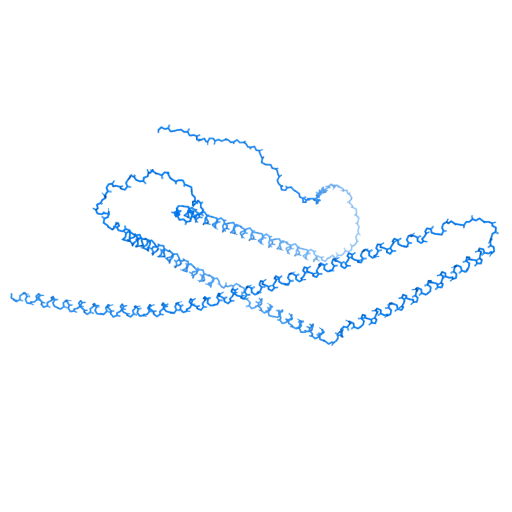24 ? -18.368 -34.351 -43.062 1.00 65.44 324 LEU A N 1
ATOM 2665 C CA . LEU A 1 324 ? -19.447 -35.248 -43.491 1.00 65.44 324 LEU A CA 1
ATOM 2666 C C . LEU A 1 324 ? -19.672 -35.212 -45.012 1.00 65.44 324 LEU A C 1
ATOM 2668 O O . LEU A 1 324 ? -19.919 -36.261 -45.609 1.00 65.44 324 LEU A O 1
ATOM 2672 N N . ASN A 1 325 ? -19.535 -34.051 -45.651 1.00 62.66 325 ASN A N 1
ATOM 2673 C CA . ASN A 1 325 ? -19.654 -33.906 -47.103 1.00 62.66 325 ASN A CA 1
ATOM 2674 C C . ASN A 1 325 ? -18.452 -34.508 -47.855 1.00 62.66 325 ASN A C 1
ATOM 2676 O O . ASN A 1 325 ? -18.649 -35.087 -48.922 1.00 62.66 325 ASN A O 1
ATOM 2680 N N . ASP A 1 326 ? -17.248 -34.477 -47.274 1.00 57.81 326 ASP A N 1
ATOM 2681 C CA . ASP A 1 326 ? -16.040 -35.127 -47.816 1.00 57.81 326 ASP A CA 1
ATOM 2682 C C . ASP A 1 326 ? -16.048 -36.664 -47.664 1.00 57.81 326 ASP A C 1
ATOM 2684 O O . ASP A 1 326 ? -15.218 -37.359 -48.253 1.00 57.81 326 ASP A O 1
ATOM 2688 N N . 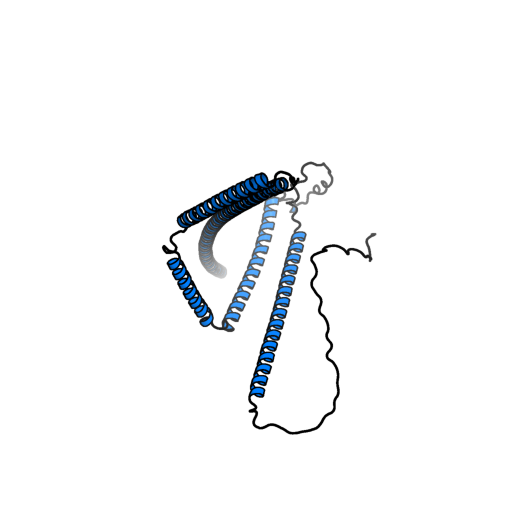THR A 1 327 ? -17.000 -37.235 -46.913 1.00 51.16 327 THR A N 1
ATOM 2689 C CA . THR A 1 327 ? -17.149 -38.697 -46.748 1.00 51.16 327 THR A CA 1
ATOM 2690 C C . THR A 1 327 ? -18.096 -39.367 -47.747 1.00 51.16 327 THR A C 1
ATOM 2692 O O . THR A 1 327 ? -18.394 -40.553 -47.593 1.00 51.16 327 THR A O 1
ATOM 2695 N N . VAL A 1 328 ? -18.538 -38.677 -48.805 1.00 46.66 328 VAL A N 1
ATOM 2696 C CA . VAL A 1 328 ? -19.180 -39.348 -49.947 1.00 46.66 328 VAL A CA 1
ATOM 2697 C C . VAL A 1 328 ? -18.084 -39.878 -50.882 1.00 46.66 328 VAL A C 1
ATOM 2699 O O . VAL A 1 328 ? -17.420 -39.084 -51.545 1.00 46.66 328 VAL A O 1
ATOM 2702 N N . PRO A 1 329 ? -17.866 -41.204 -50.984 1.00 43.31 329 PRO A N 1
ATOM 2703 C CA . PRO A 1 329 ? -16.914 -41.741 -51.941 1.00 43.31 329 PRO A CA 1
ATOM 2704 C C . PRO A 1 329 ? -17.478 -41.542 -53.352 1.00 43.31 329 PRO A C 1
ATOM 2706 O O . PRO A 1 329 ? -18.428 -42.221 -53.754 1.00 43.31 329 PRO A O 1
ATOM 2709 N N . GLU A 1 330 ? -16.890 -40.612 -54.109 1.00 39.84 330 GLU A N 1
ATOM 2710 C CA . GLU A 1 330 ? -17.089 -40.489 -55.553 1.00 39.84 330 GLU A CA 1
ATOM 2711 C C . GLU A 1 330 ? -16.651 -41.793 -56.225 1.00 39.84 330 GLU A C 1
ATOM 2713 O O . GLU A 1 330 ? -15.485 -42.036 -56.542 1.00 39.84 330 GLU A O 1
ATOM 2718 N N . SER A 1 331 ? -17.630 -42.668 -56.421 1.00 41.47 331 SER A N 1
ATOM 2719 C CA . SER A 1 331 ? -17.531 -43.811 -57.303 1.00 41.47 331 SER A CA 1
ATOM 2720 C C . SER A 1 331 ? -18.240 -43.475 -58.614 1.00 41.47 331 SER A C 1
ATOM 2722 O O . SER A 1 331 ? -19.417 -43.129 -58.644 1.00 41.47 331 SER A O 1
ATOM 2724 N N . HIS A 1 332 ? -17.475 -43.662 -59.687 1.00 36.31 332 HIS A N 1
ATOM 2725 C CA . HIS A 1 332 ? -17.882 -43.898 -61.070 1.00 36.31 332 HIS A CA 1
ATOM 2726 C C . HIS A 1 332 ? -17.919 -42.731 -62.075 1.00 36.31 332 HIS A C 1
ATOM 2728 O O . HIS A 1 332 ? -18.815 -41.901 -62.109 1.00 36.31 332 HIS A O 1
ATOM 2734 N N . TYR A 1 333 ? -16.956 -42.839 -62.998 1.00 35.09 333 TYR A N 1
ATOM 2735 C CA . TYR A 1 333 ? -17.105 -42.823 -64.458 1.00 35.09 333 TYR A CA 1
ATOM 2736 C C . TYR A 1 333 ? -17.892 -41.677 -65.121 1.00 35.09 333 TYR A C 1
ATOM 2738 O O . TYR A 1 333 ? -19.114 -41.606 -65.151 1.00 35.09 333 TYR A O 1
ATOM 2746 N N . THR A 1 334 ? -17.096 -40.869 -65.810 1.00 36.44 334 THR A N 1
ATOM 2747 C CA . THR A 1 334 ? -17.311 -40.127 -67.057 1.00 36.44 334 THR A CA 1
ATOM 2748 C C . THR A 1 334 ? -18.536 -40.504 -67.935 1.00 36.44 334 THR A C 1
ATOM 2750 O O . THR A 1 334 ? -18.522 -41.548 -68.576 1.00 36.44 334 THR A O 1
ATOM 2753 N N . ILE A 1 335 ? -19.494 -39.551 -68.042 1.00 38.38 335 ILE A N 1
ATOM 2754 C CA . ILE A 1 335 ? -20.104 -38.901 -69.255 1.00 38.38 335 ILE A CA 1
ATOM 2755 C C . ILE A 1 335 ? -20.893 -39.813 -70.253 1.00 38.38 335 ILE A C 1
ATOM 2757 O O . ILE A 1 335 ? -20.333 -40.822 -70.672 1.00 38.38 335 ILE A O 1
ATOM 2761 N N . PRO A 1 336 ? -22.130 -39.468 -70.748 1.00 45.50 336 PRO A N 1
ATOM 2762 C CA . PRO A 1 336 ? -22.400 -38.218 -71.495 1.00 45.50 336 PRO A CA 1
ATOM 2763 C C . PRO A 1 336 ? -23.803 -37.540 -71.476 1.00 45.50 336 PRO A C 1
ATOM 2765 O O . PRO A 1 336 ? -24.847 -38.164 -71.357 1.00 45.50 336 PRO A O 1
ATOM 2768 N N . SER A 1 337 ? -23.758 -36.246 -71.841 1.00 33.59 337 SER A N 1
ATOM 2769 C CA . SER A 1 337 ? -24.644 -35.511 -72.776 1.00 33.59 337 SER A CA 1
ATOM 2770 C C . SER A 1 337 ? -26.009 -34.921 -72.351 1.00 33.59 337 SER A C 1
ATOM 2772 O O . SER A 1 337 ? -26.994 -35.611 -72.126 1.00 33.59 337 SER A O 1
ATOM 2774 N N . SER A 1 338 ? -26.054 -33.593 -72.557 1.00 39.22 338 SER A N 1
ATOM 2775 C CA . SER A 1 338 ? -27.126 -32.723 -73.091 1.00 39.22 338 SER A CA 1
ATOM 2776 C C . SER A 1 338 ? -28.294 -32.264 -72.206 1.00 39.22 338 SER A C 1
ATOM 2778 O O . SER A 1 338 ? -29.237 -33.000 -71.951 1.00 39.22 338 SER A O 1
ATOM 2780 N N . GLY A 1 339 ? -28.296 -30.954 -71.913 1.00 32.88 339 GLY A N 1
ATOM 2781 C CA . GLY A 1 339 ? -29.458 -30.191 -71.440 1.00 32.88 339 GLY A CA 1
ATOM 2782 C C . GLY A 1 339 ? -29.098 -28.749 -71.059 1.00 32.88 339 GLY A C 1
ATOM 2783 O O . GLY A 1 339 ? -28.855 -28.448 -69.900 1.00 32.88 339 GLY A O 1
ATOM 2784 N N . ARG A 1 340 ? -29.001 -27.865 -72.054 1.00 37.47 340 ARG A N 1
ATOM 2785 C CA . ARG A 1 340 ? -28.603 -26.446 -71.967 1.00 37.47 340 ARG A CA 1
ATOM 2786 C C . ARG A 1 340 ? -29.838 -25.549 -71.755 1.00 37.47 340 ARG A C 1
ATOM 2788 O O . ARG A 1 340 ? -30.819 -25.797 -72.445 1.00 37.47 340 ARG A O 1
ATOM 2795 N N . SER A 1 341 ? -29.748 -24.506 -70.906 1.00 36.41 341 SER A N 1
ATOM 2796 C CA . SER A 1 341 ? -30.517 -23.218 -70.901 1.00 36.41 341 SER A CA 1
ATOM 2797 C C . SER A 1 341 ? -30.779 -22.738 -69.454 1.00 36.41 341 SER A C 1
ATOM 2799 O O . SER A 1 341 ? -31.672 -23.257 -68.800 1.00 36.41 341 SER A O 1
ATOM 2801 N N . SER A 1 342 ? -29.896 -21.950 -68.823 1.00 44.09 342 SER A N 1
ATOM 2802 C CA . SER A 1 342 ? -29.783 -20.467 -68.802 1.00 44.09 342 SER A CA 1
ATOM 2803 C C . SER A 1 342 ? -30.755 -19.712 -67.880 1.00 44.09 342 SER A C 1
ATOM 2805 O O . SER A 1 342 ? -31.954 -19.914 -67.986 1.00 44.09 342 SER A O 1
ATOM 2807 N N . PHE A 1 343 ? -30.166 -18.814 -67.068 1.00 35.47 343 PHE A N 1
ATOM 2808 C CA . PHE A 1 343 ? -30.615 -17.546 -66.435 1.00 35.47 343 PHE A CA 1
ATOM 2809 C C . PHE A 1 343 ? -30.093 -17.496 -64.979 1.00 35.47 343 PHE A C 1
ATOM 2811 O O . PHE A 1 343 ? -30.132 -18.513 -64.307 1.00 35.47 343 PHE A O 1
ATOM 2818 N N . SER A 1 344 ? -29.683 -16.400 -64.335 1.00 35.59 344 SER A N 1
ATOM 2819 C CA . SER A 1 344 ? -28.997 -15.132 -64.638 1.00 35.59 344 SER A CA 1
ATOM 2820 C C . SER A 1 344 ? -28.939 -14.359 -63.296 1.00 35.59 344 SER A C 1
ATOM 2822 O O . SER A 1 344 ? -29.866 -14.470 -62.501 1.00 35.59 344 SER A O 1
ATOM 2824 N N . THR A 1 345 ? -27.928 -13.497 -63.120 1.00 36.75 345 THR A N 1
ATOM 2825 C CA . THR A 1 345 ? -27.989 -12.219 -62.359 1.00 36.75 345 THR A CA 1
ATOM 2826 C C . THR A 1 345 ? -27.559 -12.164 -60.871 1.00 36.75 345 THR A C 1
ATOM 2828 O O . THR A 1 345 ? -28.315 -12.443 -59.951 1.00 36.75 345 THR A O 1
ATOM 2831 N N . SER A 1 346 ? -26.344 -11.611 -60.712 1.00 33.25 346 SER A N 1
ATOM 2832 C CA . SER A 1 346 ? -25.880 -10.540 -59.798 1.00 33.25 346 SER A CA 1
ATOM 2833 C C . SER A 1 346 ? -25.718 -10.746 -58.282 1.00 33.25 346 SER A C 1
ATOM 2835 O O . SER A 1 346 ? -26.684 -10.831 -57.532 1.00 33.25 346 SER A O 1
ATOM 2837 N N . MET A 1 347 ? -24.470 -10.565 -57.836 1.00 42.72 347 MET A N 1
ATOM 2838 C CA . MET A 1 347 ? -24.081 -10.054 -56.513 1.00 42.72 347 MET A CA 1
ATOM 2839 C C . MET A 1 347 ? -23.630 -8.588 -56.663 1.00 42.72 347 MET A C 1
ATOM 2841 O O . MET A 1 347 ? -22.901 -8.298 -57.617 1.00 42.72 347 MET A O 1
ATOM 2845 N N . PRO A 1 348 ? -24.001 -7.652 -55.768 1.00 47.94 348 PRO A N 1
ATOM 2846 C CA . PRO A 1 348 ? -23.458 -6.303 -55.800 1.00 47.94 348 PRO A CA 1
ATOM 2847 C C . PRO A 1 348 ? -22.135 -6.216 -55.024 1.00 47.94 348 PRO A C 1
ATOM 2849 O O . PRO A 1 348 ? -22.053 -6.575 -53.850 1.00 47.94 348 PRO A O 1
ATOM 2852 N N . LEU A 1 349 ? -21.114 -5.659 -55.680 1.00 43.47 349 LEU A N 1
ATOM 2853 C CA . LEU A 1 349 ? -19.970 -5.029 -55.022 1.00 43.47 349 LEU A CA 1
ATOM 2854 C C . LEU A 1 349 ? -20.434 -3.783 -54.258 1.00 43.47 349 LEU A C 1
ATOM 2856 O O . LEU A 1 349 ? -21.142 -2.945 -54.819 1.00 43.47 349 LEU A O 1
ATOM 2860 N N . ARG A 1 350 ? -19.934 -3.582 -53.033 1.00 34.38 350 ARG A N 1
ATOM 2861 C CA . ARG A 1 350 ? -19.895 -2.247 -52.423 1.00 34.38 350 ARG A CA 1
ATOM 2862 C C . ARG A 1 350 ? -18.661 -2.046 -51.540 1.00 34.38 350 ARG A C 1
ATOM 2864 O O . ARG A 1 350 ? -18.636 -2.408 -50.373 1.00 34.38 350 ARG A O 1
ATOM 2871 N N . THR A 1 351 ? -17.642 -1.475 -52.179 1.00 35.69 351 THR A N 1
ATOM 2872 C CA . THR A 1 351 ? -16.782 -0.364 -51.727 1.00 35.69 351 THR A CA 1
ATOM 2873 C C . THR A 1 351 ? -16.698 -0.088 -50.218 1.00 35.69 351 THR A C 1
ATOM 2875 O O . THR A 1 351 ? -17.642 0.437 -49.626 1.00 35.69 351 THR A O 1
ATOM 2878 N N . GLY A 1 352 ? -15.514 -0.296 -49.638 1.00 43.25 352 GLY A N 1
ATOM 2879 C CA . GLY A 1 352 ? -15.080 0.448 -48.451 1.00 43.25 352 GLY A CA 1
ATOM 2880 C C . GLY A 1 352 ? -14.516 1.831 -48.821 1.00 43.25 352 GLY A C 1
ATOM 2881 O O . GLY A 1 352 ? -14.220 2.082 -49.991 1.00 43.25 352 GLY A O 1
ATOM 2882 N N . PRO A 1 353 ? -14.329 2.714 -47.831 1.00 49.03 353 PRO A N 1
ATOM 2883 C CA . PRO A 1 353 ? -13.253 3.705 -47.863 1.00 49.03 353 PRO A CA 1
ATOM 2884 C C . PRO A 1 353 ? -12.385 3.575 -46.595 1.00 49.03 353 PRO A C 1
ATOM 2886 O O . PRO A 1 353 ? -12.885 3.323 -45.504 1.00 49.03 353 PRO A O 1
ATOM 2889 N N . TYR A 1 354 ? -11.066 3.463 -46.728 1.00 32.81 354 TYR A N 1
ATOM 2890 C CA . TYR A 1 354 ? -10.071 4.538 -46.864 1.00 32.81 354 TYR A CA 1
ATOM 2891 C C . TYR A 1 354 ? -9.926 5.455 -45.639 1.00 32.81 354 TYR A C 1
ATOM 2893 O O . TYR A 1 354 ? -10.849 6.127 -45.193 1.00 32.81 354 TYR A O 1
ATOM 2901 N N . THR A 1 355 ? -8.687 5.459 -45.157 1.00 47.97 355 THR A N 1
ATOM 2902 C CA . THR A 1 355 ? -8.067 6.259 -44.102 1.00 47.97 355 THR A CA 1
ATOM 2903 C C . THR A 1 355 ? -8.061 7.761 -44.383 1.00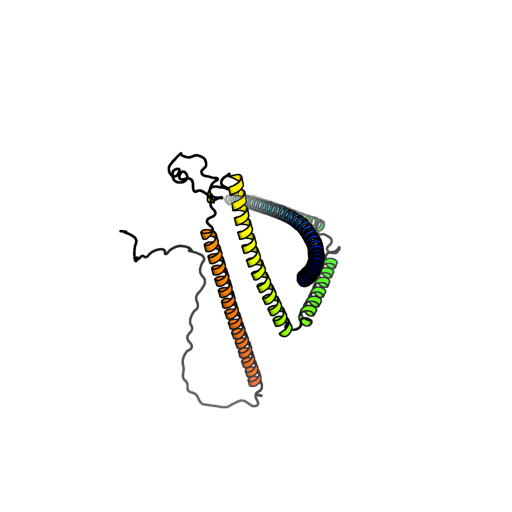 47.97 355 THR A C 1
ATOM 2905 O O . THR A 1 355 ? -7.749 8.163 -45.500 1.00 47.97 355 THR A O 1
ATOM 2908 N N . GLN A 1 356 ? -8.274 8.550 -43.330 1.00 35.19 356 GLN A N 1
ATOM 2909 C CA . GLN A 1 356 ? -7.814 9.920 -43.026 1.00 35.19 356 GLN A CA 1
ATOM 2910 C C . GLN A 1 356 ? -8.418 10.217 -41.631 1.00 35.19 356 GLN A C 1
ATOM 2912 O O . GLN A 1 356 ? -9.464 9.672 -41.306 1.00 35.19 356 GLN A O 1
ATOM 2917 N N . SER A 1 357 ? -7.909 11.023 -40.713 1.00 32.03 357 SER A N 1
ATOM 2918 C CA . SER A 1 357 ? -6.746 11.889 -40.583 1.00 32.03 357 SER A CA 1
ATOM 2919 C C . SER A 1 357 ? -6.878 12.483 -39.174 1.00 32.03 357 SER A C 1
ATOM 2921 O O . SER A 1 357 ? -7.989 12.737 -38.713 1.00 32.03 357 SER A O 1
ATOM 2923 N N . ILE A 1 358 ? -5.760 12.722 -38.500 1.00 39.69 358 ILE A N 1
ATOM 2924 C CA . ILE A 1 358 ? -5.681 13.529 -37.278 1.00 39.69 358 ILE A CA 1
ATOM 2925 C C . ILE A 1 358 ? -6.159 14.961 -37.585 1.00 39.69 358 ILE A C 1
ATOM 2927 O O . ILE A 1 358 ? -5.780 15.513 -38.617 1.00 39.69 358 ILE A O 1
ATOM 2931 N N . GLY A 1 359 ? -6.952 15.563 -36.693 1.00 35.25 359 GLY A N 1
ATOM 2932 C CA . GLY A 1 359 ? -7.261 17.000 -36.710 1.00 35.25 359 GLY A CA 1
ATOM 2933 C C . GLY A 1 359 ? -8.644 17.359 -36.161 1.00 35.25 359 GLY A C 1
ATOM 2934 O O . GLY A 1 359 ? -9.628 16.727 -36.511 1.00 35.25 359 GLY A O 1
ATOM 2935 N N . ASP A 1 360 ? -8.699 18.412 -35.347 1.00 32.41 360 ASP A N 1
ATOM 2936 C CA . ASP A 1 360 ? -9.895 19.181 -34.965 1.00 32.41 360 ASP A CA 1
ATOM 2937 C C . ASP A 1 360 ? -10.759 18.687 -33.794 1.00 32.41 360 ASP A C 1
ATOM 2939 O O . ASP A 1 360 ? -11.969 18.469 -33.862 1.00 32.41 360 ASP A O 1
ATOM 2943 N N . VAL A 1 361 ? -10.117 18.710 -32.624 1.00 46.59 361 VAL A N 1
ATOM 2944 C CA . VAL A 1 361 ? -10.750 19.166 -31.380 1.00 46.59 361 VAL A CA 1
ATOM 2945 C C . VAL A 1 361 ? -11.098 20.662 -31.532 1.00 46.59 361 VAL A C 1
ATOM 2947 O O . VAL A 1 361 ? -10.223 21.463 -31.846 1.00 46.59 361 VAL A O 1
ATOM 2950 N N . ASN A 1 362 ? -12.350 21.033 -31.226 1.00 41.62 362 ASN A N 1
ATOM 2951 C CA . ASN A 1 362 ? -12.922 22.395 -31.110 1.00 41.62 362 ASN A CA 1
ATOM 2952 C C . ASN A 1 362 ? -13.552 23.053 -32.359 1.00 41.62 362 ASN A C 1
ATOM 2954 O O . ASN A 1 362 ? -12.948 23.929 -32.969 1.00 41.62 362 ASN A O 1
ATOM 2958 N N . ARG A 1 363 ? -14.860 22.829 -32.585 1.00 36.66 363 ARG A N 1
ATOM 2959 C CA . ARG A 1 363 ? -15.856 23.907 -32.838 1.00 36.66 363 ARG A CA 1
ATOM 2960 C C . ARG A 1 363 ? -17.269 23.350 -33.051 1.00 36.66 363 ARG A C 1
ATOM 2962 O O . ARG A 1 363 ? -17.567 22.856 -34.125 1.00 36.66 363 ARG A O 1
ATOM 2969 N N . ALA A 1 364 ? -18.156 23.530 -32.069 1.00 36.31 364 ALA A N 1
ATOM 2970 C CA . ALA A 1 364 ? -19.569 23.896 -32.289 1.00 36.31 364 ALA A CA 1
ATOM 2971 C C . ALA A 1 364 ? -20.306 24.133 -30.954 1.00 36.31 364 ALA A C 1
ATOM 2973 O O . ALA A 1 364 ? -21.294 23.487 -30.622 1.00 36.31 364 ALA A O 1
ATOM 2974 N N . ARG A 1 365 ? -19.853 25.128 -30.181 1.00 49.16 365 ARG A N 1
ATOM 2975 C CA . ARG A 1 365 ? -20.729 25.858 -29.251 1.00 49.16 365 ARG A CA 1
ATOM 2976 C C . ARG A 1 365 ? -21.500 26.897 -30.069 1.00 49.16 365 ARG A C 1
ATOM 2978 O O . ARG A 1 365 ? -20.900 27.898 -30.451 1.00 49.16 365 ARG A O 1
ATOM 2985 N N . LYS A 1 366 ? -22.796 26.674 -30.318 1.00 41.47 366 LYS A N 1
ATOM 2986 C CA . LYS A 1 366 ? -23.874 27.695 -30.334 1.00 41.47 366 LYS A CA 1
ATOM 2987 C C . LYS A 1 366 ? -25.150 27.157 -30.988 1.00 41.47 366 LYS A C 1
ATOM 2989 O O . LYS A 1 366 ? -25.208 27.022 -32.204 1.00 41.47 366 LYS A O 1
ATOM 2994 N N . ARG A 1 367 ? -26.198 27.019 -30.175 1.00 39.81 367 ARG A N 1
ATOM 2995 C CA . ARG A 1 367 ? -27.497 27.728 -30.265 1.00 39.81 367 ARG A CA 1
ATOM 2996 C C . ARG A 1 367 ? -28.356 27.205 -29.106 1.00 39.81 367 ARG A C 1
ATOM 2998 O O . ARG A 1 367 ? -28.599 26.016 -29.012 1.00 39.81 367 ARG A O 1
ATOM 3005 N N . GLN A 1 368 ? -28.476 27.983 -28.032 1.00 37.56 368 GLN A N 1
ATOM 3006 C CA . GLN A 1 368 ? -29.510 29.004 -27.804 1.00 37.56 368 GLN A CA 1
ATOM 3007 C C . GLN A 1 368 ? -30.917 28.423 -27.645 1.00 37.56 368 GLN A C 1
ATOM 3009 O O . GLN A 1 368 ? -31.515 28.036 -28.642 1.00 37.56 368 GLN A O 1
ATOM 3014 N N . ARG A 1 369 ? -31.431 28.522 -26.408 1.00 38.53 369 ARG A N 1
ATOM 3015 C CA . ARG A 1 369 ? -32.734 29.083 -25.970 1.00 38.53 369 ARG A CA 1
ATOM 3016 C C . ARG A 1 369 ? -33.226 28.305 -24.745 1.00 38.53 369 ARG A C 1
ATOM 3018 O O . ARG A 1 369 ? -33.456 27.112 -24.824 1.00 38.53 369 ARG A O 1
ATOM 3025 N N . SER A 1 370 ? -33.079 28.880 -23.551 1.00 40.59 370 SER A N 1
ATOM 3026 C CA . SER A 1 370 ? -34.014 29.818 -22.899 1.00 40.59 370 SER A CA 1
ATOM 3027 C C . SER A 1 370 ? -35.221 29.094 -22.317 1.00 40.59 370 SER A C 1
ATOM 3029 O O . SER A 1 370 ? -36.061 28.675 -23.096 1.00 40.59 370 SER A O 1
ATOM 3031 N N . PHE A 1 371 ? -35.336 29.036 -20.989 1.00 37.94 371 PHE A N 1
ATOM 3032 C CA . PHE A 1 371 ? -36.611 29.149 -20.275 1.00 37.94 371 PHE A CA 1
ATOM 3033 C C . PHE A 1 371 ? -36.326 29.438 -18.785 1.00 37.94 371 PHE A C 1
ATOM 3035 O O . PHE A 1 371 ? -35.811 28.571 -18.096 1.00 37.94 371 PHE A O 1
ATOM 3042 N N . LEU A 1 372 ? -36.629 30.688 -18.383 1.00 40.06 372 LEU A N 1
ATOM 3043 C CA . LEU A 1 372 ? -37.063 31.197 -17.061 1.00 40.06 372 LEU A CA 1
ATOM 3044 C C . LEU A 1 372 ? -36.189 30.867 -15.828 1.00 40.06 372 LEU A C 1
ATOM 3046 O O . LEU A 1 372 ? -35.909 29.719 -15.541 1.00 40.06 372 LEU A O 1
ATOM 3050 N N . GLY A 1 373 ? -35.754 31.798 -14.984 1.00 34.75 373 GLY A N 1
ATOM 3051 C CA . GLY A 1 373 ? -36.247 33.137 -14.682 1.00 34.75 373 GLY A CA 1
ATOM 3052 C C . GLY A 1 373 ? -36.155 33.324 -13.162 1.00 34.75 373 GLY A C 1
ATOM 3053 O O . GLY A 1 373 ? -36.709 32.537 -12.406 1.00 34.75 373 GLY A O 1
ATOM 3054 N N . ALA A 1 374 ? -35.446 34.352 -12.723 1.00 39.78 374 ALA A N 1
ATOM 3055 C CA . ALA A 1 374 ? -35.558 34.959 -11.396 1.00 39.78 374 ALA A CA 1
ATOM 3056 C C . ALA A 1 374 ? -35.683 36.478 -11.634 1.00 39.78 374 ALA A C 1
ATOM 3058 O O . ALA A 1 374 ? -35.313 36.908 -12.735 1.00 39.78 374 ALA A O 1
ATOM 3059 N N . PRO A 1 375 ? -36.070 37.338 -10.672 1.00 61.41 375 PRO A N 1
ATOM 3060 C CA . PRO A 1 375 ? -36.775 37.161 -9.389 1.00 61.41 375 PRO A CA 1
ATOM 3061 C C . PRO A 1 375 ? -37.935 38.195 -9.221 1.00 61.41 375 PRO A C 1
ATOM 3063 O O . PRO A 1 375 ? -38.117 39.052 -10.076 1.00 61.41 375 PRO A O 1
ATOM 3066 N N . SER A 1 376 ? -38.684 38.179 -8.109 1.00 43.41 376 SER A N 1
ATOM 3067 C CA . SER A 1 376 ? -39.051 39.398 -7.337 1.00 43.41 376 SER A CA 1
ATOM 3068 C C . SER A 1 376 ? -39.959 39.042 -6.158 1.00 43.41 376 SER A C 1
ATOM 3070 O O . SER A 1 376 ? -40.921 38.294 -6.329 1.00 43.41 376 SER A O 1
ATOM 3072 N N . GLY A 1 377 ? -39.661 39.593 -4.983 1.00 43.88 377 GLY A N 1
ATOM 3073 C CA . GLY A 1 377 ? -40.370 39.306 -3.742 1.00 43.88 377 GLY A CA 1
ATOM 3074 C C . GLY A 1 377 ? -41.708 40.016 -3.537 1.00 43.88 377 GLY A C 1
ATOM 3075 O O . GLY A 1 377 ? -42.166 40.811 -4.359 1.00 43.88 377 GLY A O 1
ATOM 3076 N N . LYS A 1 378 ? -42.275 39.712 -2.370 1.00 38.25 378 LYS A N 1
ATOM 3077 C CA . LYS A 1 378 ? -42.956 40.608 -1.436 1.00 38.25 378 LYS A CA 1
ATOM 3078 C C . LYS A 1 378 ? -42.724 40.083 -0.029 1.00 38.25 378 LYS A C 1
ATOM 3080 O O . LYS A 1 378 ? -42.657 38.839 0.098 1.00 38.25 378 LYS A O 1
#

Organism: NCBI:txid101091

Sequence (378 aa):
MKRERAELENQLTQAKRNHQLAEKNYAETKTKLEVNEIEQQKIRLQNQRLKEEISKVKHNLQYIKAQYANETRRHEQDMTKIQDRLLSMMNNRHQVNVTTLDMSSHFATTLDDASDNDQVVQLYTGARHLLETQIQHFEGTQTKQRNTTDQVAQFRLPLDCGGQEAIERVNDLLDRLKQEWDYQITQQPQGYPEEEVTALQNQIASLQEALTELAEEYEEAKVRYEETTKIYKRFEQGGFFDTLYPTPQAAAHMDSDDEDEDEMIIDLIDDKPEKYSVLKQKAMQEQRALSNSALALAKEREKLEAERWAFVEMRRALEAQDILNDTVPESHYTIPSSGRSSFSTSMPLRTGPYTQSIGDVNRARKRQRSFLGAPSGK

Foldseek 3Di:
DVVVVVVVVVVVVVVVVVVVVVVVVVVVVVVVVVVVVVVVVVVVVVVVVVVVVVVVVVVVVVVVVVVVVVVVVVVVVVVVVVVVVVVVVVVVVVVVVVVVVVVVVVPPDDDDDDCVVVVVVVVVVVVVVVVVVVVVVVVVVVVVVVVVVVVVVVVPDPPPPCPVVVVVVVVVVVVVVVVVVVVCVVPPDPDDPPVVVVVVVVVVVVVVVVVVVVVVVVVVVVVVVVVVVVQVVCVVVVNNCCVVPPDPPPPPPPDDDDDDDPPPPPPPPDPPVVVVVVVVVVVVVVVVVVVVVVVVVVVVVVVVVVVVVVVVVVVVVVVVVVVVVVPPPPDDDDDDDDDDDDDDDDDDDDDDDDDDDDDDDDDDPDDDDDDDDDDDDD

Solvent-accessible surface area (backbone atoms only — not comparable to full-atom values): 23012 Å² total; per-residue (Å²): 106,77,67,56,52,52,52,53,52,51,51,50,53,50,50,51,51,52,49,54,51,50,52,51,52,51,53,53,52,48,53,52,50,54,53,50,54,53,50,52,51,51,52,52,54,50,53,51,52,51,50,53,49,51,51,50,51,52,51,52,51,51,51,51,53,52,50,53,53,51,52,50,53,49,51,53,52,53,50,50,53,51,51,52,51,51,51,51,52,51,54,55,53,51,54,56,56,55,60,57,55,58,65,63,66,75,74,77,80,87,87,83,98,82,50,68,71,62,48,49,53,49,48,52,50,49,50,47,51,50,51,52,51,50,49,52,50,50,54,53,49,52,55,50,50,54,52,51,54,54,55,49,53,74,68,53,68,71,76,80,79,54,57,62,62,50,49,51,53,52,49,54,52,50,55,51,51,50,52,52,49,52,47,52,64,70,68,48,68,92,62,78,56,68,68,58,54,49,49,50,50,51,49,50,51,54,51,51,52,52,51,51,51,53,51,52,52,48,53,54,52,47,51,53,48,50,53,51,48,51,52,52,53,35,49,76,69,68,50,69,59,46,87,80,52,80,68,86,72,82,80,76,81,83,85,76,95,79,83,89,88,70,94,83,76,79,84,82,81,74,89,54,67,66,60,55,51,52,50,51,52,49,51,51,50,50,50,50,51,51,51,52,50,50,52,51,52,48,53,52,47,52,50,51,49,52,50,49,50,52,49,52,50,52,51,50,53,50,53,52,48,51,56,58,64,71,65,60,81,90,76,79,82,86,85,87,86,90,87,88,86,92,88,83,87,88,83,85,87,78,83,86,82,83,91,85,76,93,82,80,88,86,89,83,92,84,83,88,82,89,82,86,85,84,87,85,89,131

pLDDT: mean 71.49, std 20.51, range [32.03, 95.69]

Secondary structure (DSSP, 8-state):
-HHHHHHHHHHHHHHHHHHHHHHHHHHHHHHHHHHHHHHHHHHHHHHHHHHHHHHHHHHHHHHHHHHHHHHHHHHHHHHHHHHHHHHHHHHHHHHHHHHHHHHHHTTS----SS-HHHHHHHHHHHHHHHHHHHHHHHHHHHHHHHHHHHHHHHT---TTSSHHHHHHHHHHHHHHHHHHHHHHHHHS-SS--HHHHHHHHHHHHHHHHHHHHHHHHHHHHHHHHHHHHHHHHHHHTTGGGTTTS--GGGGS--------S-TTS-SSS---HHHHHHHHHHHHHHHHHHHHHHHHHHHHHHHHHHHHHHHHHHHHHHHHHHHHHTTS------------------PPP-----------------------------

Mean predicted aligned error: 25.23 Å

Radius of gyration: 48.24 Å; Cα contacts (8 Å, |Δi|>4): 5; chains: 1; bounding box: 96×92×153 Å